Protein AF-A0AA39CXF0-F1 (afdb_monomer_lite)

Secondary structure (DSSP, 8-state):
--------------------------------S-TTS-GGGTTTTSSSHHHHHHHHHHHHHHHHHEEEE-TTEEEEEEETTEEEEEEPSEEEE-PPTTTEEEEEEE-S--EEEEEEEEEE-TTS-EEEEEEEEEEEES-HHHHHHTBS-HHHHHHHHHHHHHHHHHHHS-HHHHHH-HHHHHHHHHHHHHHHHHHTT--EEEEEEEEEEEE--TTTHHHHHHHHHHHHHHHHHHHHHHHHHHHHHHHHHHHHHHHHHHHHHHHHHHHHHHHHHHHHHHHHHHHHHH-HHHHHHHHHHHHHHHHHHH------S------------------------------------------------------HHHHHHHHHHHHHHTTEEEE-TTEEEEEEETTEEEEEEEPSEEEE--TTTEEEEEEE-SBEEEE---EEEE-TT--EEEEEEEEEEEES-HHHHHHHHTT-HHHHHHHHHHHHHHHHHHHHHTS-HHHHHHS-HHHHHHHHHHHHHHHHGGGTEEEEEEEEEEEE--TTSSHHHHHHHHHHHHHHHHHHHHHHHHHHHHHHHHHHHHHHHHHHHHHHHHHHHHHHHHHHHHHHHHHHHHHHH-HHHHHHHHHHHHHHHHTTTS-------TT-GGGGGGS---

Organism: NCBI:txid1002370

Radius of gyration: 58.68 Å; chains: 1; bounding box: 156×68×166 Å

Structure (mmCIF, N/CA/C/O backbone):
data_AF-A0AA39CXF0-F1
#
_entry.id   AF-A0AA39CXF0-F1
#
loop_
_atom_site.group_PDB
_atom_site.id
_atom_site.type_symbol
_atom_site.label_atom_id
_atom_site.label_alt_id
_atom_site.label_comp_id
_atom_site.label_asym_id
_atom_site.label_entity_id
_atom_site.label_seq_id
_atom_site.pdbx_PDB_ins_code
_atom_site.Cartn_x
_atom_site.Cartn_y
_atom_site.Cartn_z
_atom_site.occupancy
_atom_site.B_iso_or_equiv
_atom_site.auth_seq_id
_atom_site.auth_comp_id
_atom_site.auth_asym_id
_atom_site.auth_atom_id
_atom_site.pdbx_PDB_model_num
ATOM 1 N N . MET A 1 1 ? 84.995 37.485 5.888 1.00 37.00 1 MET A N 1
ATOM 2 C CA . MET A 1 1 ? 85.934 36.877 4.917 1.00 37.00 1 MET A CA 1
ATOM 3 C C . MET A 1 1 ? 85.070 36.489 3.719 1.00 37.00 1 MET A C 1
ATOM 5 O O . MET A 1 1 ? 84.191 35.671 3.925 1.00 37.00 1 MET A O 1
ATOM 9 N N . ALA A 1 2 ? 85.005 37.203 2.590 1.00 32.88 2 ALA A N 1
ATOM 10 C CA . ALA A 1 2 ? 86.013 37.900 1.769 1.00 32.88 2 ALA A CA 1
ATOM 11 C C . ALA A 1 2 ? 86.769 36.962 0.803 1.00 32.88 2 ALA A C 1
ATOM 13 O O . ALA A 1 2 ? 87.171 35.887 1.230 1.00 32.88 2 ALA A O 1
ATOM 14 N N . TRP A 1 3 ? 87.009 37.456 -0.429 1.00 35.22 3 TRP A N 1
ATOM 15 C CA . TRP A 1 3 ? 87.806 36.874 -1.539 1.00 35.22 3 TRP A CA 1
ATOM 16 C C . TRP A 1 3 ? 87.198 35.689 -2.336 1.00 35.22 3 TRP A C 1
ATOM 18 O O . TRP A 1 3 ? 86.493 34.872 -1.761 1.00 35.22 3 TRP A O 1
ATOM 28 N N . ASN A 1 4 ? 87.460 35.516 -3.650 1.00 38.19 4 ASN A N 1
ATOM 29 C CA . ASN A 1 4 ? 87.831 36.487 -4.713 1.00 38.19 4 ASN A CA 1
ATOM 30 C C . ASN A 1 4 ? 87.610 35.907 -6.144 1.00 38.19 4 ASN A C 1
ATOM 32 O O . ASN A 1 4 ? 87.664 34.698 -6.346 1.00 38.19 4 ASN A O 1
ATOM 36 N N . THR A 1 5 ? 87.439 36.791 -7.133 1.00 40.66 5 THR A N 1
ATOM 37 C CA . THR A 1 5 ? 87.748 36.637 -8.586 1.00 40.66 5 THR A CA 1
ATOM 38 C C . THR A 1 5 ? 89.280 36.698 -8.855 1.00 40.66 5 THR A C 1
ATOM 40 O O . THR A 1 5 ? 90.007 36.802 -7.865 1.00 40.66 5 THR A O 1
ATOM 43 N N . PRO A 1 6 ? 89.850 36.728 -10.098 1.00 48.50 6 PRO A N 1
ATOM 44 C CA . PRO A 1 6 ? 89.342 36.555 -11.485 1.00 48.50 6 PRO A CA 1
ATOM 45 C C . PRO A 1 6 ? 90.024 35.347 -12.212 1.00 48.50 6 PRO A C 1
ATOM 47 O O . PRO A 1 6 ? 90.683 34.551 -11.557 1.00 48.50 6 PRO A O 1
ATOM 50 N N . GLY A 1 7 ? 89.960 35.093 -13.534 1.00 30.33 7 GLY A N 1
ATOM 51 C CA . GLY A 1 7 ? 89.196 35.686 -14.652 1.00 30.33 7 GLY A CA 1
ATOM 52 C C . GLY A 1 7 ? 90.057 36.236 -15.820 1.00 30.33 7 GLY A C 1
ATOM 53 O O . GLY A 1 7 ? 90.485 37.384 -15.764 1.00 30.33 7 GLY A O 1
ATOM 54 N N . GLY A 1 8 ? 90.273 35.458 -16.899 1.00 29.75 8 GLY A N 1
ATOM 55 C CA . GLY A 1 8 ? 91.007 35.861 -18.126 1.00 29.75 8 GLY A CA 1
ATOM 56 C C . GLY A 1 8 ? 91.599 34.666 -18.915 1.00 29.75 8 GLY A C 1
ATOM 57 O O . GLY A 1 8 ? 91.527 33.550 -18.416 1.00 29.75 8 GLY A O 1
ATOM 58 N N . ASN A 1 9 ? 92.212 34.789 -20.109 1.00 31.78 9 ASN A N 1
ATOM 59 C CA . ASN A 1 9 ? 92.301 35.900 -21.083 1.00 31.78 9 ASN A CA 1
ATOM 60 C C . ASN A 1 9 ? 92.957 35.429 -22.426 1.00 31.78 9 ASN A C 1
ATOM 62 O O . ASN A 1 9 ? 93.952 34.722 -22.375 1.00 31.78 9 ASN A O 1
ATOM 66 N N . LYS A 1 10 ? 92.441 35.894 -23.585 1.00 31.53 10 LYS A N 1
ATOM 67 C CA . LYS A 1 10 ? 93.032 36.008 -24.961 1.00 31.53 10 LYS A CA 1
ATOM 68 C C . LYS A 1 10 ? 93.986 34.944 -25.573 1.00 31.53 10 LYS A C 1
ATOM 70 O O . LYS A 1 10 ? 95.091 34.737 -25.095 1.00 31.53 10 LYS A O 1
ATOM 75 N N . GLY A 1 11 ? 93.685 34.614 -26.842 1.00 28.67 11 GLY A N 1
ATOM 76 C CA . GLY A 1 11 ? 94.667 34.383 -27.928 1.00 28.67 11 GLY A CA 1
ATOM 77 C C . GLY A 1 11 ? 95.148 32.934 -28.136 1.00 28.67 11 GLY A C 1
ATOM 78 O O . GLY A 1 11 ? 95.104 32.136 -27.213 1.00 28.67 11 GLY A O 1
ATOM 79 N N . GLY A 1 12 ? 95.607 32.535 -29.331 1.00 29.31 12 GLY A N 1
ATOM 80 C CA . GLY A 1 12 ? 95.588 33.235 -30.627 1.00 29.31 12 GLY A CA 1
ATOM 81 C C . GLY A 1 12 ? 96.577 32.648 -31.653 1.00 29.31 12 GLY A C 1
ATOM 82 O O . GLY A 1 12 ? 97.615 32.142 -31.254 1.00 29.31 12 GLY A O 1
ATOM 83 N N . GLN A 1 13 ? 96.272 32.816 -32.951 1.00 32.94 13 GLN A N 1
ATOM 84 C CA . GLN A 1 13 ? 97.121 32.511 -34.129 1.00 32.94 13 GLN A CA 1
ATOM 85 C C . GLN A 1 13 ? 97.396 31.020 -34.448 1.00 32.94 13 GLN A C 1
ATOM 87 O O . GLN A 1 13 ? 97.378 30.153 -33.581 1.00 32.94 13 GLN A O 1
ATOM 92 N N . GLY A 1 14 ? 97.596 30.741 -35.746 1.00 29.69 14 GLY A N 1
ATOM 93 C CA . GLY A 1 14 ? 98.183 29.494 -36.269 1.00 29.69 14 GLY A CA 1
ATOM 94 C C . GLY A 1 14 ? 99.718 29.598 -36.371 1.00 29.69 14 GLY A C 1
ATOM 95 O O . GLY A 1 14 ? 100.286 30.449 -35.684 1.00 29.69 14 GLY A O 1
ATOM 96 N N . PRO A 1 15 ? 100.404 28.799 -37.218 1.00 45.06 15 PRO A N 1
ATOM 97 C CA . PRO A 1 15 ? 100.040 28.619 -38.630 1.00 45.06 15 PRO A CA 1
ATOM 98 C C . PRO A 1 15 ? 100.073 27.151 -39.118 1.00 45.06 15 PRO A C 1
ATOM 100 O O . PRO A 1 15 ? 100.081 26.209 -38.330 1.00 45.06 15 PRO A O 1
ATOM 103 N N . GLU A 1 16 ? 100.056 26.975 -40.440 1.00 34.62 16 GLU A N 1
ATOM 104 C CA . GLU A 1 16 ? 100.253 25.708 -41.151 1.00 34.62 16 GLU A CA 1
ATOM 105 C C . GLU A 1 16 ? 101.682 25.149 -40.991 1.00 34.62 16 GLU A C 1
ATOM 107 O O . GLU A 1 16 ? 102.641 25.914 -40.944 1.00 34.62 16 GLU A O 1
ATOM 112 N N . ASP A 1 17 ? 101.837 23.822 -41.071 1.00 38.31 17 ASP A N 1
ATOM 113 C CA . ASP A 1 17 ? 102.588 23.221 -42.189 1.00 38.31 17 ASP A CA 1
ATOM 114 C C . ASP A 1 17 ? 102.098 21.777 -42.453 1.00 38.31 17 ASP A C 1
ATOM 116 O O . ASP A 1 17 ? 101.454 21.149 -41.609 1.00 38.31 17 ASP A O 1
ATOM 120 N N . ASN A 1 18 ? 102.348 21.254 -43.653 1.00 35.56 18 ASN A N 1
ATOM 121 C CA . ASN A 1 18 ? 101.703 20.069 -44.214 1.00 35.56 18 ASN A CA 1
ATOM 122 C C . ASN A 1 18 ? 102.724 19.140 -44.894 1.00 35.56 18 ASN A C 1
ATOM 124 O O . ASN A 1 18 ? 103.300 19.504 -45.922 1.00 35.56 18 ASN A O 1
ATOM 128 N N . ARG A 1 19 ? 102.904 17.904 -44.390 1.00 34.91 19 ARG A N 1
ATOM 129 C CA . ARG A 1 19 ? 103.611 16.838 -45.131 1.00 34.91 19 ARG A CA 1
ATOM 130 C C . ARG A 1 19 ? 103.324 15.400 -44.664 1.00 34.91 19 ARG A C 1
ATOM 132 O O . ARG A 1 19 ? 103.620 15.044 -43.530 1.00 34.91 19 ARG A O 1
ATOM 139 N N . ARG A 1 20 ? 102.984 14.568 -45.666 1.00 36.66 20 ARG A N 1
ATOM 140 C CA . ARG A 1 20 ? 103.034 13.082 -45.768 1.00 36.66 20 ARG A CA 1
ATOM 141 C C . ARG A 1 20 ? 101.765 12.287 -45.417 1.00 36.66 20 ARG A C 1
ATOM 143 O O . ARG A 1 20 ? 101.507 11.953 -44.269 1.00 36.66 20 ARG A O 1
ATOM 150 N N . GLY A 1 21 ? 101.068 11.856 -46.474 1.00 32.88 21 GLY A N 1
ATOM 151 C CA . GLY A 1 21 ? 100.386 10.552 -46.520 1.00 32.88 21 GLY A CA 1
ATOM 152 C C . GLY A 1 21 ? 101.356 9.428 -46.963 1.00 32.88 21 GLY A C 1
ATOM 153 O O . GLY A 1 21 ? 102.566 9.634 -46.827 1.00 32.88 21 GLY A O 1
ATOM 154 N N . PRO A 1 22 ? 100.894 8.297 -47.554 1.00 46.12 22 PRO A N 1
ATOM 155 C CA . PRO A 1 22 ? 99.546 8.053 -48.092 1.00 46.12 22 PRO A CA 1
ATOM 156 C C . PRO A 1 22 ? 98.852 6.742 -47.629 1.00 46.12 22 PRO A C 1
ATOM 158 O O . PRO A 1 22 ? 99.477 5.857 -47.065 1.00 46.12 22 PRO A O 1
ATOM 161 N N . PHE A 1 23 ? 97.553 6.635 -47.952 1.00 32.72 23 PHE A N 1
ATOM 162 C CA . PHE A 1 23 ? 96.685 5.436 -47.996 1.00 32.72 23 PHE A CA 1
ATOM 163 C C . PHE A 1 23 ? 96.745 4.381 -46.865 1.00 32.72 23 PHE A C 1
ATOM 165 O O . PHE A 1 23 ? 97.637 3.544 -46.801 1.00 32.72 23 PHE A O 1
ATOM 172 N N . GLY A 1 24 ? 95.652 4.293 -46.092 1.00 32.53 24 GLY A N 1
ATOM 173 C CA . GLY A 1 24 ? 95.382 3.178 -45.175 1.00 32.53 24 GLY A CA 1
ATOM 174 C C . GLY A 1 24 ? 93.978 3.234 -44.562 1.00 32.53 24 GLY A C 1
ATOM 175 O O . GLY A 1 24 ? 93.805 3.711 -43.445 1.00 32.53 24 GLY A O 1
ATOM 176 N N . SER A 1 25 ? 92.948 2.777 -45.282 1.00 38.16 25 SER A N 1
ATOM 177 C CA . SER A 1 25 ? 91.557 2.848 -44.806 1.00 38.16 25 SER A CA 1
ATOM 178 C C . SER A 1 25 ? 91.215 1.771 -43.773 1.00 38.16 25 SER A C 1
ATOM 180 O O . SER A 1 25 ? 91.136 0.592 -44.115 1.00 38.16 25 SER A O 1
ATOM 182 N N . ARG A 1 26 ? 90.859 2.183 -42.547 1.00 33.22 26 ARG A N 1
ATOM 183 C CA . ARG A 1 26 ? 89.923 1.429 -41.690 1.00 33.22 26 ARG A CA 1
ATOM 184 C C . ARG A 1 26 ? 89.275 2.310 -40.616 1.00 33.22 26 ARG A C 1
ATOM 186 O O . ARG A 1 26 ? 89.724 2.373 -39.478 1.00 33.22 26 ARG A O 1
ATOM 193 N N . GLY A 1 27 ? 88.192 2.988 -40.990 1.00 32.75 27 GLY A N 1
ATOM 194 C CA . GLY A 1 27 ? 87.297 3.619 -40.022 1.00 32.75 27 GLY A CA 1
ATOM 195 C C . GLY A 1 27 ? 86.344 2.589 -39.417 1.00 32.75 27 GLY A C 1
ATOM 196 O O . GLY A 1 27 ? 85.620 1.917 -40.151 1.00 32.75 27 GLY A O 1
ATOM 197 N N . GLY A 1 28 ? 86.313 2.494 -38.088 1.00 33.91 28 GLY A N 1
ATOM 198 C CA . GLY A 1 28 ? 85.066 2.164 -37.398 1.00 33.91 28 GLY A CA 1
ATOM 199 C C . GLY A 1 28 ? 84.103 3.364 -37.465 1.00 33.91 28 GLY A C 1
ATOM 200 O O . GLY A 1 28 ? 84.494 4.459 -37.852 1.00 33.91 28 GLY A O 1
ATOM 201 N N . GLY A 1 29 ? 82.837 3.236 -37.094 1.00 33.22 29 GLY A N 1
ATOM 202 C CA . GLY A 1 29 ? 82.195 2.037 -36.575 1.00 33.22 29 GLY A CA 1
ATOM 203 C C . GLY A 1 29 ? 80.934 2.398 -35.801 1.00 33.22 29 GLY A C 1
ATOM 204 O O . GLY A 1 29 ? 81.038 2.781 -34.647 1.00 33.22 29 GLY A O 1
ATOM 205 N N . ASN A 1 30 ? 79.784 2.185 -36.446 1.00 34.47 30 ASN A N 1
ATOM 206 C CA . ASN A 1 30 ? 78.460 1.970 -35.852 1.00 34.47 30 ASN A CA 1
ATOM 207 C C . ASN A 1 30 ? 77.832 3.124 -35.015 1.00 34.47 30 ASN A C 1
ATOM 209 O O . ASN A 1 30 ? 78.447 3.687 -34.124 1.00 34.47 30 ASN A O 1
ATOM 213 N N . GLY A 1 31 ? 76.569 3.523 -35.191 1.00 35.47 31 GLY A N 1
ATOM 214 C CA . GLY A 1 31 ? 75.486 2.957 -36.007 1.00 35.47 31 GLY A CA 1
ATOM 215 C C . GLY A 1 31 ? 74.304 2.539 -35.128 1.00 35.47 31 GLY A C 1
ATOM 216 O O . GLY A 1 31 ? 74.302 1.452 -34.564 1.00 35.47 31 GLY A O 1
ATOM 217 N N . GLY A 1 32 ? 73.300 3.411 -34.989 1.00 36.28 32 GLY A N 1
ATOM 218 C CA . GLY A 1 32 ? 72.180 3.183 -34.061 1.00 36.28 32 GLY A CA 1
ATOM 219 C C . GLY A 1 32 ? 70.935 4.040 -34.308 1.00 36.28 32 GLY A C 1
ATOM 220 O O . GLY A 1 32 ? 70.158 4.266 -33.388 1.00 36.28 32 GLY A O 1
ATOM 221 N N . GLY A 1 33 ? 70.750 4.560 -35.527 1.00 41.34 33 GLY A N 1
ATOM 222 C CA . GLY A 1 33 ? 69.617 5.424 -35.874 1.00 41.34 33 GLY A CA 1
ATOM 223 C C . GLY A 1 33 ? 68.637 4.757 -36.838 1.00 41.34 33 GLY A C 1
ATOM 224 O O . GLY A 1 33 ? 68.939 4.677 -38.022 1.00 41.34 33 GLY A O 1
ATOM 225 N N . TRP A 1 34 ? 67.476 4.322 -36.328 1.00 40.59 34 TRP A N 1
ATOM 226 C CA . TRP A 1 34 ? 66.201 4.112 -37.053 1.00 40.59 34 TRP A CA 1
ATOM 227 C C . TRP A 1 34 ? 66.291 3.530 -38.486 1.00 40.59 34 TRP A C 1
ATOM 229 O O . TRP A 1 34 ? 65.591 3.958 -39.406 1.00 40.59 34 TRP A O 1
ATOM 239 N N . GLY A 1 35 ? 67.144 2.520 -38.677 1.00 37.59 35 GLY A N 1
ATOM 240 C CA . GLY A 1 35 ? 67.377 1.858 -39.963 1.00 37.59 35 GLY A CA 1
ATOM 241 C C . GLY A 1 35 ? 66.264 0.881 -40.347 1.00 37.59 35 GLY A C 1
ATOM 242 O O . GLY A 1 35 ? 66.462 -0.326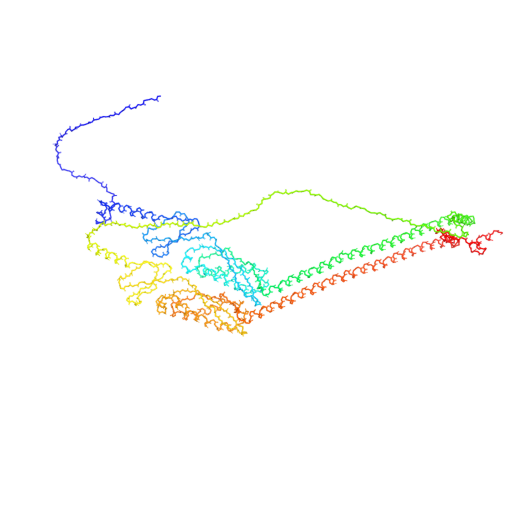 -40.271 1.00 37.59 35 GLY A O 1
ATOM 243 N N . GLY A 1 36 ? 65.100 1.398 -40.748 1.00 43.16 36 GLY A N 1
ATOM 244 C CA . GLY A 1 36 ? 63.960 0.566 -41.168 1.00 43.16 36 GLY A CA 1
ATOM 245 C C . GLY A 1 36 ? 62.816 1.290 -41.886 1.00 43.16 36 GLY A C 1
ATOM 246 O O . GLY A 1 36 ? 61.798 0.669 -42.173 1.00 43.16 36 GLY A O 1
ATOM 247 N N . LEU A 1 37 ? 62.954 2.588 -42.177 1.00 51.09 37 LEU A N 1
ATOM 248 C CA . LEU A 1 37 ? 61.934 3.384 -42.869 1.00 51.09 37 LEU A CA 1
ATOM 249 C C . LEU A 1 37 ? 62.344 3.604 -44.339 1.00 51.09 37 LEU A C 1
ATOM 251 O O . LEU A 1 37 ? 63.505 3.936 -44.590 1.00 51.09 37 LEU A O 1
ATOM 255 N N . PRO A 1 38 ? 61.439 3.416 -45.320 1.00 50.88 38 PRO A N 1
ATOM 256 C CA . PRO A 1 38 ? 61.781 3.522 -46.738 1.00 50.88 38 PRO A CA 1
ATOM 257 C C . PRO A 1 38 ? 62.126 4.963 -47.146 1.00 50.88 38 PRO A C 1
ATOM 259 O O . PRO A 1 38 ? 61.514 5.916 -46.667 1.00 50.88 38 PRO A O 1
ATOM 262 N N . GLY A 1 39 ? 63.069 5.096 -48.088 1.00 53.81 39 GLY A N 1
ATOM 263 C CA . GLY A 1 39 ? 63.680 6.355 -48.550 1.00 53.81 39 GLY A CA 1
ATOM 264 C C . GLY A 1 39 ? 62.792 7.611 -48.561 1.00 53.81 39 GLY A C 1
ATOM 265 O O . GLY A 1 39 ? 63.126 8.551 -47.842 1.00 53.81 39 GLY A O 1
ATOM 266 N N . PRO A 1 40 ? 61.654 7.647 -49.290 1.00 57.34 40 PRO A N 1
ATOM 267 C CA . PRO A 1 40 ? 60.829 8.857 -49.410 1.00 57.34 40 PRO A CA 1
ATOM 268 C C . PRO A 1 40 ? 60.187 9.328 -48.095 1.00 57.34 40 PRO A C 1
ATOM 270 O O . PRO A 1 40 ? 59.653 10.432 -48.043 1.00 57.34 40 PRO A O 1
ATOM 273 N N . LEU A 1 41 ? 60.226 8.522 -47.027 1.00 52.19 41 LEU A N 1
ATOM 274 C CA . LEU A 1 41 ? 59.788 8.947 -45.700 1.00 52.19 41 LEU A CA 1
ATOM 275 C C . LEU A 1 41 ? 60.869 9.745 -44.953 1.00 52.19 41 LEU A C 1
ATOM 277 O O . LEU A 1 41 ? 60.529 10.514 -44.062 1.00 52.19 41 LEU A O 1
ATOM 281 N N . LYS A 1 42 ? 62.156 9.575 -45.286 1.00 53.94 42 LYS A N 1
ATOM 282 C CA . LYS A 1 42 ? 63.272 10.220 -44.576 1.00 53.94 42 LYS A CA 1
ATOM 283 C C . LYS A 1 42 ? 63.381 11.707 -44.923 1.00 53.94 42 LYS A C 1
ATOM 285 O O . LYS A 1 42 ? 63.415 12.543 -44.022 1.00 53.94 42 LYS A O 1
ATOM 290 N N . ASP A 1 43 ? 63.341 12.026 -46.215 1.00 56.22 43 ASP A N 1
ATOM 291 C CA . ASP A 1 43 ? 63.454 13.400 -46.727 1.00 56.22 43 ASP A CA 1
ATOM 292 C C . ASP A 1 43 ? 62.269 14.291 -46.296 1.00 56.22 43 ASP A C 1
ATOM 294 O O . ASP A 1 43 ? 62.364 15.516 -46.301 1.00 56.22 43 ASP A O 1
ATOM 298 N N . LEU A 1 44 ? 61.165 13.682 -45.844 1.00 53.88 44 LEU A N 1
ATOM 299 C CA . LEU A 1 44 ? 59.988 14.366 -45.298 1.00 53.88 44 LEU A CA 1
ATOM 300 C C . LEU A 1 44 ? 60.246 15.042 -43.932 1.00 53.88 44 LEU A C 1
ATOM 302 O O . LEU A 1 44 ? 59.484 15.926 -43.535 1.00 53.88 44 LEU A O 1
ATOM 306 N N . PHE A 1 45 ? 61.298 14.640 -43.204 1.00 51.03 45 PHE A N 1
ATOM 307 C CA . PHE A 1 45 ? 61.611 15.148 -41.858 1.00 51.03 45 PHE A CA 1
ATOM 308 C C . PHE A 1 45 ? 62.845 16.064 -41.786 1.00 51.03 45 PHE A C 1
ATOM 310 O O . PHE A 1 45 ? 63.024 16.742 -40.769 1.00 51.03 45 PHE A O 1
ATOM 317 N N . ASP A 1 46 ? 63.680 16.111 -42.830 1.00 51.19 46 ASP A N 1
ATOM 318 C CA . ASP A 1 46 ? 65.045 16.669 -42.764 1.00 51.19 46 ASP A CA 1
ATOM 319 C C . ASP A 1 46 ? 65.160 18.149 -43.200 1.00 51.19 46 ASP A C 1
ATOM 321 O O . ASP A 1 46 ? 66.216 18.628 -43.609 1.00 51.19 46 ASP A O 1
ATOM 325 N N . GLY A 1 47 ? 64.067 18.918 -43.113 1.00 58.97 47 GLY A N 1
ATOM 326 C CA . GLY A 1 47 ? 64.115 20.361 -43.364 1.00 58.97 47 GLY A CA 1
ATOM 327 C C . GLY A 1 47 ? 62.764 21.081 -43.382 1.00 58.97 47 GLY A C 1
ATOM 328 O O . GLY A 1 47 ? 61.763 20.582 -43.887 1.00 58.97 47 GLY A O 1
ATOM 329 N N . GLY A 1 48 ? 62.747 22.314 -42.868 1.00 65.19 48 GLY A N 1
ATOM 330 C CA . GLY A 1 48 ? 61.615 23.234 -43.010 1.00 65.19 48 GLY A CA 1
ATOM 331 C C . GLY A 1 48 ? 60.386 22.937 -42.137 1.00 65.19 48 GLY A C 1
ATOM 332 O O . GLY A 1 48 ? 60.435 22.210 -41.143 1.00 65.19 48 GLY A O 1
ATOM 333 N N . ILE A 1 49 ? 59.268 23.573 -42.504 1.00 63.16 49 ILE A N 1
ATOM 334 C CA . ILE A 1 49 ? 58.031 23.665 -41.704 1.00 63.16 49 ILE A CA 1
ATOM 335 C C . ILE A 1 49 ? 57.457 22.282 -41.349 1.00 63.16 49 ILE A C 1
ATOM 337 O O . ILE A 1 49 ? 56.910 22.117 -40.257 1.00 63.16 49 ILE A O 1
ATOM 341 N N . LEU A 1 50 ? 57.641 21.273 -42.210 1.00 68.69 50 LEU A N 1
ATOM 342 C CA . LEU A 1 50 ? 57.149 19.911 -41.982 1.00 68.69 50 LEU A CA 1
ATOM 343 C C . LEU A 1 50 ? 57.667 19.301 -40.674 1.00 68.69 50 LEU A C 1
ATOM 345 O O . LEU A 1 50 ? 56.900 18.616 -40.005 1.00 68.69 50 LEU A O 1
ATOM 349 N N . ARG A 1 51 ? 58.903 19.592 -40.240 1.00 76.12 51 ARG A N 1
ATOM 350 C CA . ARG A 1 51 ? 59.421 19.054 -38.969 1.00 76.12 51 ARG A CA 1
ATOM 351 C C . ARG A 1 51 ? 58.668 19.612 -37.756 1.00 76.12 51 ARG A C 1
ATOM 353 O O . ARG A 1 51 ? 58.415 18.881 -36.802 1.00 76.12 51 ARG A O 1
ATOM 360 N N . TRP A 1 52 ? 58.274 20.886 -37.801 1.00 77.75 52 TRP A N 1
ATOM 361 C CA . TRP A 1 52 ? 57.458 21.512 -36.755 1.00 77.75 52 TRP A CA 1
ATOM 362 C C . TRP A 1 52 ? 55.993 21.074 -36.825 1.00 77.75 52 TRP A C 1
ATOM 364 O O . TRP A 1 52 ? 55.394 20.840 -35.781 1.00 77.75 52 TRP A O 1
ATOM 374 N N . VAL A 1 53 ? 55.437 20.878 -38.025 1.00 80.75 53 VAL A N 1
ATOM 375 C CA . VAL A 1 53 ? 54.092 20.302 -38.210 1.00 80.75 53 VAL A CA 1
ATOM 376 C C . VAL A 1 53 ? 54.038 18.859 -37.704 1.00 80.75 53 VAL A C 1
ATOM 378 O O . VAL A 1 53 ? 53.099 18.503 -37.001 1.00 80.75 53 VAL A O 1
ATOM 381 N N . ALA A 1 54 ? 55.057 18.042 -37.979 1.00 79.06 54 ALA A N 1
ATOM 382 C CA . ALA A 1 54 ? 55.157 16.677 -37.475 1.00 79.06 54 ALA A CA 1
ATOM 383 C C . ALA A 1 54 ? 55.336 16.636 -35.949 1.00 79.06 54 ALA A C 1
ATOM 385 O O . ALA A 1 54 ? 54.644 15.875 -35.277 1.00 79.06 54 ALA A O 1
ATOM 386 N N . ALA A 1 55 ? 56.199 17.488 -35.383 1.00 81.44 55 ALA A N 1
ATOM 387 C CA . ALA A 1 55 ? 56.337 17.620 -33.933 1.00 81.44 55 ALA A CA 1
ATOM 388 C C . ALA A 1 55 ? 55.016 18.055 -33.272 1.00 81.44 55 ALA A C 1
ATOM 390 O O . ALA A 1 55 ? 54.597 17.444 -32.291 1.00 81.44 55 ALA A O 1
ATOM 391 N N . ALA A 1 56 ? 54.318 19.045 -33.839 1.00 81.50 56 ALA A N 1
ATOM 392 C CA . ALA A 1 56 ? 53.006 19.479 -33.366 1.00 81.50 56 ALA A CA 1
ATOM 393 C C . ALA A 1 56 ? 51.944 18.376 -33.503 1.00 81.50 56 ALA A C 1
ATOM 395 O O . ALA A 1 56 ? 51.151 18.190 -32.586 1.00 81.50 56 ALA A O 1
ATOM 396 N N . ALA A 1 57 ? 51.952 17.600 -34.591 1.00 80.44 57 ALA A N 1
ATOM 397 C CA . ALA A 1 57 ? 51.051 16.466 -34.785 1.00 80.44 57 ALA A CA 1
ATOM 398 C C . ALA A 1 57 ? 51.309 15.339 -33.771 1.00 80.44 57 ALA A C 1
ATOM 400 O O . ALA A 1 57 ? 50.355 14.796 -33.223 1.00 80.44 57 ALA A O 1
ATOM 401 N N . VAL A 1 58 ? 52.572 15.025 -33.459 1.00 80.88 58 VAL A N 1
ATOM 402 C CA . VAL A 1 58 ? 52.939 14.061 -32.404 1.00 80.88 58 VAL A CA 1
ATOM 403 C C . VAL A 1 58 ? 52.522 14.567 -31.020 1.00 80.88 58 VAL A C 1
ATOM 405 O O . VAL A 1 58 ? 51.984 13.798 -30.227 1.00 80.88 58 VAL A O 1
ATOM 408 N N . LEU A 1 59 ? 52.700 15.860 -30.734 1.00 80.50 59 LEU A N 1
ATOM 409 C CA . LEU A 1 59 ? 52.292 16.472 -29.464 1.00 80.50 59 LEU A CA 1
ATOM 410 C C . LEU A 1 59 ? 50.756 16.491 -29.323 1.00 80.50 59 LEU A C 1
ATOM 412 O O . LEU A 1 59 ? 50.233 16.130 -28.273 1.00 80.50 59 LEU A O 1
ATOM 416 N N . LEU A 1 60 ? 50.026 16.802 -30.400 1.00 79.75 60 LEU A N 1
ATOM 417 C CA . LEU A 1 60 ? 48.562 16.728 -30.473 1.00 79.75 60 LEU A CA 1
ATOM 418 C C . LEU A 1 60 ? 48.075 15.278 -30.316 1.00 79.75 60 LEU A C 1
ATOM 420 O O . LEU A 1 60 ? 47.155 15.027 -29.541 1.00 79.75 60 LEU A O 1
ATOM 424 N N . VAL A 1 61 ? 48.731 14.306 -30.960 1.00 78.81 61 VAL A N 1
ATOM 425 C CA . VAL A 1 61 ? 48.476 12.868 -30.767 1.00 78.81 61 VAL A CA 1
ATOM 426 C C . VAL A 1 61 ? 48.638 12.481 -29.297 1.00 78.81 61 VAL A C 1
ATOM 428 O O . VAL A 1 61 ? 47.692 11.940 -28.725 1.00 78.81 61 VAL A O 1
ATOM 431 N N . LEU A 1 62 ? 49.767 12.812 -28.662 1.00 78.81 62 LEU A N 1
ATOM 432 C CA . LEU A 1 62 ? 50.029 12.515 -27.249 1.00 78.81 62 LEU A CA 1
ATOM 433 C C . LEU A 1 62 ? 48.997 13.174 -26.323 1.00 78.81 62 LEU A C 1
ATOM 435 O O . LEU A 1 62 ? 48.408 12.495 -25.485 1.00 78.81 62 LEU A O 1
ATOM 439 N N . PHE A 1 63 ? 48.710 14.463 -26.519 1.00 78.25 63 PHE A N 1
ATOM 440 C CA . PHE A 1 63 ? 47.716 15.197 -25.734 1.00 78.25 63 PHE A CA 1
ATOM 441 C C . PHE A 1 63 ? 46.303 14.614 -25.910 1.00 78.25 63 PHE A C 1
ATOM 443 O O . PHE A 1 63 ? 45.596 14.393 -24.933 1.00 78.25 63 PHE A O 1
ATOM 450 N N . SER A 1 64 ? 45.918 14.256 -27.140 1.00 76.25 64 SER A N 1
ATOM 451 C CA . SER A 1 64 ? 44.634 13.602 -27.442 1.00 76.25 64 SER A CA 1
ATOM 452 C C . SER A 1 64 ? 44.541 12.145 -26.966 1.00 76.25 64 SER A C 1
ATOM 454 O O . SER A 1 64 ? 43.458 11.557 -27.022 1.00 76.25 64 SER A O 1
ATOM 456 N N . SER A 1 65 ? 45.651 11.548 -26.521 1.00 79.00 65 SER A N 1
ATOM 457 C CA . SER A 1 65 ? 45.694 10.178 -25.997 1.00 79.00 65 SER A CA 1
ATOM 458 C C . SER A 1 65 ? 45.449 10.114 -24.484 1.00 79.00 65 SER A C 1
ATOM 460 O O . SER A 1 65 ? 45.108 9.054 -23.960 1.00 79.00 65 SER A O 1
ATOM 462 N N . PHE A 1 66 ? 45.575 11.236 -23.768 1.00 82.56 66 PHE A N 1
ATOM 463 C CA . PHE A 1 66 ? 45.336 11.307 -22.327 1.00 82.56 66 PHE A CA 1
ATOM 464 C C . PHE A 1 66 ? 43.896 11.740 -22.023 1.00 82.56 66 PHE A C 1
ATOM 466 O O . PHE A 1 66 ? 43.416 12.745 -22.545 1.00 82.56 66 PHE A O 1
ATOM 473 N N . GLN A 1 67 ? 43.192 10.995 -21.169 1.00 82.06 67 GLN A N 1
ATOM 474 C CA . GLN A 1 67 ? 41.790 11.255 -20.841 1.00 82.06 67 GLN A CA 1
ATOM 475 C C . GLN A 1 67 ? 41.538 11.132 -19.335 1.00 82.06 67 GLN A C 1
ATOM 477 O O . GLN A 1 67 ? 41.571 10.039 -18.775 1.00 82.06 67 GLN A O 1
ATOM 482 N N . LEU A 1 68 ? 41.208 12.250 -18.681 1.00 86.06 68 LEU A N 1
ATOM 483 C CA . LEU A 1 68 ? 40.738 12.243 -17.293 1.00 86.06 68 LEU A CA 1
ATOM 484 C C . LEU A 1 68 ? 39.246 11.873 -17.222 1.00 86.06 68 LEU A C 1
ATOM 486 O O . LEU A 1 68 ? 38.433 12.377 -18.013 1.00 86.06 68 LEU A O 1
ATOM 490 N N . ILE A 1 69 ? 38.886 11.032 -16.251 1.00 87.31 69 ILE A N 1
ATOM 491 C CA . ILE A 1 69 ? 37.518 10.607 -15.923 1.00 87.31 69 ILE A CA 1
ATOM 492 C C . ILE A 1 69 ? 37.285 10.861 -14.427 1.00 87.31 69 ILE A C 1
ATOM 494 O O . ILE A 1 69 ? 38.135 10.515 -13.610 1.00 87.31 69 ILE A O 1
ATOM 498 N N . GLY A 1 70 ? 36.167 11.505 -14.075 1.00 85.75 70 GLY A N 1
ATOM 499 C CA . GLY A 1 70 ? 35.828 11.818 -12.681 1.00 85.75 70 GLY A CA 1
ATOM 500 C C . GLY A 1 70 ? 35.304 10.607 -11.903 1.00 85.75 70 GLY A C 1
ATOM 501 O O . GLY A 1 70 ? 34.890 9.618 -12.497 1.00 85.75 70 GLY A O 1
ATOM 502 N N . GLU A 1 71 ? 35.274 10.701 -10.575 1.00 85.75 71 GLU A N 1
ATOM 503 C CA . GLU A 1 71 ? 34.931 9.598 -9.652 1.00 85.75 71 GLU A CA 1
ATOM 504 C C . GLU A 1 71 ? 33.519 9.024 -9.851 1.00 85.75 71 GLU A C 1
ATOM 506 O O . GLU A 1 71 ? 33.301 7.822 -9.707 1.00 85.75 71 GLU A O 1
ATOM 511 N N . GLN A 1 72 ? 32.566 9.867 -10.251 1.00 86.56 72 GLN A N 1
ATOM 512 C CA . GLN A 1 72 ? 31.196 9.453 -10.567 1.00 86.56 72 GLN A CA 1
ATOM 513 C C . GLN A 1 72 ? 31.011 9.001 -12.028 1.00 86.56 72 GLN A C 1
ATOM 515 O O . GLN A 1 72 ? 29.920 8.572 -12.404 1.00 86.56 72 GLN A O 1
ATOM 520 N N . GLN A 1 73 ? 32.049 9.096 -12.866 1.00 88.50 73 GLN A N 1
ATOM 521 C CA . GLN A 1 73 ? 31.984 8.817 -14.301 1.00 88.50 73 GLN A CA 1
ATOM 522 C C . GLN A 1 73 ? 32.669 7.499 -14.671 1.00 88.50 73 GLN A C 1
ATOM 524 O O . GLN A 1 73 ? 33.705 7.131 -14.123 1.00 88.50 73 GLN A O 1
ATOM 529 N N . ARG A 1 74 ? 32.135 6.825 -15.691 1.00 90.00 74 ARG A N 1
ATOM 530 C CA . ARG A 1 74 ? 32.833 5.766 -16.432 1.00 90.00 74 ARG A CA 1
ATOM 531 C C . ARG A 1 74 ? 32.964 6.177 -17.897 1.00 90.00 74 ARG A C 1
ATOM 533 O O . ARG A 1 74 ? 32.075 6.828 -18.452 1.00 90.00 74 ARG A O 1
ATOM 540 N N . GLY A 1 75 ? 34.095 5.839 -18.513 1.00 87.69 75 GLY A N 1
ATOM 541 C CA . GLY A 1 75 ? 34.375 6.148 -19.918 1.00 87.69 75 GLY A CA 1
ATOM 542 C C . GLY A 1 75 ? 34.229 4.911 -20.794 1.00 87.69 75 GLY A C 1
ATOM 543 O O . GLY A 1 75 ? 34.991 3.966 -20.643 1.00 87.69 75 GLY A O 1
ATOM 544 N N . VAL A 1 76 ? 33.286 4.908 -21.726 1.00 89.56 76 VAL A N 1
ATOM 545 C CA . VAL A 1 76 ? 33.084 3.805 -22.673 1.00 89.56 76 VAL A CA 1
ATOM 546 C C . VAL A 1 76 ? 33.908 4.074 -23.929 1.00 89.56 76 VAL A C 1
ATOM 548 O O . VAL A 1 76 ? 33.685 5.076 -24.611 1.00 89.56 76 VAL A O 1
ATOM 551 N N . VAL A 1 77 ? 34.880 3.205 -24.224 1.00 89.75 77 VAL A N 1
ATOM 552 C CA . VAL A 1 77 ? 35.767 3.333 -25.391 1.00 89.75 77 VAL A CA 1
ATOM 553 C C . VAL A 1 77 ? 35.191 2.574 -26.577 1.00 89.75 77 VAL A C 1
ATOM 555 O O . VAL A 1 77 ? 35.058 1.348 -26.534 1.00 89.75 77 VAL A O 1
ATOM 558 N N . LEU A 1 78 ? 34.950 3.301 -27.665 1.00 88.19 78 LEU A N 1
ATOM 559 C CA . LEU A 1 78 ? 34.737 2.732 -28.991 1.00 88.19 78 LEU A CA 1
ATOM 560 C C . LEU A 1 78 ? 36.038 2.809 -29.797 1.00 88.19 78 LEU A C 1
ATOM 562 O O . LEU A 1 78 ? 36.667 3.868 -29.853 1.00 88.19 78 LEU A O 1
ATOM 566 N N . ARG A 1 79 ? 36.418 1.710 -30.453 1.00 87.56 79 ARG A N 1
ATOM 567 C CA . ARG A 1 79 ? 37.531 1.625 -31.408 1.00 87.56 79 ARG A CA 1
ATOM 568 C C . ARG A 1 79 ? 36.959 1.387 -32.801 1.00 87.56 79 ARG A C 1
ATOM 570 O O . ARG A 1 79 ? 36.317 0.367 -33.023 1.00 87.56 79 ARG A O 1
ATOM 577 N N . PHE A 1 80 ? 37.159 2.330 -33.722 1.00 83.69 80 PHE A N 1
ATOM 578 C CA . PHE A 1 80 ? 36.492 2.333 -35.037 1.00 83.69 80 PHE A CA 1
ATOM 579 C C . PHE A 1 80 ? 34.984 2.004 -34.951 1.00 83.69 80 PHE A C 1
ATOM 581 O O . PHE A 1 80 ? 34.469 1.192 -35.713 1.00 83.69 80 PHE A O 1
ATOM 588 N N . GLY A 1 81 ? 34.283 2.605 -33.984 1.00 79.75 81 GLY A N 1
ATOM 589 C CA . GLY A 1 81 ? 32.846 2.412 -33.758 1.00 79.75 81 GLY A CA 1
ATOM 590 C C . GLY A 1 81 ? 32.457 1.181 -32.929 1.00 79.75 81 GLY A C 1
ATOM 591 O O . GLY A 1 81 ? 31.436 1.246 -32.250 1.00 79.75 81 GLY A O 1
ATOM 592 N N . GLN A 1 82 ? 33.263 0.117 -32.917 1.00 85.81 82 GLN A N 1
ATOM 593 C CA . GLN A 1 82 ? 33.018 -1.096 -32.125 1.00 85.81 82 GLN A CA 1
ATOM 594 C C . GLN A 1 82 ? 33.402 -0.893 -30.648 1.00 85.81 82 GLN A C 1
ATOM 596 O O . GLN A 1 82 ? 34.381 -0.204 -30.349 1.00 85.81 82 GLN A O 1
ATOM 601 N N . PHE A 1 83 ? 32.676 -1.501 -29.709 1.00 86.62 83 PHE A N 1
ATOM 602 C CA . PHE A 1 83 ? 33.034 -1.488 -28.287 1.00 86.62 83 PHE A CA 1
ATOM 603 C C . PHE A 1 83 ? 34.403 -2.143 -28.026 1.00 86.62 83 PHE A C 1
ATOM 605 O O . PHE A 1 83 ? 34.720 -3.197 -28.577 1.00 86.62 83 PHE A O 1
ATOM 612 N N . SER A 1 84 ? 35.224 -1.512 -27.175 1.00 86.75 84 SER A N 1
ATOM 613 C CA . SER A 1 84 ? 36.592 -1.962 -26.876 1.00 86.75 84 SER A CA 1
ATOM 614 C C . SER A 1 84 ? 36.868 -2.197 -25.389 1.00 86.75 84 SER A C 1
ATOM 616 O O . SER A 1 84 ? 37.440 -3.231 -25.052 1.00 86.75 84 SER A O 1
ATOM 618 N N . ARG A 1 85 ? 36.550 -1.236 -24.511 1.00 87.75 85 ARG A N 1
ATOM 619 C CA . ARG A 1 85 ? 36.755 -1.339 -23.052 1.00 87.75 85 ARG A CA 1
ATOM 620 C C . ARG A 1 85 ? 35.977 -0.264 -22.295 1.00 87.75 85 ARG A C 1
ATOM 622 O O . ARG A 1 85 ? 35.646 0.778 -22.860 1.00 87.75 85 ARG A O 1
ATOM 629 N N . ILE A 1 86 ? 35.760 -0.492 -21.002 1.00 89.19 86 ILE A N 1
ATOM 630 C CA . ILE A 1 86 ? 35.324 0.531 -20.044 1.00 89.19 86 ILE A CA 1
ATOM 631 C C . ILE A 1 86 ? 36.564 1.055 -19.308 1.00 89.19 86 ILE A C 1
ATOM 633 O O . ILE A 1 86 ? 37.459 0.289 -18.958 1.00 89.19 86 ILE A O 1
ATOM 637 N N . LEU A 1 87 ? 36.619 2.366 -19.097 1.00 89.19 87 LEU A N 1
ATOM 638 C CA . LEU A 1 87 ? 37.649 3.075 -18.348 1.00 89.19 87 LEU A CA 1
ATOM 639 C C . LEU A 1 87 ? 37.117 3.433 -16.956 1.00 89.19 87 LEU A C 1
ATOM 641 O O . LEU A 1 87 ? 36.030 4.011 -16.829 1.00 89.19 87 LEU A O 1
ATOM 645 N N . THR A 1 88 ? 37.898 3.100 -15.932 1.00 86.75 88 THR A N 1
ATOM 646 C CA . THR A 1 88 ? 37.651 3.445 -14.526 1.00 86.75 88 THR A CA 1
ATOM 647 C C . THR A 1 88 ? 37.915 4.934 -14.261 1.00 86.75 88 THR A C 1
ATOM 649 O O . THR A 1 88 ? 38.569 5.588 -15.078 1.00 86.75 88 THR A O 1
ATOM 652 N N . PRO A 1 89 ? 37.463 5.494 -13.124 1.00 87.75 89 PRO A N 1
ATOM 653 C CA . PRO A 1 89 ? 37.864 6.833 -12.700 1.00 87.75 89 PRO A CA 1
ATOM 654 C C . PRO A 1 89 ? 39.384 7.044 -12.672 1.00 87.75 89 PRO A C 1
ATOM 656 O O . PRO A 1 89 ? 40.153 6.100 -12.485 1.00 87.75 89 PRO A O 1
ATOM 659 N N . GLY A 1 90 ? 39.809 8.298 -12.841 1.00 86.81 90 GLY A N 1
ATOM 660 C CA . GLY A 1 90 ? 41.215 8.705 -12.839 1.00 86.81 90 GLY A CA 1
ATOM 661 C C . GLY A 1 90 ? 41.819 8.941 -14.236 1.00 86.81 90 GLY A C 1
ATOM 662 O O . GLY A 1 90 ? 41.092 9.136 -15.221 1.00 86.81 90 GLY A O 1
ATOM 663 N N . PRO A 1 91 ? 43.162 8.995 -14.334 1.00 86.94 91 PRO A N 1
ATOM 664 C CA . PRO A 1 91 ? 43.877 9.231 -15.585 1.00 86.94 91 PRO A CA 1
ATOM 665 C C . PRO A 1 91 ? 43.927 7.962 -16.445 1.00 86.94 91 PRO A C 1
ATOM 667 O O . PRO A 1 91 ? 44.494 6.949 -16.045 1.00 86.94 91 PRO A O 1
ATOM 670 N N . ASN A 1 92 ? 43.362 8.023 -17.650 1.00 86.25 92 ASN A N 1
ATOM 671 C CA . ASN A 1 92 ? 43.282 6.889 -18.567 1.00 86.25 92 ASN A CA 1
ATOM 672 C C . ASN A 1 92 ? 43.950 7.194 -19.913 1.00 86.25 92 ASN A C 1
ATOM 674 O O . ASN A 1 92 ? 43.941 8.333 -20.385 1.00 86.25 92 ASN A O 1
ATOM 678 N N . PHE A 1 93 ? 44.475 6.151 -20.562 1.00 84.88 93 PHE A N 1
ATOM 679 C CA . PHE A 1 93 ? 45.048 6.237 -21.905 1.00 84.88 93 PHE A CA 1
ATOM 680 C C . PHE A 1 93 ? 44.079 5.689 -22.963 1.00 84.88 93 PHE A C 1
ATOM 682 O O . PHE A 1 93 ? 43.547 4.575 -22.852 1.00 84.88 93 PHE A O 1
ATOM 689 N N . LYS A 1 94 ? 43.877 6.469 -24.023 1.00 84.88 94 LYS A N 1
ATOM 690 C CA . LYS A 1 94 ? 43.148 6.086 -25.234 1.00 84.88 94 LYS A CA 1
ATOM 691 C C . LYS A 1 94 ? 44.032 6.284 -26.458 1.00 84.88 94 LYS A C 1
ATOM 693 O O . LYS A 1 94 ? 44.931 7.116 -26.440 1.00 84.88 94 LYS A O 1
ATOM 698 N N . LEU A 1 95 ? 43.765 5.559 -27.537 1.00 83.12 95 LEU A N 1
ATOM 699 C CA . LEU A 1 95 ? 44.413 5.852 -28.814 1.00 83.12 95 LEU A CA 1
ATOM 700 C C . LEU A 1 95 ? 43.969 7.240 -29.333 1.00 83.12 95 LEU A C 1
ATOM 702 O O . LEU A 1 95 ? 42.866 7.710 -29.011 1.00 83.12 95 LEU A O 1
ATOM 706 N N . PRO A 1 96 ? 44.816 7.927 -30.120 1.00 78.69 96 PRO A N 1
ATOM 707 C CA . PRO A 1 96 ? 44.471 9.220 -30.695 1.00 78.69 96 PRO A CA 1
ATOM 708 C C . PRO A 1 96 ? 43.266 9.109 -31.635 1.00 78.69 96 PRO A C 1
ATOM 710 O O . PRO A 1 96 ? 42.962 8.052 -32.198 1.00 78.69 96 PRO A O 1
ATOM 713 N N . TRP A 1 97 ? 42.582 10.233 -31.835 1.00 69.38 97 TRP A N 1
ATOM 714 C CA . TRP A 1 97 ? 41.569 10.346 -32.883 1.00 69.38 97 TRP A CA 1
ATOM 715 C C . TRP A 1 97 ? 42.244 10.168 -34.262 1.00 69.38 97 TRP A C 1
ATOM 717 O O . TRP A 1 97 ? 43.330 10.719 -34.453 1.00 69.38 97 TRP A O 1
ATOM 727 N N . PRO A 1 98 ? 41.666 9.411 -35.219 1.00 71.25 98 PRO A N 1
ATOM 728 C CA . PRO A 1 98 ? 40.294 8.889 -35.261 1.00 71.25 98 PRO A CA 1
ATOM 729 C C . PRO A 1 98 ? 40.116 7.437 -34.765 1.00 71.25 98 PRO A C 1
ATOM 731 O O . PRO A 1 98 ? 39.067 6.846 -35.009 1.00 71.25 98 PRO A O 1
ATOM 734 N N . ILE A 1 99 ? 41.113 6.829 -34.110 1.00 81.62 99 ILE A N 1
ATOM 735 C CA . ILE A 1 99 ? 41.111 5.383 -33.811 1.00 81.62 99 ILE A CA 1
ATOM 736 C C . ILE A 1 99 ? 40.201 5.038 -32.623 1.00 81.62 99 ILE A C 1
ATOM 738 O O . ILE A 1 99 ? 39.410 4.097 -32.717 1.00 81.62 99 ILE A O 1
ATOM 742 N N . GLU A 1 100 ? 40.296 5.788 -31.517 1.00 85.31 100 GLU A N 1
ATOM 743 C CA . GLU A 1 100 ? 39.456 5.595 -30.324 1.00 85.31 100 GLU A CA 1
ATOM 744 C C . GLU A 1 100 ? 38.727 6.877 -29.888 1.00 85.31 100 GLU A C 1
ATOM 746 O O . GLU A 1 100 ? 39.324 7.946 -29.708 1.00 85.31 100 GLU A O 1
ATOM 751 N N . SER A 1 101 ? 37.422 6.735 -29.649 1.00 85.62 101 SER A N 1
ATOM 752 C CA . SER A 1 101 ? 36.527 7.759 -29.097 1.00 85.62 101 SER A CA 1
ATOM 753 C C . SER A 1 101 ? 35.958 7.302 -27.753 1.00 85.62 101 SER A C 1
ATOM 755 O O . SER A 1 101 ? 35.648 6.123 -27.591 1.00 85.62 101 SER A O 1
ATOM 757 N N . VAL A 1 102 ? 35.793 8.229 -26.805 1.00 86.44 102 VAL A N 1
ATOM 758 C CA . VAL A 1 102 ? 35.321 7.925 -25.444 1.00 86.44 102 VAL A CA 1
ATOM 759 C C . VAL A 1 102 ? 34.045 8.694 -25.137 1.00 86.44 102 VAL A C 1
ATOM 761 O O . VAL A 1 102 ? 34.055 9.924 -25.123 1.00 86.44 102 VAL A O 1
ATOM 764 N N . THR A 1 103 ? 32.975 7.965 -24.830 1.00 87.94 103 THR A N 1
ATOM 765 C CA . THR A 1 103 ? 31.728 8.525 -24.293 1.00 87.94 103 THR A CA 1
ATOM 766 C C . THR A 1 103 ? 31.769 8.453 -22.770 1.00 87.94 103 THR A C 1
ATOM 768 O O . THR A 1 103 ? 32.119 7.416 -22.209 1.00 87.94 103 THR A O 1
ATOM 771 N N . LYS A 1 104 ? 31.427 9.544 -22.081 1.00 88.75 104 LYS A N 1
ATOM 772 C CA . LYS A 1 104 ? 31.366 9.596 -20.613 1.00 88.75 104 LYS A CA 1
ATOM 773 C C . LYS A 1 104 ? 29.928 9.425 -20.132 1.00 88.75 104 LYS A C 1
ATOM 775 O O . LYS A 1 104 ? 29.034 10.069 -20.671 1.00 88.75 104 LYS A O 1
ATOM 780 N N . VAL A 1 105 ? 29.729 8.607 -19.101 1.00 88.19 105 VAL A N 1
ATOM 781 C CA . VAL A 1 105 ? 28.429 8.383 -18.449 1.00 88.19 105 VAL A CA 1
ATOM 782 C C . VAL A 1 105 ? 28.604 8.505 -16.935 1.00 88.19 105 VAL A C 1
ATOM 784 O O . VAL A 1 105 ? 29.570 7.968 -16.392 1.00 88.19 105 VAL A O 1
ATOM 787 N N . ASN A 1 106 ? 27.690 9.202 -16.253 1.00 87.44 106 ASN A N 1
ATOM 788 C CA . ASN A 1 106 ? 27.641 9.240 -14.789 1.00 87.44 106 ASN A CA 1
ATOM 789 C C . ASN A 1 106 ? 27.091 7.895 -14.281 1.00 87.44 106 ASN A C 1
ATOM 791 O O . ASN A 1 106 ? 25.899 7.636 -14.411 1.00 87.44 106 ASN A O 1
ATOM 795 N N . ALA A 1 107 ? 27.953 7.032 -13.747 1.00 80.31 107 ALA A N 1
ATOM 796 C CA . ALA A 1 107 ? 27.589 5.689 -13.287 1.00 80.31 107 ALA A CA 1
ATOM 797 C C . ALA A 1 107 ? 27.186 5.669 -11.802 1.00 80.31 107 ALA A C 1
ATOM 799 O O . ALA A 1 107 ? 26.220 5.022 -11.409 1.00 80.31 107 ALA A O 1
ATOM 800 N N . THR A 1 108 ? 27.927 6.412 -10.976 1.00 80.75 108 THR A N 1
ATOM 801 C CA . THR A 1 108 ? 27.826 6.377 -9.504 1.00 80.75 108 THR A CA 1
ATOM 802 C C . THR A 1 108 ? 26.767 7.345 -8.947 1.00 80.75 108 THR A C 1
ATOM 804 O O . THR A 1 108 ? 26.574 7.434 -7.739 1.00 80.75 108 THR A O 1
ATOM 807 N N . GLU A 1 109 ? 26.092 8.096 -9.818 1.00 88.50 109 GLU A N 1
ATOM 808 C CA . GLU A 1 109 ? 25.023 9.036 -9.474 1.00 88.50 109 GLU A CA 1
ATOM 809 C C . GLU A 1 109 ? 23.702 8.272 -9.277 1.00 88.50 109 GLU A C 1
ATOM 811 O O . GLU A 1 109 ? 23.172 7.703 -10.232 1.00 88.50 109 GLU A O 1
ATOM 816 N N . ILE A 1 110 ? 23.164 8.257 -8.050 1.00 91.44 110 ILE A N 1
ATOM 817 C CA . ILE A 1 110 ? 21.804 7.757 -7.802 1.00 91.44 110 ILE A CA 1
ATOM 818 C C . ILE A 1 110 ? 20.824 8.825 -8.277 1.00 91.44 110 ILE A C 1
ATOM 820 O O . ILE A 1 110 ? 20.810 9.945 -7.767 1.00 91.44 110 ILE A O 1
ATOM 824 N N . LYS A 1 111 ? 19.993 8.458 -9.246 1.00 91.38 111 LYS A N 1
ATOM 825 C CA . LYS A 1 111 ? 18.910 9.284 -9.771 1.00 91.38 111 LYS A CA 1
ATOM 826 C C . LYS A 1 111 ? 17.589 8.802 -9.210 1.00 91.38 111 LYS A C 1
ATOM 828 O O . LYS A 1 111 ? 17.432 7.636 -8.852 1.00 91.38 111 LYS A O 1
ATOM 833 N N . THR A 1 112 ? 16.623 9.707 -9.154 1.00 93.19 112 THR A N 1
ATOM 834 C CA . THR A 1 112 ? 15.264 9.376 -8.751 1.00 93.19 112 THR A CA 1
ATOM 835 C C . THR A 1 112 ? 14.258 10.011 -9.692 1.00 93.19 112 THR A C 1
ATOM 837 O O . THR A 1 112 ? 14.492 11.103 -10.209 1.00 93.19 112 THR A O 1
ATOM 840 N N . PHE A 1 113 ? 13.146 9.318 -9.917 1.00 92.88 113 PHE A N 1
ATOM 841 C CA . PHE A 1 113 ? 11.950 9.901 -10.509 1.00 92.88 113 PHE A CA 1
ATOM 842 C C . PHE A 1 113 ? 10.731 9.527 -9.665 1.00 92.88 113 PHE A C 1
ATOM 844 O O . PHE A 1 113 ? 10.722 8.511 -8.963 1.00 92.88 113 PHE A O 1
ATOM 851 N N . SER A 1 114 ? 9.705 10.369 -9.722 1.00 90.62 114 SER A N 1
ATOM 852 C CA . SER A 1 114 ? 8.430 10.170 -9.037 1.00 90.62 114 SER A CA 1
ATOM 853 C C . SER A 1 114 ? 7.289 10.418 -10.007 1.00 90.62 114 SER A C 1
ATOM 855 O O . SER A 1 114 ? 7.258 11.470 -10.647 1.00 90.62 114 SER A O 1
ATOM 857 N N . ILE A 1 115 ? 6.343 9.487 -10.086 1.00 90.19 115 ILE A N 1
ATOM 858 C CA . ILE A 1 115 ? 5.149 9.622 -10.922 1.00 90.19 115 ILE A CA 1
ATOM 859 C C . ILE A 1 115 ? 3.925 9.086 -10.178 1.00 90.19 115 ILE A C 1
ATOM 861 O O . ILE A 1 115 ? 4.003 8.089 -9.460 1.00 90.19 115 ILE A O 1
ATOM 865 N N . GLN A 1 116 ? 2.798 9.774 -10.337 1.00 88.56 116 GLN A N 1
ATOM 866 C CA . GLN A 1 116 ? 1.497 9.330 -9.852 1.00 88.56 116 GLN A CA 1
ATOM 867 C C . GLN A 1 116 ? 0.750 8.660 -11.005 1.00 88.56 116 GLN A C 1
ATOM 869 O O . GLN A 1 116 ? 0.629 9.243 -12.082 1.00 88.56 116 GLN A O 1
ATOM 874 N N . VAL A 1 117 ? 0.246 7.449 -10.779 1.00 83.50 117 VAL A N 1
ATOM 875 C CA . VAL A 1 117 ? -0.524 6.682 -11.765 1.00 83.50 117 VAL A CA 1
ATOM 876 C C . VAL A 1 117 ? -1.874 6.246 -11.185 1.00 83.50 117 VAL A C 1
ATOM 878 O O . VAL A 1 117 ? -1.906 5.746 -10.059 1.00 83.50 117 VAL A O 1
ATOM 881 N N . PRO A 1 118 ? -2.994 6.393 -11.917 1.00 87.62 118 PRO A N 1
ATOM 882 C CA . PRO A 1 118 ? -4.243 5.734 -11.559 1.00 87.62 118 PRO A CA 1
ATOM 883 C C . PRO A 1 118 ? -4.107 4.238 -11.853 1.00 87.62 118 PRO A C 1
ATOM 885 O O . PRO A 1 118 ? -3.666 3.850 -12.939 1.00 87.62 118 PRO A O 1
ATOM 888 N N . VAL A 1 119 ? -4.446 3.389 -10.886 1.00 89.50 119 VAL A N 1
ATOM 889 C CA . VAL A 1 119 ? -4.354 1.929 -11.001 1.00 89.50 119 VAL A CA 1
ATOM 890 C C . VAL A 1 119 ? -5.659 1.286 -10.544 1.00 89.50 119 VAL A C 1
ATOM 892 O O . VAL A 1 119 ? -6.276 1.727 -9.575 1.00 89.50 119 VAL A O 1
ATOM 895 N N . LEU A 1 120 ? -6.060 0.232 -11.250 1.00 90.56 120 LEU A N 1
ATOM 896 C CA . LEU A 1 120 ? -7.186 -0.625 -10.906 1.00 90.56 120 LEU A CA 1
ATOM 897 C C . LEU A 1 120 ? -6.676 -1.838 -10.114 1.00 90.56 120 LEU A C 1
ATOM 899 O O . LEU A 1 120 ? -5.753 -2.520 -10.560 1.00 90.56 120 LEU A O 1
ATOM 903 N N . THR A 1 121 ? -7.252 -2.085 -8.941 1.00 91.75 121 THR A N 1
ATOM 904 C CA . THR A 1 121 ? -6.898 -3.201 -8.049 1.00 91.75 121 THR A CA 1
ATOM 905 C C . THR A 1 121 ? -7.677 -4.476 -8.386 1.00 91.75 121 THR A C 1
ATOM 907 O O . THR A 1 121 ? -8.633 -4.457 -9.168 1.00 91.75 121 THR A O 1
ATOM 910 N N . ARG A 1 122 ? -7.301 -5.603 -7.769 1.00 91.38 122 ARG A N 1
ATOM 911 C CA . ARG A 1 122 ? -7.946 -6.915 -7.959 1.00 91.38 122 ARG A CA 1
ATOM 912 C C . ARG A 1 122 ? -9.451 -6.912 -7.672 1.00 91.38 122 ARG A C 1
ATOM 914 O O . ARG A 1 122 ? -10.210 -7.608 -8.345 1.00 91.38 122 ARG A O 1
ATOM 921 N N . ASP A 1 123 ? -9.891 -6.126 -6.698 1.00 90.75 123 ASP A N 1
ATOM 922 C CA . ASP A 1 123 ? -11.289 -5.912 -6.304 1.00 90.75 123 ASP A CA 1
ATOM 923 C C . ASP A 1 123 ? -12.014 -4.847 -7.164 1.00 90.75 123 ASP A C 1
ATOM 925 O O . ASP A 1 123 ? -13.028 -4.278 -6.748 1.00 90.75 123 ASP A O 1
ATOM 929 N N . GLU A 1 124 ? -11.498 -4.597 -8.376 1.00 88.31 124 GLU A N 1
ATOM 930 C CA . GLU A 1 124 ? -11.977 -3.650 -9.397 1.00 88.31 124 GLU A CA 1
ATOM 931 C C . GLU A 1 124 ? -12.134 -2.206 -8.878 1.00 88.31 124 GLU A C 1
ATOM 933 O O . GLU A 1 124 ? -13.006 -1.462 -9.328 1.00 88.31 124 GLU A O 1
ATOM 938 N N . ASN A 1 125 ? -11.314 -1.810 -7.899 1.00 90.06 125 ASN A N 1
ATOM 939 C CA . ASN A 1 125 ? -11.355 -0.487 -7.280 1.00 90.06 125 ASN A CA 1
ATOM 940 C C . ASN A 1 125 ? -10.227 0.411 -7.813 1.00 90.06 125 ASN A C 1
ATOM 942 O O . ASN A 1 125 ? -9.102 -0.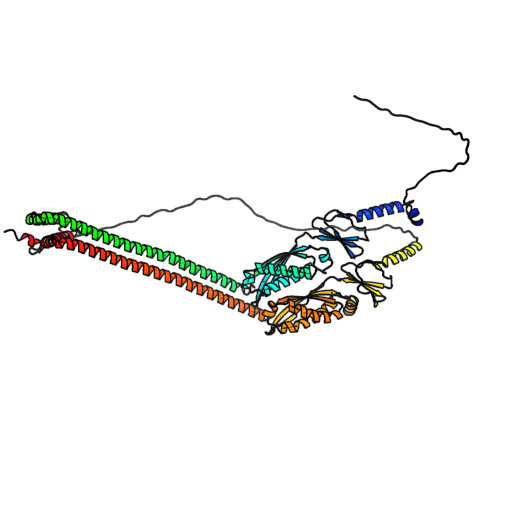037 -8.026 1.00 90.06 125 ASN A O 1
ATOM 946 N N . ILE A 1 126 ? -10.519 1.695 -8.025 1.00 89.94 126 ILE A N 1
ATOM 947 C CA . ILE A 1 126 ? -9.543 2.659 -8.556 1.00 89.94 126 ILE A CA 1
ATOM 948 C C . ILE A 1 126 ? -8.788 3.319 -7.400 1.00 89.94 126 ILE A C 1
ATOM 950 O O . ILE A 1 126 ? -9.390 3.757 -6.417 1.00 89.94 126 ILE A O 1
ATOM 954 N N . VAL A 1 127 ? -7.467 3.426 -7.535 1.00 91.00 127 VAL A N 1
ATOM 955 C CA . VAL A 1 127 ? -6.593 4.101 -6.572 1.00 91.00 127 VAL A CA 1
ATOM 956 C C . VAL A 1 127 ? -5.445 4.821 -7.283 1.00 91.00 127 VAL A C 1
ATOM 958 O O . VAL A 1 127 ? -4.818 4.290 -8.196 1.00 91.00 127 VAL A O 1
ATOM 961 N N . ASN A 1 128 ? -5.160 6.054 -6.868 1.00 90.31 128 ASN A N 1
ATOM 962 C CA . ASN A 1 128 ? -4.015 6.821 -7.350 1.00 90.31 128 ASN A CA 1
ATOM 963 C C . ASN A 1 128 ? -2.772 6.417 -6.558 1.00 90.31 128 ASN A C 1
ATOM 965 O O . ASN A 1 128 ? -2.715 6.665 -5.356 1.00 90.31 128 ASN A O 1
ATOM 969 N N . VAL A 1 129 ? -1.782 5.812 -7.213 1.00 90.56 129 VAL A N 1
ATOM 970 C CA . VAL A 1 129 ? -0.541 5.345 -6.581 1.00 90.56 129 VAL A CA 1
ATOM 971 C C . VAL A 1 129 ? 0.617 6.242 -6.999 1.00 90.56 129 VAL A C 1
ATOM 973 O O . VAL A 1 129 ? 0.963 6.309 -8.178 1.00 90.56 129 VAL A O 1
ATOM 976 N N . SER A 1 130 ? 1.243 6.906 -6.028 1.00 91.06 130 SER A N 1
ATOM 977 C CA . SER A 1 130 ? 2.506 7.617 -6.240 1.00 91.06 130 SER A CA 1
ATOM 978 C C . SER A 1 130 ? 3.685 6.675 -6.015 1.00 91.06 130 SER A C 1
ATOM 980 O O . SER A 1 130 ? 3.902 6.198 -4.900 1.00 91.06 130 SER A O 1
ATOM 982 N N . LEU A 1 131 ? 4.457 6.409 -7.069 1.00 91.50 131 LEU A N 1
ATOM 983 C CA . LEU A 1 131 ? 5.672 5.595 -7.012 1.00 91.50 131 LEU A CA 1
ATOM 984 C C . LEU A 1 131 ? 6.915 6.488 -7.104 1.00 91.50 131 LEU A C 1
ATOM 986 O O . LEU A 1 131 ? 6.946 7.450 -7.874 1.00 91.50 131 LEU A O 1
ATOM 990 N N . ASN A 1 132 ? 7.947 6.159 -6.330 1.00 94.12 132 ASN A N 1
ATOM 991 C CA . ASN A 1 132 ? 9.271 6.764 -6.420 1.00 94.12 132 ASN A CA 1
ATOM 992 C C . ASN A 1 132 ? 10.323 5.662 -6.575 1.00 94.12 132 ASN A C 1
ATOM 994 O O . ASN A 1 132 ? 10.441 4.783 -5.720 1.00 94.12 132 ASN A O 1
ATOM 998 N N . VAL A 1 133 ? 11.081 5.717 -7.670 1.00 95.38 133 VAL A N 1
ATOM 999 C CA . VAL A 1 133 ? 12.164 4.770 -7.962 1.00 95.38 133 VAL A CA 1
ATOM 1000 C C . VAL A 1 133 ? 13.496 5.484 -7.799 1.00 95.38 133 VAL A C 1
ATOM 1002 O O . VAL A 1 133 ? 13.661 6.621 -8.250 1.00 95.38 133 VAL A O 1
ATOM 1005 N N . GLN A 1 134 ? 14.455 4.807 -7.181 1.00 95.06 134 GLN A N 1
ATOM 1006 C CA . GLN A 1 134 ? 15.846 5.231 -7.074 1.00 95.06 134 GLN A CA 1
ATOM 1007 C C . GLN A 1 134 ? 16.705 4.252 -7.871 1.00 95.06 134 GLN A C 1
ATOM 1009 O O . GLN A 1 134 ? 16.612 3.041 -7.674 1.00 95.06 134 GLN A O 1
ATOM 1014 N N . TYR A 1 135 ? 17.516 4.753 -8.798 1.00 94.81 135 TYR A N 1
ATOM 1015 C CA . TYR A 1 135 ? 18.249 3.932 -9.762 1.00 94.81 135 TYR A CA 1
ATOM 1016 C C . TYR A 1 135 ? 19.638 4.503 -10.052 1.00 94.81 135 TYR A C 1
ATOM 1018 O O . TYR A 1 135 ? 19.888 5.696 -9.880 1.00 94.81 135 TYR A O 1
ATOM 1026 N N . ARG A 1 136 ? 20.548 3.646 -10.517 1.00 93.69 136 ARG A N 1
ATOM 1027 C CA . ARG A 1 136 ? 21.890 4.030 -10.979 1.00 93.69 136 ARG A CA 1
ATOM 1028 C C . ARG A 1 136 ? 22.292 3.241 -12.224 1.00 93.69 136 ARG A C 1
ATOM 1030 O O . ARG A 1 136 ? 21.706 2.199 -12.518 1.00 93.69 136 ARG A O 1
ATOM 1037 N N . ILE A 1 137 ? 23.299 3.732 -12.942 1.00 93.44 137 ILE A N 1
ATOM 1038 C CA . ILE A 1 137 ? 23.826 3.090 -14.153 1.00 93.44 137 ILE A CA 1
ATOM 1039 C C . ILE A 1 137 ? 24.999 2.193 -13.748 1.00 93.44 137 ILE A C 1
ATOM 1041 O O . ILE A 1 137 ? 26.120 2.672 -13.569 1.00 93.44 137 ILE A O 1
ATOM 1045 N N . ASP A 1 138 ? 24.742 0.896 -13.581 1.00 89.69 138 ASP A N 1
ATOM 1046 C CA . ASP A 1 138 ? 25.774 -0.057 -13.166 1.00 89.69 138 ASP A CA 1
ATOM 1047 C C . ASP A 1 138 ? 26.608 -0.562 -14.351 1.00 89.69 138 ASP A C 1
ATOM 1049 O O . ASP A 1 138 ? 27.836 -0.609 -14.253 1.00 89.69 138 ASP A O 1
ATOM 1053 N N . ASP A 1 139 ? 25.979 -0.827 -15.502 1.00 91.50 139 ASP A N 1
ATOM 1054 C CA . ASP A 1 139 ? 26.681 -1.136 -16.752 1.00 91.50 139 ASP A CA 1
ATOM 1055 C C . ASP A 1 139 ? 26.524 -0.003 -17.792 1.00 91.50 139 ASP A C 1
ATOM 1057 O O . ASP A 1 139 ? 25.492 0.098 -18.468 1.00 91.50 139 ASP A O 1
ATOM 1061 N N . PRO A 1 140 ? 27.559 0.839 -17.992 1.00 89.38 140 PRO A N 1
ATOM 1062 C CA . PRO A 1 140 ? 27.524 1.916 -18.974 1.00 89.38 140 PRO A CA 1
ATOM 1063 C C . PRO A 1 140 ? 27.623 1.423 -20.431 1.00 89.38 140 PRO A C 1
ATOM 1065 O O . PRO A 1 140 ? 27.359 2.209 -21.339 1.00 89.38 140 PRO A O 1
ATOM 1068 N N . GLN A 1 141 ? 28.005 0.164 -20.689 1.00 90.12 141 GLN A N 1
ATOM 1069 C CA . GLN A 1 141 ? 27.960 -0.423 -22.032 1.00 90.12 141 GLN A CA 1
ATOM 1070 C C . GLN A 1 141 ? 26.507 -0.719 -22.420 1.00 90.12 141 GLN A C 1
ATOM 1072 O O . GLN A 1 141 ? 26.049 -0.267 -23.470 1.00 90.12 141 GLN A O 1
ATOM 1077 N N . GLN A 1 142 ? 25.770 -1.429 -21.562 1.00 90.12 142 GLN A N 1
ATOM 1078 C CA . GLN A 1 142 ? 24.348 -1.718 -21.773 1.00 90.12 142 GLN A CA 1
ATOM 1079 C C . GLN A 1 142 ? 23.494 -0.440 -21.807 1.00 90.12 142 GLN A C 1
ATOM 1081 O O . GLN A 1 142 ? 22.684 -0.282 -22.717 1.00 90.12 142 GLN A O 1
ATOM 1086 N N . TYR A 1 143 ? 23.753 0.530 -20.926 1.00 90.38 143 TYR A N 1
ATOM 1087 C CA . TYR A 1 143 ? 23.034 1.812 -20.927 1.00 90.38 143 TYR A CA 1
ATOM 1088 C C . TYR A 1 143 ? 23.168 2.618 -22.232 1.00 90.38 143 TYR A C 1
ATOM 1090 O O . TYR A 1 143 ? 22.247 3.341 -22.607 1.00 90.38 143 TYR A O 1
ATOM 1098 N N . LEU A 1 144 ? 24.288 2.492 -22.956 1.00 87.56 144 LEU A N 1
ATOM 1099 C CA . LEU A 1 144 ? 24.470 3.153 -24.256 1.00 87.56 144 LEU A CA 1
ATOM 1100 C C . LEU A 1 144 ? 23.998 2.299 -25.445 1.00 87.56 144 LEU A C 1
ATOM 1102 O O . LEU A 1 144 ? 23.458 2.848 -26.408 1.00 87.56 144 LEU A O 1
ATOM 1106 N N . PHE A 1 145 ? 24.217 0.978 -25.402 1.00 89.12 145 PHE A N 1
ATOM 1107 C CA . PHE A 1 145 ? 24.111 0.087 -26.570 1.00 89.12 145 PHE A CA 1
ATOM 1108 C C . PHE A 1 145 ? 23.039 -1.012 -26.466 1.00 89.12 145 PHE A C 1
ATOM 1110 O O . PHE A 1 145 ? 22.888 -1.793 -27.402 1.00 89.12 145 PHE A O 1
ATOM 1117 N N . GLY A 1 146 ? 22.296 -1.093 -25.361 1.00 88.50 146 GLY A N 1
ATOM 1118 C CA . GLY A 1 146 ? 21.167 -2.012 -25.190 1.00 88.50 146 GLY A CA 1
ATOM 1119 C C . GLY A 1 146 ? 19.862 -1.424 -25.723 1.00 88.50 146 GLY A C 1
ATOM 1120 O O . GLY A 1 146 ? 19.295 -1.938 -26.684 1.00 88.50 146 GLY A O 1
ATOM 1121 N N . THR A 1 147 ? 19.414 -0.315 -25.134 1.00 90.19 147 THR A N 1
ATOM 1122 C CA . THR A 1 147 ? 18.152 0.385 -25.451 1.00 90.19 147 THR A CA 1
ATOM 1123 C C . THR A 1 147 ? 18.386 1.741 -26.114 1.00 90.19 147 THR A C 1
ATOM 1125 O O . THR A 1 147 ? 19.413 2.376 -25.875 1.00 90.19 147 THR A O 1
ATOM 1128 N N . VAL A 1 148 ? 17.421 2.224 -26.905 1.00 88.75 148 VAL A N 1
ATOM 1129 C CA . VAL A 1 148 ? 17.481 3.574 -27.497 1.00 88.75 148 VAL A CA 1
ATOM 1130 C C . VAL A 1 148 ? 17.399 4.667 -26.431 1.00 88.75 148 VAL A C 1
ATOM 1132 O O . VAL A 1 148 ? 18.267 5.544 -26.411 1.00 88.75 148 VAL A O 1
ATOM 1135 N N . ASP A 1 149 ? 16.423 4.559 -25.526 1.00 89.88 149 ASP A N 1
ATOM 1136 C CA . ASP A 1 149 ? 16.295 5.369 -24.311 1.00 89.88 149 ASP A CA 1
ATOM 1137 C C . ASP A 1 149 ? 16.057 4.446 -23.103 1.00 89.88 149 ASP A C 1
ATOM 1139 O O . ASP A 1 149 ? 15.001 3.826 -22.962 1.00 89.88 149 ASP A O 1
ATOM 1143 N N . ALA A 1 150 ? 17.066 4.329 -22.237 1.00 90.88 150 ALA A N 1
ATOM 1144 C CA . ALA A 1 150 ? 16.999 3.498 -21.037 1.00 90.88 150 ALA A CA 1
ATOM 1145 C C . ALA A 1 150 ? 16.082 4.085 -19.947 1.00 90.88 150 ALA A C 1
ATOM 1147 O O . ALA A 1 150 ? 15.553 3.329 -19.133 1.00 90.88 150 ALA A O 1
ATOM 1148 N N . ASN A 1 151 ? 15.873 5.406 -19.931 1.00 91.25 151 ASN A N 1
ATOM 1149 C CA . ASN A 1 151 ? 15.027 6.078 -18.943 1.00 91.25 151 ASN A CA 1
ATOM 1150 C C . ASN A 1 151 ? 13.551 5.905 -19.311 1.00 91.25 151 ASN A C 1
ATOM 1152 O O . ASN A 1 151 ? 12.753 5.547 -18.451 1.00 91.25 151 ASN A O 1
ATOM 1156 N N . GLN A 1 152 ? 13.201 6.024 -20.598 1.00 90.88 152 GLN A N 1
ATOM 1157 C CA . GLN A 1 152 ? 11.853 5.689 -21.068 1.00 90.88 152 GLN A CA 1
ATOM 1158 C C . GLN A 1 152 ? 11.523 4.211 -20.787 1.00 90.88 152 GLN A C 1
ATOM 1160 O O . GLN A 1 152 ? 10.442 3.908 -20.285 1.00 90.88 152 GLN A O 1
ATOM 1165 N N . VAL A 1 153 ? 12.458 3.283 -21.045 1.00 91.44 153 VAL A N 1
ATOM 1166 C CA . VAL A 1 153 ? 12.271 1.859 -20.702 1.00 91.44 153 VAL A CA 1
ATOM 1167 C C . VAL A 1 153 ? 12.094 1.666 -19.193 1.00 91.44 153 VAL A C 1
ATOM 1169 O O . VAL A 1 153 ? 11.219 0.897 -18.795 1.00 91.44 153 VAL A O 1
ATOM 1172 N N . LEU A 1 154 ? 12.866 2.365 -18.354 1.00 92.88 154 LEU A N 1
ATOM 1173 C CA . LEU A 1 154 ? 12.715 2.340 -16.897 1.00 92.88 154 LEU A CA 1
ATOM 1174 C C . LEU A 1 154 ? 11.336 2.839 -16.453 1.00 92.88 154 LEU A C 1
ATOM 1176 O O . LEU A 1 154 ? 10.673 2.149 -15.685 1.00 92.88 154 LEU A O 1
ATOM 1180 N N . GLU A 1 155 ? 10.890 3.998 -16.936 1.00 91.81 155 GLU A N 1
ATOM 1181 C CA . GLU A 1 155 ? 9.600 4.588 -16.567 1.00 91.81 155 GLU A CA 1
ATOM 1182 C C . GLU A 1 155 ? 8.426 3.688 -16.967 1.00 91.81 155 GLU A C 1
ATOM 1184 O O . GLU A 1 155 ? 7.549 3.430 -16.141 1.00 91.81 155 GLU A O 1
ATOM 1189 N N . GLN A 1 156 ? 8.424 3.157 -18.196 1.00 90.94 156 GLN A N 1
ATOM 1190 C CA . GLN A 1 156 ? 7.371 2.247 -18.662 1.00 90.94 156 GLN A CA 1
ATOM 1191 C C . GLN A 1 156 ? 7.404 0.907 -17.912 1.00 90.94 156 GLN A C 1
ATOM 1193 O O . GLN A 1 156 ? 6.360 0.414 -17.483 1.00 90.94 156 GLN A O 1
ATOM 1198 N N . SER A 1 157 ? 8.593 0.343 -17.669 1.00 91.69 157 SER A N 1
ATOM 1199 C CA . SER A 1 157 ? 8.740 -0.908 -16.910 1.00 91.69 157 SER A CA 1
ATOM 1200 C C . SER A 1 157 ? 8.327 -0.742 -15.447 1.00 91.69 157 SER A C 1
ATOM 1202 O O . SER A 1 157 ? 7.690 -1.634 -14.898 1.00 91.69 157 SER A O 1
ATOM 1204 N N . ALA A 1 158 ? 8.644 0.392 -14.814 1.00 93.00 158 ALA A N 1
ATOM 1205 C CA . ALA A 1 158 ? 8.289 0.673 -13.423 1.00 93.00 158 ALA A CA 1
ATOM 1206 C C . ALA A 1 158 ? 6.784 0.890 -13.256 1.00 93.00 158 ALA A C 1
ATOM 1208 O O . ALA A 1 158 ? 6.178 0.312 -12.355 1.00 93.00 158 ALA A O 1
ATOM 1209 N N . GLN A 1 159 ? 6.165 1.662 -14.156 1.00 91.31 159 GLN A N 1
ATOM 1210 C CA . GLN A 1 159 ? 4.710 1.801 -14.196 1.00 91.31 159 GLN A CA 1
ATOM 1211 C C . GLN A 1 159 ? 4.039 0.443 -14.419 1.00 91.31 159 GLN A C 1
ATOM 1213 O O . GLN A 1 159 ? 3.107 0.105 -13.696 1.00 91.31 159 GLN A O 1
ATOM 1218 N N . SER A 1 160 ? 4.531 -0.363 -15.366 1.00 90.44 160 SER A N 1
ATOM 1219 C CA . SER A 1 160 ? 3.981 -1.692 -15.649 1.00 90.44 160 SER A CA 1
ATOM 1220 C C . SER A 1 160 ? 4.136 -2.657 -14.473 1.00 90.44 160 SER A C 1
ATOM 1222 O O . SER A 1 160 ? 3.162 -3.309 -14.119 1.00 90.44 160 SER A O 1
ATOM 1224 N N . ALA A 1 161 ? 5.300 -2.700 -13.814 1.00 91.44 161 ALA A N 1
ATOM 1225 C CA . ALA A 1 161 ? 5.545 -3.553 -12.650 1.00 91.44 161 ALA A CA 1
ATOM 1226 C C . ALA A 1 161 ? 4.665 -3.159 -11.453 1.00 91.44 161 ALA A C 1
ATOM 1228 O O . ALA A 1 161 ? 3.988 -4.011 -10.885 1.00 91.44 161 ALA A O 1
ATOM 1229 N N . VAL A 1 162 ? 4.593 -1.864 -11.117 1.00 91.62 162 VAL A N 1
ATOM 1230 C CA . VAL A 1 162 ? 3.711 -1.376 -10.043 1.00 91.62 162 VAL A CA 1
ATOM 1231 C C . VAL A 1 162 ? 2.241 -1.652 -10.370 1.00 91.62 162 VAL A C 1
ATOM 1233 O O . VAL A 1 162 ? 1.498 -2.066 -9.487 1.00 91.62 162 VAL A O 1
ATOM 1236 N N . ARG A 1 163 ? 1.812 -1.500 -11.630 1.00 89.38 163 ARG A N 1
ATOM 1237 C CA . ARG A 1 163 ? 0.444 -1.841 -12.063 1.00 89.38 163 ARG A CA 1
ATOM 1238 C C . ARG A 1 163 ? 0.172 -3.351 -12.093 1.00 89.38 163 ARG A C 1
ATOM 1240 O O . ARG A 1 163 ? -0.971 -3.736 -11.877 1.00 89.38 163 ARG A O 1
ATOM 1247 N N . GLU A 1 164 ? 1.172 -4.199 -12.348 1.00 88.44 164 GLU A N 1
ATOM 1248 C CA . GLU A 1 164 ? 1.048 -5.666 -12.268 1.00 88.44 164 GLU A CA 1
ATOM 1249 C C . GLU A 1 164 ? 0.822 -6.095 -10.806 1.00 88.44 164 GLU A C 1
ATOM 1251 O O . GLU A 1 164 ? -0.156 -6.778 -10.512 1.00 88.44 164 GLU A O 1
ATOM 1256 N N . GLU A 1 165 ? 1.645 -5.610 -9.868 1.00 90.31 165 GLU A N 1
ATOM 1257 C CA . GLU A 1 165 ? 1.547 -5.986 -8.448 1.00 90.31 165 GLU A CA 1
ATOM 1258 C C . GLU A 1 165 ? 0.355 -5.344 -7.719 1.00 90.31 165 GLU A C 1
ATOM 1260 O O . GLU A 1 165 ? -0.335 -6.014 -6.950 1.00 90.31 165 GLU A O 1
ATOM 1265 N N . VAL A 1 166 ? 0.036 -4.075 -7.997 1.00 90.62 166 VAL A N 1
ATOM 1266 C CA . VAL A 1 166 ? -1.183 -3.428 -7.473 1.00 90.62 166 VAL A CA 1
ATOM 1267 C C . VAL A 1 166 ? -2.446 -4.051 -8.083 1.00 90.62 166 VAL A C 1
ATOM 1269 O O . VAL A 1 166 ? -3.452 -4.169 -7.390 1.00 90.62 166 VAL A O 1
ATOM 1272 N N . GLY A 1 167 ? -2.393 -4.523 -9.335 1.00 89.50 167 GLY A N 1
ATOM 1273 C CA . GLY A 1 167 ? -3.482 -5.271 -9.972 1.00 89.50 167 GLY A CA 1
ATOM 1274 C C . GLY A 1 167 ? -3.680 -6.687 -9.411 1.00 89.50 167 GLY A C 1
ATOM 1275 O O . GLY A 1 167 ? -4.798 -7.198 -9.413 1.00 89.50 167 GLY A O 1
ATOM 1276 N N . ARG A 1 168 ? -2.627 -7.322 -8.876 1.00 90.00 168 ARG A N 1
ATOM 1277 C CA . ARG A 1 168 ? -2.719 -8.593 -8.129 1.00 90.00 168 ARG A CA 1
ATOM 1278 C C . ARG A 1 168 ? -3.281 -8.433 -6.710 1.00 90.00 168 ARG A C 1
ATOM 1280 O O . ARG A 1 168 ? -3.772 -9.417 -6.150 1.00 90.00 168 ARG A O 1
ATOM 1287 N N . ALA A 1 169 ? -3.209 -7.233 -6.136 1.00 91.81 169 ALA A N 1
ATOM 1288 C CA . ALA A 1 169 ? -3.594 -6.933 -4.759 1.00 91.81 169 ALA A CA 1
ATOM 1289 C C . ALA A 1 169 ? -5.001 -6.318 -4.643 1.00 91.81 169 ALA A C 1
ATOM 1291 O O . ALA A 1 169 ? -5.460 -5.602 -5.530 1.00 91.81 169 ALA A O 1
ATOM 1292 N N . ASP A 1 170 ? -5.673 -6.557 -3.515 1.00 92.81 170 ASP A N 1
ATOM 1293 C CA . ASP A 1 170 ? -6.928 -5.878 -3.171 1.00 92.81 170 ASP A CA 1
ATOM 1294 C C . ASP A 1 170 ? -6.653 -4.484 -2.581 1.00 92.81 170 ASP A C 1
ATOM 1296 O O . ASP A 1 170 ? -5.630 -4.267 -1.920 1.00 92.81 170 ASP A O 1
ATOM 1300 N N . LEU A 1 171 ? -7.587 -3.541 -2.731 1.00 90.31 171 LEU A N 1
ATOM 1301 C CA . LEU A 1 171 ? -7.427 -2.147 -2.301 1.00 90.31 171 LEU A CA 1
ATOM 1302 C C . LEU A 1 171 ? -6.976 -2.002 -0.838 1.00 90.31 171 LEU A C 1
ATOM 1304 O O . LEU A 1 171 ? -6.117 -1.177 -0.528 1.00 90.31 171 LEU A O 1
ATOM 1308 N N . ASN A 1 172 ? -7.512 -2.819 0.073 1.00 88.81 172 ASN A N 1
ATOM 1309 C CA . ASN A 1 172 ? -7.127 -2.779 1.488 1.00 88.81 172 ASN A CA 1
ATOM 1310 C C . ASN A 1 172 ? -5.643 -3.139 1.711 1.00 88.81 172 ASN A C 1
ATOM 1312 O O . ASN A 1 172 ? -5.031 -2.605 2.637 1.00 88.81 172 ASN A O 1
ATOM 1316 N N . ALA A 1 173 ? -5.052 -3.998 0.873 1.00 89.12 173 ALA A N 1
ATOM 1317 C CA . ALA A 1 173 ? -3.625 -4.316 0.920 1.00 89.12 173 ALA A CA 1
ATOM 1318 C C . ALA A 1 173 ? -2.776 -3.191 0.307 1.00 89.12 173 ALA A C 1
ATOM 1320 O O . ALA A 1 173 ? -1.744 -2.838 0.868 1.00 89.12 173 ALA A O 1
ATOM 1321 N N . VAL A 1 174 ? -3.241 -2.572 -0.782 1.00 89.81 174 VAL A N 1
ATOM 1322 C CA . VAL A 1 174 ? -2.560 -1.439 -1.437 1.00 89.81 174 VAL A CA 1
ATOM 1323 C C . VAL A 1 174 ? -2.499 -0.207 -0.523 1.00 89.81 174 VAL A C 1
ATOM 1325 O O . VAL A 1 174 ? -1.472 0.468 -0.468 1.00 89.81 174 VAL A O 1
ATOM 1328 N N . LEU A 1 175 ? -3.566 0.061 0.239 1.00 87.38 175 LEU A N 1
ATOM 1329 C CA . LEU A 1 175 ? -3.622 1.169 1.200 1.00 87.38 175 LEU A CA 1
ATOM 1330 C C . LEU A 1 175 ? -2.783 0.909 2.466 1.00 87.38 175 LEU A C 1
ATOM 1332 O O . LEU A 1 175 ? -2.049 1.794 2.900 1.00 87.38 175 LEU A O 1
ATOM 1336 N N . ASN A 1 176 ? -2.881 -0.286 3.065 1.00 87.06 176 ASN A N 1
ATOM 1337 C CA . ASN A 1 176 ? -2.341 -0.543 4.412 1.00 87.06 176 ASN A CA 1
ATOM 1338 C C . ASN A 1 176 ? -1.044 -1.372 4.441 1.00 87.06 176 ASN A C 1
ATOM 1340 O O . ASN A 1 176 ? -0.268 -1.258 5.385 1.00 87.06 176 ASN A O 1
ATOM 1344 N N . ASN A 1 177 ? -0.791 -2.208 3.430 1.00 87.38 177 ASN A N 1
ATOM 1345 C CA . ASN A 1 177 ? 0.315 -3.174 3.390 1.00 87.38 177 ASN A CA 1
ATOM 1346 C C . ASN A 1 177 ? 1.191 -2.989 2.134 1.00 87.38 177 ASN A C 1
ATOM 1348 O O . ASN A 1 177 ? 1.526 -3.934 1.422 1.00 87.38 177 ASN A O 1
ATOM 1352 N N . ARG A 1 178 ? 1.571 -1.735 1.861 1.00 84.88 178 ARG A N 1
ATOM 1353 C CA . ARG A 1 178 ? 2.371 -1.328 0.689 1.00 84.88 178 ARG A CA 1
ATOM 1354 C C . ARG A 1 178 ? 3.815 -1.862 0.657 1.00 84.88 178 ARG A C 1
ATOM 1356 O O . ARG A 1 178 ? 4.439 -1.832 -0.397 1.00 84.88 178 ARG A O 1
ATOM 1363 N N . GLY A 1 179 ? 4.344 -2.367 1.776 1.00 89.00 179 GLY A N 1
ATOM 1364 C CA . GLY A 1 179 ? 5.731 -2.845 1.894 1.00 89.00 179 GLY A CA 1
ATOM 1365 C C . GLY A 1 179 ? 6.060 -4.044 0.988 1.00 89.00 179 GLY A C 1
ATOM 1366 O O . GLY A 1 179 ? 6.903 -3.904 0.105 1.00 89.00 179 GLY A O 1
ATOM 1367 N N . PRO A 1 180 ? 5.387 -5.202 1.145 1.00 91.06 180 PRO A N 1
ATOM 1368 C CA . PRO A 1 180 ? 5.601 -6.368 0.284 1.00 91.06 180 PRO A CA 1
ATOM 1369 C C . PRO A 1 180 ? 5.359 -6.086 -1.206 1.00 91.06 180 PRO A C 1
ATOM 1371 O O . PRO A 1 180 ? 6.100 -6.585 -2.048 1.00 91.06 180 PRO A O 1
ATOM 1374 N N . LEU A 1 181 ? 4.369 -5.244 -1.527 1.00 91.19 181 LEU A N 1
ATOM 1375 C CA . LEU A 1 181 ? 4.057 -4.845 -2.905 1.00 91.19 181 LEU A CA 1
ATOM 1376 C C . LEU A 1 181 ? 5.195 -4.036 -3.546 1.00 91.19 181 LEU A C 1
ATOM 1378 O O . LEU A 1 181 ? 5.496 -4.229 -4.720 1.00 91.19 181 LEU A O 1
ATOM 1382 N N . ALA A 1 182 ? 5.854 -3.161 -2.778 1.00 91.62 182 ALA A N 1
ATOM 1383 C CA . ALA A 1 182 ? 7.012 -2.409 -3.253 1.00 91.62 182 ALA A CA 1
ATOM 1384 C C . ALA A 1 182 ? 8.206 -3.331 -3.559 1.00 91.62 182 ALA A C 1
ATOM 1386 O O . ALA A 1 182 ? 8.815 -3.198 -4.616 1.00 91.62 182 ALA A O 1
ATOM 1387 N N . VAL A 1 183 ? 8.487 -4.309 -2.686 1.00 93.75 183 VAL A N 1
ATOM 1388 C CA . VAL A 1 183 ? 9.578 -5.286 -2.876 1.00 93.75 183 VAL A CA 1
ATOM 1389 C C . VAL A 1 183 ? 9.326 -6.183 -4.094 1.00 93.75 183 VAL A C 1
ATOM 1391 O O . VAL A 1 183 ? 10.220 -6.353 -4.920 1.00 93.75 183 VAL A O 1
ATOM 1394 N N . ALA A 1 184 ? 8.104 -6.702 -4.257 1.00 92.56 184 ALA A N 1
ATOM 1395 C CA . ALA A 1 184 ? 7.733 -7.500 -5.428 1.00 92.56 184 ALA A CA 1
ATOM 1396 C C . ALA A 1 184 ? 7.844 -6.689 -6.734 1.00 92.56 184 ALA A C 1
ATOM 1398 O O . ALA A 1 184 ? 8.401 -7.167 -7.724 1.00 92.56 184 ALA A O 1
ATOM 1399 N N . ALA A 1 185 ? 7.384 -5.432 -6.727 1.00 92.81 185 ALA A N 1
ATOM 1400 C CA . ALA A 1 185 ? 7.515 -4.537 -7.873 1.00 92.81 185 ALA A CA 1
ATOM 1401 C C . ALA A 1 185 ? 8.982 -4.174 -8.174 1.00 92.81 185 ALA A C 1
ATOM 1403 O O . ALA A 1 185 ? 9.328 -4.002 -9.342 1.00 92.81 185 ALA A O 1
ATOM 1404 N N . GLU A 1 186 ? 9.855 -4.092 -7.163 1.00 94.56 186 GLU A N 1
ATOM 1405 C CA . GLU A 1 186 ? 11.296 -3.866 -7.332 1.00 94.56 186 GLU A CA 1
ATOM 1406 C C . GLU A 1 186 ? 11.994 -5.055 -8.004 1.00 94.56 186 GLU A C 1
ATOM 1408 O O . GLU A 1 186 ? 12.686 -4.874 -9.007 1.00 94.56 186 GLU A O 1
ATOM 1413 N N . GLU A 1 187 ? 11.767 -6.277 -7.511 1.00 94.56 187 GLU A N 1
ATOM 1414 C CA . GLU A 1 187 ? 12.318 -7.506 -8.098 1.00 94.56 187 GLU A CA 1
ATOM 1415 C C . GLU A 1 187 ? 11.820 -7.705 -9.541 1.00 94.56 187 GLU A C 1
ATOM 1417 O O . GLU A 1 187 ? 12.602 -7.994 -10.458 1.00 94.56 187 GLU A O 1
ATOM 1422 N N . ARG A 1 188 ? 10.523 -7.460 -9.775 1.00 91.75 188 ARG A N 1
ATOM 1423 C CA . ARG A 1 188 ? 9.909 -7.490 -11.108 1.00 91.75 188 ARG A CA 1
ATOM 1424 C C . ARG A 1 188 ? 10.526 -6.441 -12.034 1.00 91.75 188 ARG A C 1
ATOM 1426 O O . ARG A 1 188 ? 10.873 -6.770 -13.169 1.00 91.75 188 ARG A O 1
ATOM 1433 N N . LEU A 1 189 ? 10.722 -5.210 -11.558 1.00 94.19 189 LEU A N 1
ATOM 1434 C CA . LEU A 1 189 ? 11.353 -4.133 -12.320 1.00 94.19 189 LEU A CA 1
ATOM 1435 C C . LEU A 1 189 ? 12.814 -4.453 -12.659 1.00 94.19 189 LEU A C 1
ATOM 1437 O O . LEU A 1 189 ? 13.203 -4.329 -13.819 1.00 94.19 189 LEU A O 1
ATOM 1441 N N . GLN A 1 190 ? 13.615 -4.920 -11.698 1.00 94.88 190 GLN A N 1
ATOM 1442 C CA . GLN A 1 190 ? 15.009 -5.289 -11.954 1.00 94.88 190 GLN A CA 1
ATOM 1443 C C . GLN A 1 190 ? 15.112 -6.451 -12.953 1.00 94.88 190 GLN A C 1
ATOM 1445 O O . GLN A 1 190 ? 15.984 -6.439 -13.827 1.00 94.88 190 GLN A O 1
ATOM 1450 N N . THR A 1 191 ? 14.189 -7.415 -12.891 1.00 93.19 191 THR A N 1
ATOM 1451 C CA . THR A 1 191 ? 14.084 -8.505 -13.874 1.00 93.19 191 THR A CA 1
ATOM 1452 C C . THR A 1 191 ? 13.816 -7.965 -15.284 1.00 93.19 191 THR A C 1
ATOM 1454 O O . THR A 1 191 ? 14.516 -8.340 -16.226 1.00 93.19 191 THR A O 1
ATOM 1457 N N . LEU A 1 192 ? 12.863 -7.036 -15.436 1.00 90.31 192 LEU A N 1
ATOM 1458 C CA . LEU A 1 192 ? 12.541 -6.395 -16.719 1.00 90.31 192 LEU A CA 1
ATOM 1459 C C . LEU A 1 192 ? 13.721 -5.571 -17.267 1.00 90.31 192 LEU A C 1
ATOM 1461 O O . LEU A 1 192 ? 14.114 -5.750 -18.417 1.00 90.31 192 LEU A O 1
ATOM 1465 N N . LEU A 1 193 ? 14.351 -4.730 -16.441 1.00 92.44 193 LEU A N 1
ATOM 1466 C CA . LEU A 1 193 ? 15.529 -3.933 -16.823 1.00 92.44 193 LEU A CA 1
ATOM 1467 C C . LEU A 1 193 ? 16.696 -4.807 -17.304 1.00 92.44 193 LEU A C 1
ATOM 1469 O O . LEU A 1 193 ? 17.369 -4.465 -18.280 1.00 92.44 193 LEU A O 1
ATOM 1473 N N . THR A 1 194 ? 16.899 -5.955 -16.652 1.00 92.38 194 THR A N 1
ATOM 1474 C CA . THR A 1 194 ? 17.921 -6.942 -17.023 1.00 92.38 194 THR A CA 1
ATOM 1475 C C . THR A 1 194 ? 17.577 -7.622 -18.353 1.00 92.38 194 THR A C 1
ATOM 1477 O O . THR A 1 194 ? 18.436 -7.721 -19.230 1.00 92.38 194 THR A O 1
ATOM 1480 N N . ALA A 1 195 ? 16.317 -8.026 -18.557 1.00 89.19 195 ALA A N 1
ATOM 1481 C CA . ALA A 1 195 ? 15.849 -8.605 -19.821 1.00 89.19 195 ALA A CA 1
ATOM 1482 C C . ALA A 1 195 ? 15.984 -7.621 -21.001 1.00 89.19 195 ALA A C 1
ATOM 1484 O O . ALA A 1 195 ? 16.425 -8.003 -22.087 1.00 89.19 195 ALA A O 1
ATOM 1485 N N . PHE A 1 196 ? 15.678 -6.341 -20.769 1.00 89.06 196 PHE A N 1
ATOM 1486 C CA . PHE A 1 196 ? 15.796 -5.264 -21.755 1.00 89.06 196 PHE A CA 1
ATOM 1487 C C . PHE A 1 196 ? 17.211 -4.673 -21.857 1.00 89.06 196 PHE A C 1
ATOM 1489 O O . PHE A 1 196 ? 17.421 -3.758 -22.644 1.00 89.06 196 PHE A O 1
ATOM 1496 N N . LYS A 1 197 ? 18.198 -5.191 -21.111 1.00 90.06 197 LYS A N 1
ATOM 1497 C CA . LYS A 1 197 ? 19.612 -4.767 -21.156 1.00 90.06 197 LYS A CA 1
ATOM 1498 C C . LYS A 1 197 ? 19.804 -3.250 -21.035 1.00 90.06 197 LYS A C 1
ATOM 1500 O O . LYS A 1 197 ? 20.600 -2.660 -21.763 1.00 90.06 197 LYS A O 1
ATOM 1505 N N . THR A 1 198 ? 19.082 -2.602 -20.122 1.00 90.44 198 THR A N 1
ATOM 1506 C CA . THR A 1 198 ? 19.196 -1.146 -19.897 1.00 90.44 198 THR A CA 1
ATOM 1507 C C . THR A 1 198 ? 20.491 -0.740 -19.189 1.00 90.44 198 THR A C 1
ATOM 1509 O O . THR A 1 198 ? 20.806 0.444 -19.129 1.00 90.44 198 THR A O 1
ATOM 1512 N N . GLY A 1 199 ? 21.226 -1.690 -18.594 1.00 90.62 199 GLY A N 1
ATOM 1513 C CA . GLY A 1 199 ? 22.392 -1.406 -17.745 1.00 90.62 199 GLY A CA 1
ATOM 1514 C C . GLY A 1 199 ? 22.053 -0.683 -16.434 1.00 90.62 199 GLY A C 1
ATOM 1515 O O . GLY A 1 199 ? 22.956 -0.201 -15.746 1.00 90.62 199 GLY A O 1
ATOM 1516 N N . LEU A 1 200 ? 20.761 -0.586 -16.103 1.00 93.31 200 LEU A N 1
ATOM 1517 C CA . LEU A 1 200 ? 20.249 0.080 -14.913 1.00 93.31 200 LEU A CA 1
ATOM 1518 C C . LEU A 1 200 ? 20.043 -0.909 -13.767 1.00 93.31 200 LEU A C 1
ATOM 1520 O O . LEU A 1 200 ? 19.497 -1.999 -13.953 1.00 93.31 200 LEU A O 1
ATOM 1524 N N . THR A 1 201 ? 20.414 -0.463 -12.570 1.00 93.94 201 THR A N 1
ATOM 1525 C CA . THR A 1 201 ? 20.164 -1.182 -11.322 1.00 93.94 201 THR A CA 1
ATOM 1526 C C . THR A 1 201 ? 19.313 -0.312 -10.409 1.00 93.94 201 THR A C 1
ATOM 1528 O O . THR A 1 201 ? 19.697 0.815 -10.068 1.00 93.94 201 THR A O 1
ATOM 1531 N N . VAL A 1 202 ? 18.151 -0.831 -10.016 1.00 94.75 202 VAL A N 1
ATOM 1532 C CA . VAL A 1 202 ? 17.296 -0.227 -8.992 1.00 94.75 202 VAL A CA 1
ATOM 1533 C C . VAL A 1 202 ? 18.016 -0.331 -7.646 1.00 94.75 202 VAL A C 1
ATOM 1535 O O . VAL A 1 202 ? 18.637 -1.339 -7.324 1.00 94.75 202 VAL A O 1
ATOM 1538 N N . THR A 1 203 ? 18.019 0.768 -6.898 1.00 92.50 203 THR A N 1
ATOM 1539 C CA . THR A 1 203 ? 18.575 0.869 -5.536 1.00 92.50 203 THR A CA 1
ATOM 1540 C C . THR A 1 203 ? 17.461 0.883 -4.481 1.00 92.50 203 THR A C 1
ATOM 1542 O O . THR A 1 203 ? 17.723 0.630 -3.309 1.00 92.50 203 THR A O 1
ATOM 1545 N N . GLY A 1 204 ? 16.231 1.182 -4.905 1.00 91.81 204 GLY A N 1
ATOM 1546 C CA . GLY A 1 204 ? 15.005 0.992 -4.141 1.00 91.81 204 GLY A CA 1
ATOM 1547 C C . GLY A 1 204 ? 13.783 1.459 -4.937 1.00 91.81 204 GLY A C 1
ATOM 1548 O O . GLY A 1 204 ? 13.839 2.499 -5.603 1.00 91.81 204 GLY A O 1
ATOM 1549 N N . LEU A 1 205 ? 12.674 0.728 -4.860 1.00 93.75 205 LEU A N 1
ATOM 1550 C CA . LEU A 1 205 ? 11.350 1.180 -5.288 1.00 93.75 205 LEU A CA 1
ATOM 1551 C C . LEU A 1 205 ? 10.497 1.433 -4.046 1.00 93.75 205 LEU A C 1
ATOM 1553 O O . LEU A 1 205 ? 10.320 0.566 -3.197 1.00 93.75 205 LEU A O 1
ATOM 1557 N N . THR A 1 206 ? 9.930 2.633 -3.943 1.00 90.62 206 THR A N 1
ATOM 1558 C CA . THR A 1 206 ? 9.027 2.994 -2.848 1.00 90.62 206 THR A CA 1
ATOM 1559 C C . THR A 1 206 ? 7.649 3.343 -3.387 1.00 90.62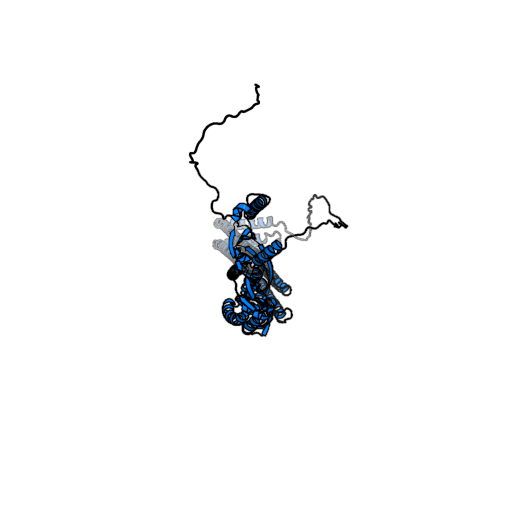 206 THR A C 1
ATOM 1561 O O . THR A 1 206 ? 7.483 4.233 -4.225 1.00 90.62 206 THR A O 1
ATOM 1564 N N . LEU A 1 207 ? 6.640 2.635 -2.885 1.00 88.19 207 LEU A N 1
ATOM 1565 C CA . LEU A 1 207 ? 5.249 3.045 -3.007 1.00 88.19 207 LEU A CA 1
ATOM 1566 C C . LEU A 1 207 ? 4.990 4.074 -1.903 1.00 88.19 207 LEU A C 1
ATOM 1568 O O . LEU A 1 207 ? 5.106 3.759 -0.717 1.00 88.19 207 LEU A O 1
ATOM 1572 N N . GLN A 1 208 ? 4.694 5.311 -2.297 1.00 82.75 208 GLN A N 1
ATOM 1573 C CA . GLN A 1 208 ? 4.295 6.375 -1.382 1.00 82.75 208 GLN A CA 1
ATOM 1574 C C . GLN A 1 208 ? 2.806 6.198 -1.045 1.00 82.75 208 GLN A C 1
ATOM 1576 O O . GLN A 1 208 ? 2.341 5.082 -0.795 1.00 82.75 208 GLN A O 1
ATOM 1581 N N . ASP A 1 209 ? 2.032 7.278 -0.984 1.00 77.94 209 ASP A N 1
ATOM 1582 C CA . ASP A 1 209 ? 0.608 7.182 -0.687 1.00 77.94 209 ASP A CA 1
ATOM 1583 C C . ASP A 1 209 ? -0.177 6.666 -1.893 1.00 77.94 209 ASP A C 1
ATOM 1585 O O . ASP A 1 209 ? -0.177 7.267 -2.968 1.00 77.94 209 ASP A O 1
ATOM 1589 N N . ALA A 1 210 ? -0.892 5.567 -1.669 1.00 83.62 210 ALA A N 1
ATOM 1590 C CA . ALA A 1 210 ? -2.030 5.175 -2.475 1.00 83.62 210 ALA A CA 1
ATOM 1591 C C . ALA A 1 210 ? -3.259 5.938 -1.951 1.00 83.62 210 ALA A C 1
ATOM 1593 O O . ALA A 1 210 ? -3.568 5.862 -0.761 1.00 83.62 210 ALA A O 1
ATOM 1594 N N . ARG A 1 211 ? -3.934 6.717 -2.802 1.00 87.62 211 ARG A N 1
ATOM 1595 C CA . ARG A 1 211 ? -5.060 7.582 -2.410 1.00 87.62 211 ARG A CA 1
ATOM 1596 C C . ARG A 1 211 ? -6.311 7.265 -3.236 1.00 87.62 211 ARG A C 1
ATOM 1598 O O . ARG A 1 211 ? -6.207 7.178 -4.462 1.00 87.62 211 ARG A O 1
ATOM 1605 N N . PRO A 1 212 ? -7.490 7.089 -2.610 1.00 90.19 212 PRO A N 1
ATOM 1606 C CA . PRO A 1 212 ? -8.734 6.933 -3.355 1.00 90.19 212 PRO A CA 1
ATOM 1607 C C . PRO A 1 212 ? -9.051 8.214 -4.155 1.00 90.19 212 PRO A C 1
ATOM 1609 O O . PRO A 1 212 ? -8.627 9.299 -3.746 1.00 90.19 212 PRO A O 1
ATOM 1612 N N . PRO A 1 213 ? -9.800 8.118 -5.267 1.00 89.19 213 PRO A N 1
ATOM 1613 C CA . PRO A 1 213 ? -10.355 9.279 -5.962 1.00 89.19 213 PRO A CA 1
ATOM 1614 C C . PRO A 1 213 ? -11.204 10.167 -5.033 1.00 89.19 213 PRO A C 1
ATOM 1616 O O . PRO A 1 213 ? -11.847 9.680 -4.095 1.00 89.19 213 PRO A O 1
ATOM 1619 N N . GLU A 1 214 ? -11.214 11.478 -5.284 1.00 89.44 214 GLU A N 1
ATOM 1620 C CA . GLU A 1 214 ? -11.924 12.464 -4.450 1.00 89.44 214 GLU A CA 1
ATOM 1621 C C . GLU A 1 214 ? -13.451 12.230 -4.456 1.00 89.44 214 GLU A C 1
ATOM 1623 O O . GLU A 1 214 ? -14.136 12.539 -3.484 1.00 89.44 214 GLU A O 1
ATOM 1628 N N . GLU A 1 215 ? -13.974 11.597 -5.508 1.00 90.06 215 GLU A N 1
ATOM 1629 C CA . GLU A 1 215 ? -15.372 11.205 -5.704 1.00 90.06 215 GLU A CA 1
ATOM 1630 C C . GLU A 1 215 ? -15.858 10.160 -4.688 1.00 90.06 215 GLU A C 1
ATOM 1632 O O . GLU A 1 215 ? -17.038 10.135 -4.333 1.00 90.06 215 GLU A O 1
ATOM 1637 N N . VAL A 1 216 ? -14.966 9.281 -4.214 1.00 92.88 216 VAL A N 1
ATOM 1638 C CA . VAL A 1 216 ? -15.301 8.194 -3.271 1.00 92.88 216 VAL A CA 1
ATOM 1639 C C . VAL A 1 216 ? -14.762 8.443 -1.862 1.00 92.88 216 VAL A C 1
ATOM 1641 O O . VAL A 1 216 ? -15.303 7.904 -0.895 1.00 92.88 216 VAL A O 1
ATOM 1644 N N . LYS A 1 217 ? -13.739 9.296 -1.734 1.00 92.50 217 LYS A N 1
ATOM 1645 C CA . LYS A 1 217 ? -13.066 9.698 -0.489 1.00 92.50 217 LYS A CA 1
ATOM 1646 C C . LYS A 1 217 ? -14.007 10.016 0.692 1.00 92.50 217 LYS A C 1
ATOM 1648 O O . LYS A 1 217 ? -13.765 9.437 1.751 1.00 92.50 217 LYS A O 1
ATOM 1653 N N . PRO A 1 218 ? -15.124 10.766 0.551 1.00 95.06 218 PRO A N 1
ATOM 1654 C CA . PRO A 1 218 ? -16.046 11.007 1.668 1.00 95.06 218 PRO A CA 1
ATOM 1655 C C . PRO A 1 218 ? -16.607 9.735 2.325 1.00 95.06 218 PRO A C 1
ATOM 1657 O O . PRO A 1 218 ? -16.916 9.749 3.512 1.00 95.06 218 PRO A O 1
ATOM 1660 N N . ALA A 1 219 ? -16.721 8.621 1.591 1.00 94.31 219 ALA A N 1
ATOM 1661 C CA . ALA A 1 219 ? -17.161 7.343 2.154 1.00 94.31 219 ALA A CA 1
ATOM 1662 C C . ALA A 1 219 ? -16.031 6.585 2.885 1.00 94.31 219 ALA A C 1
ATOM 1664 O O . ALA A 1 219 ? -16.310 5.806 3.793 1.00 94.31 219 ALA A O 1
ATOM 1665 N N . PHE A 1 220 ? -14.761 6.830 2.544 1.00 91.56 220 PHE A N 1
ATOM 1666 C CA . PHE A 1 220 ? -13.611 6.329 3.312 1.00 91.56 220 PHE A CA 1
ATOM 1667 C C . PHE A 1 220 ? -13.442 7.126 4.610 1.00 91.56 220 PHE A C 1
ATOM 1669 O O . PHE A 1 220 ? -13.261 6.537 5.675 1.00 91.56 220 PHE A O 1
ATOM 1676 N N . ASP A 1 221 ? -13.602 8.449 4.543 1.00 92.69 221 ASP A N 1
ATOM 1677 C CA . ASP A 1 221 ? -13.657 9.311 5.727 1.00 92.69 221 ASP A CA 1
ATOM 1678 C C . ASP A 1 221 ? -14.837 8.928 6.642 1.00 92.69 221 ASP A C 1
ATOM 1680 O O . ASP A 1 221 ? -14.708 8.952 7.867 1.00 92.69 221 ASP A O 1
ATOM 1684 N N . GLU A 1 222 ? -15.959 8.469 6.071 1.00 94.94 222 GLU A N 1
ATOM 1685 C CA . GLU A 1 222 ? -17.081 7.918 6.836 1.00 94.94 222 GLU A CA 1
ATOM 1686 C C . GLU A 1 222 ? -16.719 6.621 7.592 1.00 94.94 222 GLU A C 1
ATOM 1688 O O . GLU A 1 222 ? -17.109 6.474 8.753 1.00 94.94 222 GLU A O 1
ATOM 1693 N N . VAL A 1 223 ? -15.944 5.706 6.992 1.00 95.00 223 VAL A N 1
ATOM 1694 C CA . VAL A 1 223 ? -15.437 4.496 7.678 1.00 95.00 223 VAL A CA 1
ATOM 1695 C C . VAL A 1 223 ? -14.487 4.871 8.815 1.00 95.00 223 VAL A C 1
ATOM 1697 O O . VAL A 1 223 ? -14.652 4.377 9.930 1.00 95.00 223 VAL A O 1
ATOM 1700 N N . ASN A 1 224 ? -13.553 5.795 8.578 1.00 93.62 224 ASN A N 1
ATOM 1701 C CA . ASN A 1 224 ? -12.636 6.292 9.610 1.00 93.62 224 ASN A CA 1
ATOM 1702 C C . ASN A 1 224 ? -13.409 6.944 10.776 1.00 93.62 224 ASN A C 1
ATOM 1704 O O . ASN A 1 224 ? -13.150 6.660 11.947 1.00 93.62 224 ASN A O 1
ATOM 1708 N N . GLY A 1 225 ? -14.423 7.759 10.468 1.00 97.06 225 GLY A N 1
ATOM 1709 C CA . GLY A 1 225 ? -15.323 8.341 11.464 1.00 97.06 225 GLY A CA 1
ATOM 1710 C C . GLY A 1 225 ? -16.156 7.295 12.216 1.00 97.06 225 GLY A C 1
ATOM 1711 O O . GLY A 1 225 ? -16.383 7.440 13.417 1.00 97.06 225 GLY A O 1
ATOM 1712 N N . ALA A 1 226 ? -16.576 6.213 11.554 1.00 97.88 226 ALA A N 1
ATOM 1713 C CA . ALA A 1 226 ? -17.284 5.101 12.188 1.00 97.88 226 ALA A CA 1
ATOM 1714 C C . ALA A 1 226 ? -16.390 4.294 13.144 1.00 97.88 226 ALA A C 1
ATOM 1716 O O . ALA A 1 226 ? -16.855 3.926 14.222 1.00 97.88 226 ALA A O 1
ATOM 1717 N N . GLN A 1 227 ? -15.110 4.082 12.811 1.00 96.62 227 GLN A N 1
ATOM 1718 C CA . GLN A 1 227 ? -14.130 3.487 13.733 1.00 96.62 227 GLN A CA 1
ATOM 1719 C C . GLN A 1 227 ? -13.960 4.357 14.989 1.00 96.62 227 GLN A C 1
ATOM 1721 O O . GLN A 1 227 ? -14.106 3.861 16.103 1.00 96.62 227 GLN A O 1
ATOM 1726 N N . GLN A 1 228 ? -13.788 5.674 14.825 1.00 97.62 228 GLN A N 1
ATOM 1727 C CA . GLN A 1 228 ? -13.700 6.612 15.955 1.00 97.62 228 GLN A CA 1
ATOM 1728 C C . GLN A 1 228 ? -14.985 6.664 16.801 1.00 97.62 228 GLN A C 1
ATOM 1730 O O . GLN A 1 228 ? -14.919 6.842 18.016 1.00 97.62 228 GLN A O 1
ATOM 1735 N N . VAL A 1 229 ? -16.169 6.519 16.190 1.00 97.94 229 VAL A N 1
ATOM 1736 C CA . VAL A 1 229 ? -17.446 6.396 16.920 1.00 97.94 229 VAL A CA 1
ATOM 1737 C C . VAL A 1 229 ? -17.492 5.094 17.720 1.00 97.94 229 VAL A C 1
ATOM 1739 O O . VAL A 1 229 ? -17.821 5.138 18.904 1.00 97.94 229 VAL A O 1
ATOM 1742 N N . LYS A 1 230 ? -17.113 3.962 17.114 1.00 97.56 230 LYS A N 1
ATOM 1743 C CA . LYS A 1 230 ? -17.042 2.653 17.777 1.00 97.56 230 LYS A CA 1
ATOM 1744 C C . LYS A 1 230 ? -16.123 2.691 18.998 1.00 97.56 230 LYS A C 1
ATOM 1746 O O . LYS A 1 230 ? -16.550 2.337 20.094 1.00 97.56 230 LYS A O 1
ATOM 1751 N N . GLU A 1 231 ? -14.895 3.178 18.834 1.00 97.75 231 GLU A N 1
ATOM 1752 C CA . GLU A 1 231 ? -13.932 3.316 19.932 1.00 97.75 231 GLU A CA 1
ATOM 1753 C C . GLU A 1 231 ? -14.446 4.246 21.035 1.00 97.75 231 GLU A C 1
ATOM 1755 O O . GLU A 1 231 ? -14.349 3.910 22.215 1.00 97.75 231 GLU A O 1
ATOM 1760 N N . ARG A 1 232 ? -15.059 5.385 20.681 1.00 98.12 232 ARG A N 1
ATOM 1761 C CA . ARG A 1 232 ? -15.643 6.314 21.660 1.00 98.12 232 ARG A CA 1
ATOM 1762 C C . ARG A 1 232 ? -16.746 5.656 22.490 1.00 98.12 232 ARG A C 1
ATOM 1764 O O . ARG A 1 232 ? -16.697 5.744 23.712 1.00 98.12 232 ARG A O 1
ATOM 1771 N N . LEU A 1 233 ? -17.694 4.965 21.853 1.00 98.25 233 LEU A N 1
ATOM 1772 C CA . LEU A 1 233 ? -18.796 4.276 22.539 1.00 98.25 233 LEU A CA 1
ATOM 1773 C C . LEU A 1 233 ? -18.286 3.188 23.498 1.00 98.25 233 LEU A C 1
ATOM 1775 O O . LEU A 1 233 ? -18.772 3.078 24.626 1.00 98.25 233 LEU A O 1
ATOM 1779 N N . ILE A 1 234 ? -17.272 2.423 23.080 1.00 97.94 234 ILE A N 1
ATOM 1780 C CA . ILE A 1 234 ? -16.611 1.415 23.920 1.00 97.94 234 ILE A CA 1
ATOM 1781 C C . ILE A 1 234 ? -15.914 2.084 25.113 1.00 97.94 234 ILE A C 1
ATOM 1783 O O . ILE A 1 234 ? -16.134 1.674 26.252 1.00 97.94 234 ILE A O 1
ATOM 1787 N N . ASN A 1 235 ? -15.132 3.142 24.883 1.00 98.00 235 ASN A N 1
ATOM 1788 C CA . ASN A 1 235 ? -14.412 3.867 25.935 1.00 98.00 235 ASN A CA 1
ATOM 1789 C C . ASN A 1 235 ? -15.367 4.541 26.939 1.00 98.00 235 ASN A C 1
ATOM 1791 O O . ASN A 1 235 ? -15.138 4.474 28.145 1.00 98.00 235 ASN A O 1
ATOM 1795 N N . GLU A 1 236 ? -16.476 5.127 26.478 1.00 97.50 236 GLU A N 1
ATOM 1796 C CA . GLU A 1 236 ? -17.532 5.670 27.344 1.00 97.50 236 GLU A CA 1
ATOM 1797 C C . GLU A 1 236 ? -18.210 4.579 28.187 1.00 97.50 236 GLU A C 1
ATOM 1799 O O . GLU A 1 236 ? -18.493 4.790 29.367 1.00 97.50 236 GLU A O 1
ATOM 1804 N N . ALA A 1 237 ? -18.477 3.403 27.610 1.00 98.25 237 ALA A N 1
ATOM 1805 C CA . ALA A 1 237 ? -19.047 2.275 28.344 1.00 98.25 237 ALA A CA 1
ATOM 1806 C C . ALA A 1 237 ? -18.066 1.686 29.372 1.00 98.25 237 ALA A C 1
ATOM 1808 O O . ALA A 1 237 ? -18.474 1.371 30.489 1.00 98.25 237 ALA A O 1
ATOM 1809 N N . GLN A 1 238 ? -16.775 1.600 29.041 1.00 97.50 238 GLN A N 1
ATOM 1810 C CA . GLN A 1 238 ? -15.731 1.200 29.986 1.00 97.50 238 GLN A CA 1
ATOM 1811 C C . GLN A 1 238 ? -15.581 2.216 31.126 1.00 97.50 238 GLN A C 1
ATOM 1813 O O . GLN A 1 238 ? -15.511 1.813 32.284 1.00 97.50 238 GLN A O 1
ATOM 1818 N N . ALA A 1 239 ? -15.606 3.521 30.834 1.00 98.31 239 ALA A N 1
ATOM 1819 C CA . ALA A 1 239 ? -15.579 4.573 31.852 1.00 98.31 239 ALA A CA 1
ATOM 1820 C C . ALA A 1 239 ? -16.813 4.524 32.774 1.00 98.31 239 ALA A C 1
ATOM 1822 O O . ALA A 1 239 ? -16.688 4.704 33.986 1.00 98.31 239 ALA A O 1
ATOM 1823 N N . TYR A 1 240 ? -17.994 4.219 32.225 1.00 97.38 240 TYR A N 1
ATOM 1824 C CA . TYR A 1 240 ? -19.211 3.989 33.005 1.00 97.38 240 TYR A CA 1
ATOM 1825 C C . TYR A 1 240 ? -19.069 2.774 33.937 1.00 97.38 240 TYR A C 1
ATOM 1827 O O . TYR A 1 240 ? -19.281 2.894 35.145 1.00 97.38 240 TYR A O 1
ATOM 1835 N N . ALA A 1 241 ? -18.622 1.628 33.413 1.00 97.69 241 ALA A N 1
ATOM 1836 C CA . ALA A 1 241 ? -18.390 0.414 34.198 1.00 97.69 241 ALA A CA 1
ATOM 1837 C C . ALA A 1 241 ? -17.340 0.619 35.309 1.00 97.69 241 ALA A C 1
ATOM 1839 O O . ALA A 1 241 ? -17.551 0.215 36.456 1.00 97.69 241 ALA A O 1
ATOM 1840 N N . ALA A 1 242 ? -16.243 1.313 34.987 1.00 97.25 242 ALA A N 1
ATOM 1841 C CA . ALA A 1 242 ? -15.171 1.670 35.914 1.00 97.25 242 ALA A CA 1
ATOM 1842 C C . ALA A 1 242 ? -15.601 2.671 37.002 1.00 97.25 242 ALA A C 1
ATOM 1844 O O . ALA A 1 242 ? -14.912 2.791 38.014 1.00 97.25 242 ALA A O 1
ATOM 1845 N N . LYS A 1 243 ? -16.739 3.356 36.835 1.00 97.12 243 LYS A N 1
ATOM 1846 C CA . LYS A 1 243 ? -17.373 4.157 37.887 1.00 97.12 243 LYS A CA 1
ATOM 1847 C C . LYS A 1 243 ? -18.353 3.323 38.717 1.00 97.12 243 LYS A C 1
ATOM 1849 O O . LYS A 1 243 ? -18.201 3.221 39.934 1.00 97.12 243 LYS A O 1
ATOM 1854 N N . VAL A 1 244 ? -19.348 2.719 38.066 1.00 97.94 244 VAL A N 1
ATOM 1855 C CA . VAL A 1 244 ? -20.510 2.122 38.743 1.00 97.94 244 VAL A CA 1
ATOM 1856 C C . VAL A 1 244 ? -20.133 0.877 39.551 1.00 97.94 244 VAL A C 1
ATOM 1858 O O . VAL A 1 244 ? -20.568 0.745 40.694 1.00 97.94 244 VAL A O 1
ATOM 1861 N N . VAL A 1 245 ? -19.284 -0.015 39.026 1.00 97.00 245 VAL A N 1
ATOM 1862 C CA . VAL A 1 245 ? -18.929 -1.258 39.740 1.00 97.00 245 VAL A CA 1
ATOM 1863 C C . VAL A 1 245 ? -18.090 -0.983 41.005 1.00 97.00 245 VAL A C 1
ATOM 1865 O O . VAL A 1 245 ? -18.383 -1.584 42.043 1.00 97.00 245 VAL A O 1
ATOM 1868 N N . PRO A 1 246 ? -17.100 -0.062 41.012 1.00 97.88 246 PRO A N 1
ATOM 1869 C CA . PRO A 1 246 ? -16.440 0.360 42.251 1.00 97.88 246 PRO A CA 1
ATOM 1870 C C . PRO A 1 246 ? -17.344 1.121 43.230 1.00 97.88 246 PRO A C 1
ATOM 1872 O O . PRO A 1 246 ? -17.231 0.889 44.435 1.00 97.88 246 PRO A O 1
ATOM 1875 N N . GLU A 1 247 ? -18.262 1.974 42.757 1.00 97.50 247 GLU A N 1
ATOM 1876 C CA . GLU A 1 247 ? -19.250 2.642 43.622 1.00 97.50 247 GLU A CA 1
ATOM 1877 C C . GLU A 1 247 ? -20.154 1.614 44.327 1.00 97.50 247 GLU A C 1
ATOM 1879 O O . GLU A 1 247 ? -20.275 1.639 45.556 1.00 97.50 247 GLU A O 1
ATOM 1884 N N . ALA A 1 248 ? -20.697 0.645 43.582 1.00 98.00 248 ALA A N 1
ATOM 1885 C CA . ALA A 1 248 ? -21.496 -0.458 44.115 1.00 98.00 248 ALA A CA 1
ATOM 1886 C C . ALA A 1 248 ? -20.696 -1.344 45.084 1.00 98.00 248 ALA A C 1
ATOM 1888 O O . ALA A 1 248 ? -21.177 -1.669 46.168 1.00 98.00 248 ALA A O 1
ATOM 1889 N N . ARG A 1 249 ? -19.434 -1.672 44.764 1.00 97.19 249 ARG A N 1
ATOM 1890 C CA . ARG A 1 249 ? -18.529 -2.405 45.670 1.00 97.19 249 ARG A CA 1
ATOM 1891 C C . ARG A 1 249 ? -18.263 -1.633 46.970 1.00 97.19 249 ARG A C 1
ATOM 1893 O O . ARG A 1 249 ? -18.194 -2.242 48.037 1.00 97.19 249 ARG A O 1
ATOM 1900 N N . GLY A 1 250 ? -18.157 -0.306 46.901 1.00 97.81 250 GLY A N 1
ATOM 1901 C CA . GLY A 1 250 ? -18.039 0.570 48.068 1.00 97.81 250 GLY A CA 1
ATOM 1902 C C . GLY A 1 250 ? -19.293 0.555 48.948 1.00 97.81 250 GLY A C 1
ATOM 1903 O O . GLY A 1 250 ? -19.185 0.436 50.169 1.00 97.81 250 GLY A O 1
ATOM 1904 N N . GLN A 1 251 ? -20.483 0.613 48.342 1.00 97.00 251 GLN A N 1
ATOM 1905 C CA . GLN A 1 251 ? -21.764 0.481 49.052 1.00 97.00 251 GLN A CA 1
ATOM 1906 C C . GLN A 1 251 ? -21.916 -0.907 49.694 1.00 97.00 251 GLN A C 1
ATOM 1908 O O . GLN A 1 251 ? -22.191 -1.003 50.889 1.00 97.00 251 GLN A O 1
ATOM 1913 N N . ALA A 1 252 ? -21.633 -1.971 48.940 1.00 97.38 252 ALA A N 1
ATOM 1914 C CA . ALA A 1 252 ? -21.643 -3.358 49.395 1.00 97.38 252 ALA A CA 1
ATOM 1915 C C . ALA A 1 252 ? -20.713 -3.593 50.600 1.00 97.38 252 ALA A C 1
ATOM 1917 O O . ALA A 1 252 ? -21.103 -4.222 51.587 1.00 97.38 252 ALA A O 1
ATOM 1918 N N . SER A 1 253 ? -19.496 -3.037 50.561 1.00 97.75 253 SER A N 1
ATOM 1919 C CA . SER A 1 253 ? -18.563 -3.091 51.690 1.00 97.75 253 SER A CA 1
ATOM 1920 C C . SER A 1 253 ? -19.122 -2.364 52.915 1.00 97.75 253 SER A C 1
ATOM 1922 O O . SER A 1 253 ? -19.125 -2.932 54.003 1.00 97.75 253 SER A O 1
ATOM 1924 N N . ARG A 1 254 ? -19.652 -1.141 52.751 1.00 97.69 254 ARG A N 1
ATOM 1925 C CA . ARG A 1 254 ? -20.264 -0.374 53.852 1.00 97.69 254 ARG A CA 1
ATOM 1926 C C . ARG A 1 254 ? -21.445 -1.114 54.483 1.00 97.69 254 ARG A C 1
ATOM 1928 O O . ARG A 1 254 ? -21.547 -1.136 55.708 1.00 97.69 254 ARG A O 1
ATOM 1935 N N . ALA A 1 255 ? -22.309 -1.732 53.675 1.00 96.88 255 ALA A N 1
ATOM 1936 C CA . ALA A 1 255 ? -23.465 -2.491 54.149 1.00 96.88 255 ALA A CA 1
ATOM 1937 C C . ALA A 1 255 ? -23.043 -3.687 55.021 1.00 96.88 255 ALA A C 1
ATOM 1939 O O . ALA A 1 255 ? -23.547 -3.835 56.138 1.00 96.88 255 ALA A O 1
ATOM 1940 N N . ARG A 1 256 ? -22.060 -4.476 54.558 1.00 97.00 256 ARG A N 1
ATOM 1941 C CA . ARG A 1 256 ? -21.475 -5.591 55.321 1.00 97.00 256 ARG A CA 1
ATOM 1942 C C . ARG A 1 256 ? -20.805 -5.106 56.613 1.00 97.00 256 ARG A C 1
ATOM 1944 O O . ARG A 1 256 ? -21.187 -5.569 57.680 1.00 97.00 256 ARG A O 1
ATOM 1951 N N . THR A 1 257 ? -19.910 -4.114 56.559 1.00 97.50 257 THR A N 1
ATOM 1952 C CA . THR A 1 257 ? -19.229 -3.578 57.759 1.00 97.50 257 THR A CA 1
ATOM 1953 C C . THR A 1 257 ? -20.204 -2.966 58.774 1.00 97.50 257 THR A C 1
ATOM 1955 O O . THR A 1 257 ? -20.009 -3.110 59.977 1.00 97.50 257 THR A O 1
ATOM 1958 N N . THR A 1 258 ? -21.293 -2.329 58.327 1.00 97.69 258 THR A N 1
ATOM 1959 C CA . THR A 1 258 ? -22.333 -1.804 59.233 1.00 97.69 258 THR A CA 1
ATOM 1960 C C . THR A 1 258 ? -23.112 -2.933 59.916 1.00 97.69 258 THR A C 1
ATOM 1962 O O . THR A 1 258 ? -23.457 -2.819 61.090 1.00 97.69 258 THR A O 1
ATOM 1965 N N . ALA A 1 259 ? -23.380 -4.036 59.213 1.00 97.62 259 ALA A N 1
ATOM 1966 C CA . ALA A 1 259 ? -24.043 -5.203 59.792 1.00 97.62 259 ALA A CA 1
ATOM 1967 C C . ALA A 1 259 ? -23.129 -6.022 60.715 1.00 97.62 259 ALA A C 1
ATOM 1969 O O . ALA A 1 259 ? -23.587 -6.507 61.744 1.00 97.62 259 ALA A O 1
ATOM 1970 N N . GLU A 1 260 ? -21.841 -6.126 60.395 1.00 97.12 260 GLU A N 1
ATOM 1971 C CA . GLU A 1 260 ? -20.817 -6.725 61.254 1.00 97.12 260 GLU A CA 1
ATOM 1972 C C . GLU A 1 260 ? -20.603 -5.897 62.532 1.00 97.12 260 GLU A C 1
ATOM 1974 O O . GLU A 1 260 ? -20.620 -6.444 63.633 1.00 97.12 260 GLU A O 1
ATOM 1979 N N . GLY A 1 261 ? -20.527 -4.567 62.412 1.00 97.62 261 GLY A N 1
ATOM 1980 C CA . GLY A 1 261 ? -20.496 -3.653 63.557 1.00 97.62 261 GLY A CA 1
ATOM 1981 C C . GLY A 1 261 ? -21.755 -3.744 64.426 1.00 97.62 261 GLY A C 1
ATOM 1982 O O . GLY A 1 261 ? -21.649 -3.763 65.651 1.00 97.62 261 GLY A O 1
ATOM 1983 N N . TYR A 1 262 ? -22.940 -3.878 63.815 1.00 97.00 262 TYR A N 1
ATOM 1984 C CA . TYR A 1 262 ? -24.191 -4.138 64.539 1.00 97.00 262 TYR A CA 1
ATOM 1985 C C . TYR A 1 262 ? -24.150 -5.483 65.276 1.00 97.00 262 TYR A C 1
ATOM 1987 O O . TYR A 1 262 ? -24.405 -5.522 66.476 1.00 97.00 262 TYR A O 1
ATOM 1995 N N . LYS A 1 263 ? -23.761 -6.565 64.586 1.00 97.25 263 LYS A N 1
ATOM 1996 C CA . LYS A 1 263 ? -23.600 -7.910 65.158 1.00 97.25 263 LYS A CA 1
ATOM 1997 C C . LYS A 1 263 ? -22.672 -7.885 66.372 1.00 97.25 263 LYS A C 1
ATOM 1999 O O . LYS A 1 263 ? -23.050 -8.379 67.430 1.00 97.25 263 LYS A O 1
ATOM 2004 N N . GLN A 1 264 ? -21.497 -7.267 66.249 1.00 97.62 264 GLN A N 1
ATOM 2005 C CA . GLN A 1 264 ? -20.535 -7.173 67.346 1.00 97.62 264 GLN A CA 1
ATOM 2006 C C . GLN A 1 264 ? -21.062 -6.318 68.508 1.00 97.62 264 GLN A C 1
ATOM 2008 O O . GLN A 1 264 ? -20.907 -6.707 69.663 1.00 97.62 264 GLN A O 1
ATOM 2013 N N . ALA A 1 265 ? -21.720 -5.188 68.230 1.00 96.50 265 ALA A N 1
ATOM 2014 C CA . ALA A 1 265 ? -22.301 -4.335 69.266 1.00 96.50 265 ALA A CA 1
ATOM 2015 C C . ALA A 1 265 ? -23.443 -5.031 70.029 1.00 96.50 265 ALA A C 1
ATOM 2017 O O . ALA A 1 265 ? -23.512 -4.931 71.253 1.00 96.50 265 ALA A O 1
ATOM 2018 N N . VAL A 1 266 ? -24.313 -5.763 69.326 1.00 96.12 266 VAL A N 1
ATOM 2019 C CA . VAL A 1 266 ? -25.427 -6.524 69.915 1.00 96.12 266 VAL A CA 1
ATOM 2020 C C . VAL A 1 266 ? -24.917 -7.710 70.737 1.00 96.12 266 VAL A C 1
ATOM 2022 O O . VAL A 1 266 ? -25.346 -7.875 71.880 1.00 96.12 266 VAL A O 1
ATOM 2025 N N . VAL A 1 267 ? -23.955 -8.480 70.217 1.00 96.50 267 VAL A N 1
ATOM 2026 C CA . VAL A 1 267 ? -23.342 -9.600 70.950 1.00 96.50 267 VAL A CA 1
ATOM 2027 C C . VAL A 1 267 ? -22.588 -9.099 72.180 1.00 96.50 267 VAL A C 1
ATOM 2029 O O . VAL A 1 267 ? -22.914 -9.526 73.283 1.00 96.50 267 VAL A O 1
ATOM 2032 N N . SER A 1 268 ? -21.663 -8.142 72.052 1.00 96.06 268 SER A N 1
ATOM 2033 C CA . SER A 1 268 ? -20.891 -7.664 73.209 1.00 96.06 268 SER A CA 1
ATOM 2034 C C . SER A 1 268 ? -21.729 -6.895 74.234 1.00 96.06 268 SER A C 1
ATOM 2036 O O . SER A 1 268 ? -21.401 -6.919 75.422 1.00 96.06 268 SER A O 1
ATOM 2038 N N . LYS A 1 269 ? -22.855 -6.285 73.833 1.00 93.50 269 LYS A N 1
ATOM 2039 C CA . LYS A 1 269 ? -23.853 -5.796 74.794 1.00 93.50 269 LYS A CA 1
ATOM 2040 C C . LYS A 1 269 ? -24.509 -6.955 75.549 1.00 93.50 269 LYS A C 1
ATOM 2042 O O . LYS A 1 269 ? -24.551 -6.913 76.774 1.00 93.50 269 LYS A O 1
ATOM 2047 N N . ALA A 1 270 ? -24.976 -7.994 74.857 1.00 93.81 270 ALA A N 1
ATOM 2048 C CA . ALA A 1 270 ? -25.586 -9.158 75.501 1.00 93.81 270 ALA A CA 1
ATOM 2049 C C . ALA A 1 270 ? -24.599 -9.922 76.405 1.00 93.81 270 ALA A C 1
ATOM 2051 O O . ALA A 1 270 ? -24.991 -10.401 77.468 1.00 93.81 270 ALA A O 1
ATOM 2052 N N . GLU A 1 271 ? -23.317 -9.992 76.034 1.00 94.44 271 GLU A N 1
ATOM 2053 C CA . GLU A 1 271 ? -22.240 -10.515 76.883 1.00 94.44 271 GLU A CA 1
ATOM 2054 C C . GLU A 1 271 ? -22.049 -9.662 78.144 1.00 94.44 271 GLU A C 1
ATOM 2056 O O . GLU A 1 271 ? -22.007 -10.213 79.243 1.00 94.44 271 GLU A O 1
ATOM 2061 N N . GLY A 1 272 ? -21.985 -8.332 78.015 1.00 94.06 272 GLY A N 1
ATOM 2062 C CA . GLY A 1 272 ? -21.853 -7.411 79.149 1.00 94.06 272 GLY A CA 1
ATOM 2063 C C . GLY A 1 272 ? -23.058 -7.445 80.096 1.00 94.06 272 GLY A C 1
ATOM 2064 O O . GLY A 1 272 ? -22.890 -7.584 81.310 1.00 94.06 272 GLY A O 1
ATOM 2065 N N . ASP A 1 273 ? -24.274 -7.398 79.548 1.00 89.56 273 ASP A N 1
ATOM 2066 C CA . ASP A 1 273 ? -25.528 -7.543 80.296 1.00 89.56 273 ASP A CA 1
ATOM 2067 C C . ASP A 1 273 ? -25.603 -8.922 80.982 1.00 89.56 273 ASP A C 1
ATOM 2069 O O . ASP A 1 273 ? -25.988 -9.021 82.146 1.00 89.56 273 ASP A O 1
ATOM 2073 N N . GLY A 1 274 ? -25.189 -9.993 80.294 1.00 89.00 274 GLY A N 1
ATOM 2074 C CA . GLY A 1 274 ? -25.156 -11.359 80.821 1.00 89.00 274 GLY A CA 1
ATOM 2075 C C . GLY A 1 274 ? -24.135 -11.552 81.947 1.00 89.00 274 GLY A C 1
ATOM 2076 O O . GLY A 1 274 ? -24.454 -12.162 82.970 1.00 89.00 274 GLY A O 1
ATOM 2077 N N . GLN A 1 275 ? -22.935 -10.980 81.812 1.00 90.69 275 GLN A N 1
ATOM 2078 C CA . GLN A 1 275 ? -21.929 -10.948 82.879 1.00 90.69 275 GLN A CA 1
ATOM 2079 C C . GLN A 1 275 ? -22.451 -10.165 84.089 1.00 90.69 275 GLN A C 1
ATOM 2081 O O . GLN A 1 275 ? -22.435 -10.685 85.208 1.00 90.69 275 GLN A O 1
ATOM 2086 N N . ARG A 1 276 ? -23.003 -8.964 83.872 1.00 88.00 276 ARG A N 1
ATOM 2087 C CA . ARG A 1 276 ? -23.625 -8.141 84.920 1.00 88.00 276 ARG A CA 1
ATOM 2088 C C . ARG A 1 276 ? -24.755 -8.887 85.632 1.00 88.00 276 ARG A C 1
ATOM 2090 O O . ARG A 1 276 ? -24.800 -8.875 86.861 1.00 88.00 276 ARG A O 1
ATOM 2097 N N . PHE A 1 277 ? -25.624 -9.567 84.885 1.00 89.19 277 PHE A N 1
ATOM 2098 C CA . PHE A 1 277 ? -26.677 -10.405 85.450 1.00 89.19 277 PHE A CA 1
ATOM 2099 C C . PHE A 1 277 ? -26.094 -11.537 86.299 1.00 89.19 277 PHE A C 1
ATOM 2101 O O . PHE A 1 277 ? -26.546 -11.718 87.421 1.00 89.19 277 PHE A O 1
ATOM 2108 N N . SER A 1 278 ? -25.062 -12.250 85.832 1.00 88.88 278 SER A N 1
ATOM 2109 C CA . SER A 1 278 ? -24.452 -13.354 86.595 1.00 88.88 278 SER A CA 1
ATOM 2110 C C . SER A 1 278 ? -23.849 -12.906 87.937 1.00 88.88 278 SER A C 1
ATOM 2112 O O . SER A 1 278 ? -24.030 -13.581 88.951 1.00 88.88 278 SER A O 1
ATOM 2114 N N . LEU A 1 279 ? -23.215 -11.727 87.979 1.00 89.88 279 LEU A N 1
ATOM 2115 C CA . LEU A 1 279 ? -22.664 -11.139 89.206 1.00 89.88 279 LEU A CA 1
ATOM 2116 C C . LEU A 1 279 ? -23.770 -10.715 90.184 1.00 89.88 279 LEU A C 1
ATOM 2118 O O . LEU A 1 279 ? -23.667 -10.968 91.384 1.00 89.88 279 LEU A O 1
ATOM 2122 N N . LEU A 1 280 ? -24.851 -10.114 89.677 1.00 87.19 280 LEU A N 1
ATOM 2123 C CA . LEU A 1 280 ? -26.022 -9.762 90.486 1.00 87.19 280 LEU A CA 1
ATOM 2124 C C . LEU A 1 280 ? -26.800 -11.002 90.952 1.00 87.19 280 LEU A C 1
ATOM 2126 O O . LEU A 1 280 ? -27.323 -11.009 92.060 1.00 87.19 280 LEU A O 1
ATOM 2130 N N . GLN A 1 281 ? -26.844 -12.063 90.144 1.00 86.19 281 GLN A N 1
ATOM 2131 C CA . GLN A 1 281 ? -27.496 -13.328 90.476 1.00 86.19 281 GLN A CA 1
ATOM 2132 C C . GLN A 1 281 ? -26.760 -14.065 91.605 1.00 86.19 281 GLN A C 1
ATOM 2134 O O . GLN A 1 281 ? -27.410 -14.673 92.452 1.00 86.19 281 GLN A O 1
ATOM 2139 N N . ALA A 1 282 ? -25.424 -14.002 91.648 1.00 86.62 282 ALA A N 1
ATOM 2140 C CA . ALA A 1 282 ? -24.650 -14.530 92.772 1.00 86.62 282 ALA A CA 1
ATOM 2141 C C . ALA A 1 282 ? -25.049 -13.829 94.085 1.00 86.62 282 ALA A C 1
ATOM 2143 O O . ALA A 1 282 ? -25.521 -14.483 95.010 1.00 86.62 282 ALA A O 1
ATOM 2144 N N . GLN A 1 283 ? -25.011 -12.491 94.106 1.00 85.50 283 GLN A N 1
ATOM 2145 C CA . GLN A 1 283 ? -25.426 -11.683 95.266 1.00 85.50 283 GLN A CA 1
ATOM 2146 C C . GLN A 1 283 ? -26.905 -11.899 95.645 1.00 85.50 283 GLN A C 1
ATOM 2148 O O . GLN A 1 283 ? -27.266 -11.890 96.821 1.00 85.50 283 GLN A O 1
ATOM 2153 N N . TYR A 1 284 ? -27.772 -12.124 94.654 1.00 85.44 284 TYR A N 1
ATOM 2154 C CA . TYR A 1 284 ? -29.183 -12.437 94.870 1.00 85.44 284 TYR A CA 1
ATOM 2155 C C . TYR A 1 284 ? -29.391 -13.796 95.552 1.00 85.44 284 TYR A C 1
ATOM 2157 O O . TYR A 1 284 ? -30.250 -13.902 96.424 1.00 85.44 284 TYR A O 1
ATOM 2165 N N . LYS A 1 285 ? -28.596 -14.815 95.197 1.00 85.00 285 LYS A N 1
ATOM 2166 C CA . LYS A 1 285 ? -28.632 -16.139 95.841 1.00 85.00 285 LYS A CA 1
ATOM 2167 C C . LYS A 1 285 ? -28.182 -16.081 97.301 1.00 85.00 285 LYS A C 1
ATOM 2169 O O . LYS A 1 285 ? -28.766 -16.781 98.122 1.00 85.00 285 LYS A O 1
ATOM 2174 N N . ASP A 1 286 ? -27.217 -15.221 97.620 1.00 88.56 286 ASP A N 1
ATOM 2175 C CA . ASP A 1 286 ? -26.764 -15.002 98.997 1.00 88.56 286 ASP A CA 1
ATOM 2176 C C . ASP A 1 286 ? -27.808 -14.241 99.841 1.00 88.56 286 ASP A C 1
ATOM 2178 O O . ASP A 1 286 ? -27.986 -14.538 101.023 1.00 88.56 286 ASP A O 1
ATOM 2182 N N . ALA A 1 287 ? -28.510 -13.255 99.258 1.00 88.75 287 ALA A N 1
ATOM 2183 C CA . ALA A 1 287 ? -29.465 -12.410 99.984 1.00 88.75 287 ALA A CA 1
ATOM 2184 C C . ALA A 1 287 ? -30.630 -11.884 99.095 1.00 88.75 287 ALA A C 1
ATOM 2186 O O . ALA A 1 287 ? -30.580 -10.752 98.591 1.00 88.75 287 ALA A O 1
ATOM 2187 N N . PRO A 1 288 ? -31.723 -12.656 98.914 1.00 81.25 288 PRO A N 1
ATOM 2188 C CA . PRO A 1 288 ? -32.703 -12.424 97.842 1.00 81.25 288 PRO A CA 1
ATOM 2189 C C . PRO A 1 288 ? -33.729 -11.305 98.091 1.00 81.25 288 PRO A C 1
ATOM 2191 O O . PRO A 1 288 ? -34.397 -10.867 97.152 1.00 81.25 288 PRO A O 1
ATOM 2194 N N . GLU A 1 289 ? -33.923 -10.834 99.322 1.00 81.75 289 GLU A N 1
ATOM 2195 C CA . GLU A 1 289 ? -34.891 -9.759 99.619 1.00 81.75 289 GLU A CA 1
ATOM 2196 C C . GLU A 1 289 ? -34.238 -8.378 99.576 1.00 81.75 289 GLU A C 1
ATOM 2198 O O . GLU A 1 289 ? -34.662 -7.510 98.809 1.00 81.75 289 GLU A O 1
ATOM 2203 N N . VAL A 1 290 ? -33.135 -8.204 100.311 1.00 84.88 290 VAL A N 1
ATOM 2204 C CA . VAL A 1 290 ? -32.351 -6.958 100.311 1.00 84.88 290 VAL A CA 1
ATOM 2205 C C . VAL A 1 290 ? -31.845 -6.604 98.912 1.00 84.88 290 VAL A C 1
ATOM 2207 O O . VAL A 1 290 ? -31.927 -5.442 98.522 1.00 84.88 290 VAL A O 1
ATOM 2210 N N . THR A 1 291 ? -31.424 -7.590 98.111 1.00 85.00 291 THR A N 1
ATOM 2211 C CA . THR A 1 291 ? -30.957 -7.365 96.733 1.00 85.00 291 THR A CA 1
ATOM 2212 C C . THR A 1 291 ? -32.091 -6.901 95.812 1.00 85.00 291 THR A C 1
ATOM 2214 O O . THR A 1 291 ? -31.894 -5.978 95.023 1.00 85.00 291 THR A O 1
ATOM 2217 N N . ARG A 1 292 ? -33.310 -7.450 95.955 1.00 83.56 292 ARG A N 1
ATOM 2218 C CA . ARG A 1 292 ? -34.508 -6.968 95.233 1.00 83.56 292 ARG A CA 1
ATOM 2219 C C . ARG A 1 292 ? -34.849 -5.524 95.609 1.00 83.56 292 ARG A C 1
ATOM 2221 O O . ARG A 1 292 ? -34.995 -4.679 94.727 1.00 83.56 292 ARG A O 1
ATOM 2228 N N . LYS A 1 293 ? -34.930 -5.236 96.913 1.00 82.94 293 LYS A N 1
ATOM 2229 C CA . LYS A 1 293 ? -35.303 -3.915 97.451 1.00 82.94 293 LYS A CA 1
ATOM 2230 C C . LYS A 1 293 ? -34.272 -2.842 97.074 1.00 82.94 293 LYS A C 1
ATOM 2232 O O . LYS A 1 293 ? -34.655 -1.757 96.643 1.00 82.94 293 LYS A O 1
ATOM 2237 N N . ARG A 1 294 ? -32.977 -3.179 97.129 1.00 85.81 294 ARG A N 1
ATOM 2238 C CA . ARG A 1 294 ? -31.861 -2.344 96.658 1.00 85.81 294 ARG A CA 1
ATOM 2239 C C . ARG A 1 294 ? -31.966 -2.041 95.159 1.00 85.81 294 ARG A C 1
ATOM 2241 O O . ARG A 1 294 ? -32.006 -0.871 94.798 1.00 85.81 294 ARG A O 1
ATOM 2248 N N . LEU A 1 295 ? -32.046 -3.061 94.298 1.00 85.69 295 LEU A N 1
ATOM 2249 C CA . LEU A 1 295 ? -32.059 -2.872 92.838 1.00 85.69 295 LEU A CA 1
ATOM 2250 C C . LEU A 1 295 ? -33.263 -2.046 92.357 1.00 85.69 295 LEU A C 1
ATOM 2252 O O . LEU A 1 295 ? -33.132 -1.265 91.409 1.00 85.69 295 LEU A O 1
ATOM 2256 N N . TRP A 1 296 ? -34.420 -2.183 93.014 1.00 82.62 296 TRP A N 1
ATOM 2257 C CA . TRP A 1 296 ? -35.583 -1.330 92.759 1.00 82.62 296 TRP A CA 1
ATOM 2258 C C . TRP A 1 296 ? -35.312 0.127 93.166 1.00 82.62 296 TRP A C 1
ATOM 2260 O O . TRP A 1 296 ? -35.459 1.017 92.330 1.00 82.62 296 TRP A O 1
ATOM 2270 N N . LEU A 1 297 ? -34.836 0.371 94.397 1.00 83.06 297 LEU A N 1
ATOM 2271 C CA . LEU A 1 297 ? -34.502 1.719 94.885 1.00 83.06 297 LEU A CA 1
ATOM 2272 C C . LEU A 1 297 ? -33.448 2.414 94.011 1.00 83.06 297 LEU A C 1
ATOM 2274 O O . LEU A 1 297 ? -33.647 3.563 93.630 1.00 83.06 297 LEU A O 1
ATOM 2278 N N . GLU A 1 298 ? -32.372 1.718 93.633 1.00 84.88 298 GLU A N 1
ATOM 2279 C CA . GLU A 1 298 ? -31.333 2.245 92.735 1.00 84.88 298 GLU A CA 1
ATOM 2280 C C . GLU A 1 298 ? -31.897 2.595 91.349 1.00 84.88 298 GLU A C 1
ATOM 2282 O O . GLU A 1 298 ? -31.548 3.627 90.778 1.00 84.88 298 GLU A O 1
ATOM 2287 N N . THR A 1 299 ? -32.798 1.767 90.808 1.00 83.06 299 THR A N 1
ATOM 2288 C CA . THR A 1 299 ? -33.420 2.017 89.497 1.00 83.06 299 THR A CA 1
ATOM 2289 C C . THR A 1 299 ? -34.378 3.211 89.546 1.00 83.06 299 THR A C 1
ATOM 2291 O O . THR A 1 299 ? -34.344 4.051 88.648 1.00 83.06 299 THR A O 1
ATOM 2294 N N . VAL A 1 300 ? -35.183 3.337 90.607 1.00 78.81 300 VAL A N 1
ATOM 2295 C CA . VAL A 1 300 ? -36.070 4.493 90.830 1.00 78.81 300 VAL A CA 1
ATOM 2296 C C . VAL A 1 300 ? -35.260 5.774 91.038 1.00 78.81 300 VAL A C 1
ATOM 2298 O O . VAL A 1 300 ? -35.542 6.784 90.396 1.00 78.81 300 VAL A O 1
ATOM 2301 N N . GLN A 1 301 ? -34.218 5.733 91.875 1.00 81.00 301 GLN A N 1
ATOM 2302 C CA . GLN A 1 301 ? -33.323 6.866 92.112 1.00 81.00 301 GLN A CA 1
ATOM 2303 C C . GLN A 1 301 ? -32.646 7.331 90.815 1.00 81.00 301 GLN A C 1
ATOM 2305 O O . GLN A 1 301 ? -32.618 8.532 90.545 1.00 81.00 301 GLN A O 1
ATOM 2310 N N . GLN A 1 302 ? -32.144 6.399 89.996 1.00 76.75 302 GLN A N 1
ATOM 2311 C CA . GLN A 1 302 ? -31.520 6.720 88.714 1.00 76.75 302 GLN A CA 1
ATOM 2312 C C . GLN A 1 302 ? -32.509 7.427 87.774 1.00 76.75 302 GLN A C 1
ATOM 2314 O O . GLN A 1 302 ? -32.252 8.562 87.365 1.00 76.75 302 GLN A O 1
ATOM 2319 N N . VAL A 1 303 ? -33.662 6.806 87.498 1.00 75.88 303 VAL A N 1
ATOM 2320 C CA . VAL A 1 303 ? -34.677 7.328 86.563 1.00 75.88 303 VAL A CA 1
ATOM 2321 C C . VAL A 1 303 ? -35.176 8.720 86.968 1.00 75.88 303 VAL A C 1
ATOM 2323 O O . VAL A 1 303 ? -35.339 9.584 86.103 1.00 75.88 303 VAL A O 1
ATOM 2326 N N . LEU A 1 304 ? -35.362 8.964 88.272 1.00 71.56 304 LEU A N 1
ATOM 2327 C CA . LEU A 1 304 ? -35.758 10.273 88.808 1.00 71.56 304 LEU A CA 1
ATOM 2328 C C . LEU A 1 304 ? -34.634 11.326 88.771 1.00 71.56 304 LEU A C 1
ATOM 2330 O O . LEU A 1 304 ? -34.925 12.520 88.774 1.00 71.56 304 LEU A O 1
ATOM 2334 N N . SER A 1 305 ? -33.359 10.922 88.736 1.00 72.69 305 SER A N 1
ATOM 2335 C CA . SER A 1 305 ? -32.213 11.849 88.681 1.00 72.69 305 SER A CA 1
ATOM 2336 C C . SER A 1 305 ? -31.860 12.315 87.261 1.00 72.69 305 SER A C 1
ATOM 2338 O O . SER A 1 305 ? -31.378 13.438 87.063 1.00 72.69 305 SER A O 1
ATOM 2340 N N . GLU A 1 306 ? -32.123 11.460 86.270 1.00 67.19 306 GLU A N 1
ATOM 2341 C CA . GLU A 1 306 ? -31.861 11.712 84.852 1.00 67.19 306 GLU A CA 1
ATOM 2342 C C . GLU A 1 306 ? -33.006 12.535 84.221 1.00 67.19 306 GLU A C 1
ATOM 2344 O O . GLU A 1 306 ? -32.752 13.528 83.535 1.00 67.19 306 GLU A O 1
ATOM 2349 N N . ASN A 1 307 ? -34.272 12.226 84.540 1.00 62.78 307 ASN A N 1
ATOM 2350 C CA . ASN A 1 307 ? -35.450 12.904 83.979 1.00 62.78 307 ASN A CA 1
ATOM 2351 C C . ASN A 1 307 ? -35.864 14.159 84.767 1.00 62.78 307 ASN A C 1
ATOM 2353 O O . ASN A 1 307 ? -36.839 14.173 85.516 1.00 62.78 307 ASN A O 1
ATOM 2357 N N . ARG A 1 308 ? -35.156 15.272 84.550 1.00 55.88 308 ARG A N 1
ATOM 2358 C CA . ARG A 1 308 ? -35.370 16.547 85.272 1.00 55.88 308 ARG A CA 1
ATOM 2359 C C . ARG A 1 308 ? -36.585 17.373 84.812 1.00 55.88 308 ARG A C 1
ATOM 2361 O O . ARG A 1 308 ? -36.636 18.570 85.086 1.00 55.88 308 ARG A O 1
ATOM 2368 N N . LYS A 1 309 ? -37.534 16.784 84.074 1.00 47.84 309 LYS A N 1
ATOM 2369 C CA . LYS A 1 309 ? -38.589 17.525 83.359 1.00 47.84 309 LYS A CA 1
ATOM 2370 C C . LYS A 1 309 ? -40.002 16.977 83.596 1.00 47.84 309 LYS A C 1
ATOM 2372 O O . LYS A 1 309 ? -40.722 16.632 82.664 1.00 47.84 309 LYS A O 1
ATOM 2377 N N . VAL A 1 310 ? -40.423 16.957 84.860 1.00 46.66 310 VAL A N 1
ATOM 2378 C CA . VAL A 1 310 ? -41.841 16.789 85.222 1.00 46.66 310 VAL A CA 1
ATOM 2379 C C . VAL A 1 310 ? -42.591 18.071 84.839 1.00 46.66 310 VAL A C 1
ATOM 2381 O O . VAL A 1 310 ? -42.485 19.079 85.533 1.00 46.66 310 VAL A O 1
ATOM 2384 N N . ILE A 1 311 ? -43.314 18.053 83.714 1.00 42.62 311 ILE A N 1
ATOM 2385 C CA . ILE A 1 311 ? -44.112 19.196 83.242 1.00 42.62 311 ILE A CA 1
ATOM 2386 C C . ILE A 1 311 ? -45.591 18.966 83.545 1.00 42.62 311 ILE A C 1
ATOM 2388 O O . ILE A 1 311 ? -46.205 18.048 83.006 1.00 42.62 311 ILE A O 1
ATOM 2392 N N . GLY A 1 312 ? -46.184 19.883 84.307 1.00 51.62 312 GLY A N 1
ATOM 2393 C CA . GLY A 1 312 ? -47.587 20.249 84.137 1.00 51.62 312 GLY A CA 1
ATOM 2394 C C . GLY A 1 312 ? -47.666 21.623 83.468 1.00 51.62 312 GLY A C 1
ATOM 2395 O O . GLY A 1 312 ? -47.235 22.596 84.072 1.00 51.62 312 GLY A O 1
ATOM 2396 N N . GLY A 1 313 ? -48.223 21.698 82.253 1.00 39.94 313 GLY A N 1
ATOM 2397 C CA . GLY A 1 313 ? -48.624 22.956 81.597 1.00 39.94 313 GLY A CA 1
ATOM 2398 C C . GLY A 1 313 ? -47.580 23.725 80.754 1.00 39.94 313 GLY A C 1
ATOM 2399 O O . GLY A 1 313 ? -46.705 24.388 81.295 1.00 39.94 313 GLY A O 1
ATOM 2400 N N . ASP A 1 314 ? -47.834 23.752 79.437 1.00 40.62 314 ASP A N 1
ATOM 2401 C CA . ASP A 1 314 ? -47.533 24.825 78.450 1.00 40.62 314 ASP A CA 1
ATOM 2402 C C . ASP A 1 314 ? -46.079 25.083 77.925 1.00 40.62 314 ASP A C 1
ATOM 2404 O O . ASP A 1 314 ? -45.100 24.520 78.410 1.00 40.62 314 ASP A O 1
ATOM 2408 N N . GLY A 1 315 ? -45.970 25.831 76.804 1.00 41.75 315 GLY A N 1
ATOM 2409 C CA . GLY A 1 315 ? -44.842 25.875 75.830 1.00 41.75 315 GLY A CA 1
ATOM 2410 C C . GLY A 1 315 ? -43.681 26.881 76.067 1.00 41.75 315 GLY A C 1
ATOM 2411 O O . GLY A 1 315 ? -43.386 27.218 77.204 1.00 41.75 315 GLY A O 1
ATOM 2412 N N . ARG A 1 316 ? -42.940 27.412 75.058 1.00 43.84 316 ARG A N 1
ATOM 2413 C CA . ARG A 1 316 ? -42.986 27.319 73.563 1.00 43.84 316 ARG A CA 1
ATOM 2414 C C . ARG A 1 316 ? -41.684 27.878 72.883 1.00 43.84 316 ARG A C 1
ATOM 2416 O O . ARG A 1 316 ? -41.202 28.904 73.342 1.00 43.84 316 ARG A O 1
ATOM 2423 N N . GLN A 1 317 ? -41.252 27.332 71.716 1.00 41.44 317 GLN A N 1
ATOM 2424 C CA . GLN A 1 317 ? -40.344 27.941 70.666 1.00 41.44 317 GLN A CA 1
ATOM 2425 C C . GLN A 1 317 ? -38.862 28.279 71.065 1.00 41.44 317 GLN A C 1
ATOM 2427 O O . GLN A 1 317 ? -38.553 28.145 72.240 1.00 41.44 317 GLN A O 1
ATOM 2432 N N . LEU A 1 318 ? -37.840 28.654 70.240 1.00 38.91 318 LEU A N 1
ATOM 2433 C CA . LEU A 1 318 ? -37.478 28.823 68.779 1.00 38.91 318 LEU A CA 1
ATOM 2434 C C . LEU A 1 318 ? -35.888 28.689 68.663 1.00 38.91 318 LEU A C 1
ATOM 2436 O O . LEU A 1 318 ? -35.331 28.191 69.634 1.00 38.91 318 LEU A O 1
ATOM 2440 N N . ILE A 1 319 ? -35.009 29.020 67.670 1.00 36.38 319 ILE A N 1
ATOM 2441 C CA . ILE A 1 319 ? -34.956 29.771 66.370 1.00 36.38 319 ILE A CA 1
ATOM 2442 C C . ILE A 1 319 ? -33.947 29.155 65.314 1.00 36.38 319 ILE A C 1
ATOM 2444 O O . ILE A 1 319 ? -34.025 27.958 65.068 1.00 36.38 319 ILE A O 1
ATOM 2448 N N . TYR A 1 320 ? -33.066 29.936 64.641 1.00 29.00 320 TYR A N 1
ATOM 2449 C CA . TYR A 1 320 ? -32.126 29.627 63.509 1.00 29.00 320 TYR A CA 1
ATOM 2450 C C . TYR A 1 320 ? -30.841 30.535 63.626 1.00 29.00 320 TYR A C 1
ATOM 2452 O O . TYR A 1 320 ? -30.804 31.288 64.597 1.00 29.00 320 TYR A O 1
ATOM 2460 N N . VAL A 1 321 ? -29.711 30.563 62.869 1.00 33.09 321 VAL A N 1
ATOM 2461 C CA . VAL A 1 321 ? -29.293 30.629 61.414 1.00 33.09 321 VAL A CA 1
ATOM 2462 C C . VAL A 1 321 ? -27.770 30.176 61.327 1.00 33.09 321 VAL A C 1
ATOM 2464 O O . VAL A 1 321 ? -27.432 29.420 62.239 1.00 33.09 321 VAL A O 1
ATOM 2467 N N . PRO A 1 322 ? -26.774 30.566 60.445 1.00 36.88 322 PRO A N 1
ATOM 2468 C CA . PRO A 1 322 ? -26.640 31.242 59.116 1.00 36.88 322 PRO A CA 1
ATOM 2469 C C . PRO A 1 322 ? -25.713 30.473 58.083 1.00 36.88 322 PRO A C 1
ATOM 2471 O O . PRO A 1 322 ? -25.776 29.251 58.007 1.00 36.88 322 PRO A O 1
ATOM 2474 N N . MET A 1 323 ? -24.861 31.167 57.285 1.00 36.22 323 MET A N 1
ATOM 2475 C CA . MET A 1 323 ? -23.804 30.674 56.345 1.00 36.22 323 MET A CA 1
ATOM 2476 C C . MET A 1 323 ? -22.566 31.618 56.312 1.00 36.22 323 MET A C 1
ATOM 2478 O O . MET A 1 323 ? -22.731 32.795 56.625 1.00 36.22 323 MET A O 1
ATOM 2482 N N . THR A 1 324 ? -21.404 31.172 55.789 1.00 33.91 324 THR A N 1
ATOM 2483 C CA . THR A 1 324 ? -20.356 32.010 55.126 1.00 33.91 324 THR A CA 1
ATOM 2484 C C . THR A 1 324 ? -19.557 31.223 54.058 1.00 33.91 324 THR A C 1
ATOM 2486 O O . THR A 1 324 ? -19.546 29.994 54.073 1.00 33.91 324 THR A O 1
ATOM 2489 N N . GLY A 1 325 ? -18.879 31.925 53.132 1.00 33.06 325 GLY A N 1
ATOM 2490 C CA . GLY A 1 325 ? -17.940 31.384 52.125 1.00 33.06 325 GLY A CA 1
ATOM 2491 C C . GLY A 1 325 ? -17.341 32.511 51.259 1.00 33.06 325 GLY A C 1
ATOM 2492 O O . GLY A 1 325 ? -18.030 33.506 51.046 1.00 33.06 325 GLY A O 1
ATOM 2493 N N . ASP A 1 326 ? -16.076 32.412 50.813 1.00 27.83 326 ASP A N 1
ATOM 2494 C CA . ASP A 1 326 ? -15.315 33.588 50.326 1.00 27.83 326 ASP A CA 1
ATOM 2495 C C . ASP A 1 326 ? -14.177 33.297 49.304 1.00 27.83 326 ASP A C 1
ATOM 2497 O O . ASP A 1 326 ? -13.707 32.168 49.209 1.00 27.83 326 ASP A O 1
ATOM 2501 N N . THR A 1 327 ? -13.737 34.347 48.584 1.00 33.31 327 THR A N 1
ATOM 2502 C CA . THR A 1 327 ? -12.530 34.544 47.718 1.00 33.31 327 THR A CA 1
ATOM 2503 C C . THR A 1 327 ? -12.059 33.414 46.770 1.00 33.31 327 THR A C 1
ATOM 2505 O O . THR A 1 327 ? -11.730 32.316 47.193 1.00 33.31 327 THR A O 1
ATOM 2508 N N . ARG A 1 328 ? -12.024 33.593 45.434 1.00 31.81 328 ARG A N 1
ATOM 2509 C CA . ARG A 1 328 ? -11.142 34.444 44.575 1.00 31.81 328 ARG A CA 1
ATOM 2510 C C . ARG A 1 328 ? -9.668 34.001 44.471 1.00 31.81 328 ARG A C 1
ATOM 2512 O O . ARG A 1 328 ? -8.983 33.871 45.474 1.00 31.81 328 ARG A O 1
ATOM 2519 N N . ALA A 1 329 ? -9.169 33.924 43.231 1.00 30.95 329 ALA A N 1
ATOM 2520 C CA . ALA A 1 329 ? -7.756 33.749 42.869 1.00 30.95 329 ALA A CA 1
ATOM 2521 C C . ALA A 1 329 ? -7.386 34.635 41.657 1.00 30.95 329 ALA A C 1
ATOM 2523 O O . ALA A 1 329 ? -8.268 35.044 40.899 1.00 30.95 329 ALA A O 1
ATOM 2524 N N . SER A 1 330 ? -6.096 34.935 41.471 1.00 31.80 330 SER A N 1
ATOM 2525 C CA . SER A 1 330 ? -5.558 35.755 40.370 1.00 31.80 330 SER A CA 1
ATOM 2526 C C . SER A 1 330 ? -4.104 35.371 40.037 1.00 31.80 330 SER A C 1
ATOM 2528 O O . SER A 1 330 ? -3.403 34.799 40.870 1.00 31.80 330 SER A O 1
ATOM 2530 N N . THR A 1 331 ? -3.645 35.648 38.810 1.00 33.78 331 THR A N 1
ATOM 2531 C CA . THR A 1 331 ? -2.334 35.202 38.282 1.00 33.78 331 THR A CA 1
ATOM 2532 C C . THR A 1 331 ? -1.637 36.326 37.500 1.00 33.78 331 THR A C 1
ATOM 2534 O O . THR A 1 331 ? -2.305 37.201 36.951 1.00 33.78 331 THR A O 1
ATOM 2537 N N . SER A 1 332 ? -0.299 36.327 37.469 1.00 33.06 332 SER A N 1
ATOM 2538 C CA . SER A 1 332 ? 0.556 37.421 36.971 1.00 33.06 332 SER A CA 1
ATOM 2539 C C . SER A 1 332 ? 1.282 37.126 35.642 1.00 33.06 332 SER A C 1
ATOM 2541 O O . SER A 1 332 ? 1.614 35.979 35.358 1.00 33.06 332 SER A O 1
ATOM 2543 N N . ALA A 1 333 ? 1.576 38.185 34.871 1.00 36.75 333 ALA A N 1
ATOM 2544 C CA . ALA A 1 333 ? 2.453 38.213 33.674 1.00 36.75 333 ALA A CA 1
ATOM 2545 C C . ALA A 1 333 ? 3.951 38.434 34.086 1.00 36.75 333 ALA A C 1
ATOM 2547 O O . ALA A 1 333 ? 4.200 38.236 35.281 1.00 36.75 333 ALA A O 1
ATOM 2548 N N . PRO A 1 334 ? 4.959 38.856 33.254 1.00 43.34 334 PRO A N 1
ATOM 2549 C CA . PRO A 1 334 ? 5.030 39.359 31.851 1.00 43.34 334 PRO A CA 1
ATOM 2550 C C . PRO A 1 334 ? 5.997 38.500 30.955 1.00 43.34 334 PRO A C 1
ATOM 2552 O O . PRO A 1 334 ? 6.169 37.333 31.282 1.00 43.34 334 PRO A O 1
ATOM 2555 N N . ALA A 1 335 ? 6.640 38.884 29.826 1.00 37.03 335 ALA A N 1
ATOM 2556 C CA . ALA A 1 335 ? 6.808 40.135 29.043 1.00 37.03 335 ALA A CA 1
ATOM 2557 C C . ALA A 1 335 ? 7.103 39.862 27.524 1.00 37.03 335 ALA A C 1
ATOM 2559 O O . ALA A 1 335 ? 7.421 38.720 27.193 1.00 37.03 335 ALA A O 1
ATOM 2560 N N . PRO A 1 336 ? 7.051 40.869 26.610 1.00 46.09 336 PRO A N 1
ATOM 2561 C CA . PRO A 1 336 ? 7.273 40.705 25.151 1.00 46.09 336 PRO A CA 1
ATOM 2562 C C . PRO A 1 336 ? 8.351 41.648 24.513 1.00 46.09 336 PRO A C 1
ATOM 2564 O O . PRO A 1 336 ? 9.087 42.300 25.245 1.00 46.09 336 PRO A O 1
ATOM 2567 N N . VAL A 1 337 ? 8.319 41.779 23.162 1.00 41.09 337 VAL A N 1
ATOM 2568 C CA . VAL A 1 337 ? 8.998 42.710 22.188 1.00 41.09 337 VAL A CA 1
ATOM 2569 C C . VAL A 1 337 ? 10.308 42.228 21.506 1.00 41.09 337 VAL A C 1
ATOM 2571 O O . VAL A 1 337 ? 10.995 41.412 22.117 1.00 41.09 337 VAL A O 1
ATOM 2574 N N . PRO A 1 338 ? 10.734 42.743 20.309 1.00 44.00 338 PRO A N 1
ATOM 2575 C CA . PRO A 1 338 ? 10.053 43.600 19.294 1.00 44.00 338 PRO A CA 1
ATOM 2576 C C . PRO A 1 338 ? 10.197 43.195 17.779 1.00 44.00 338 PRO A C 1
ATOM 2578 O O . PRO A 1 338 ? 11.243 42.709 17.380 1.00 44.00 338 PRO A O 1
ATOM 2581 N N . ASN A 1 339 ? 9.192 43.557 16.948 1.00 41.44 339 ASN A N 1
ATOM 2582 C CA . ASN A 1 339 ? 9.213 44.256 15.617 1.00 41.44 339 ASN A CA 1
ATOM 2583 C C . ASN A 1 339 ? 10.157 43.829 14.432 1.00 41.44 339 ASN A C 1
ATOM 2585 O O . ASN A 1 339 ? 11.223 43.274 14.663 1.00 41.44 339 ASN A O 1
ATOM 2589 N N . PRO A 1 340 ? 9.948 44.329 13.180 1.00 45.06 340 PRO A N 1
ATOM 2590 C CA . PRO A 1 340 ? 8.725 44.355 12.343 1.00 45.06 340 PRO A CA 1
ATOM 2591 C C . PRO A 1 340 ? 8.968 43.968 10.843 1.00 45.06 340 PRO A C 1
ATOM 2593 O O . PRO A 1 340 ? 10.103 43.767 10.417 1.00 45.06 340 PRO A O 1
ATOM 2596 N N . ASP A 1 341 ? 7.912 43.949 10.013 1.00 31.03 341 ASP A N 1
ATOM 2597 C CA . ASP A 1 341 ? 7.924 43.489 8.603 1.00 31.03 341 ASP A CA 1
ATOM 2598 C C . ASP A 1 341 ? 7.936 44.585 7.496 1.00 31.03 341 ASP A C 1
ATOM 2600 O O . ASP A 1 341 ? 7.273 45.610 7.625 1.00 31.03 341 ASP A O 1
ATOM 2604 N N . VAL A 1 342 ? 8.628 44.270 6.380 1.00 35.47 342 VAL A N 1
ATOM 2605 C CA . VAL A 1 342 ? 8.259 44.386 4.930 1.00 35.47 342 VAL A CA 1
ATOM 2606 C C . VAL A 1 342 ? 7.703 45.701 4.313 1.00 35.47 342 VAL A C 1
ATOM 2608 O O . VAL A 1 342 ? 6.766 46.293 4.827 1.00 35.47 342 VAL A O 1
ATOM 2611 N N . VAL A 1 343 ? 8.183 46.063 3.095 1.00 32.75 343 VAL A N 1
ATOM 2612 C CA . VAL A 1 343 ? 7.403 46.364 1.843 1.00 32.75 343 VAL A CA 1
ATOM 2613 C C . VAL A 1 343 ? 8.339 46.676 0.633 1.00 32.75 343 VAL A C 1
ATOM 2615 O O . VAL A 1 343 ? 9.522 46.946 0.810 1.00 32.75 343 VAL A O 1
ATOM 2618 N N . MET A 1 344 ? 7.823 46.527 -0.603 1.00 34.25 344 MET A N 1
ATOM 2619 C CA . MET A 1 344 ? 8.489 46.548 -1.941 1.00 34.25 344 MET A CA 1
ATOM 2620 C C . MET A 1 344 ? 8.278 47.926 -2.673 1.00 34.25 344 MET A C 1
ATOM 2622 O O . MET A 1 344 ? 8.018 48.876 -1.934 1.00 34.25 344 MET A O 1
ATOM 2626 N N . PRO A 1 345 ? 8.264 48.138 -4.035 1.00 46.81 345 PRO A N 1
ATOM 2627 C CA . PRO A 1 345 ? 8.599 47.318 -5.239 1.00 46.81 345 PRO A CA 1
ATOM 2628 C C . PRO A 1 345 ? 9.315 48.065 -6.432 1.00 46.81 345 PRO A C 1
ATOM 2630 O O . PRO A 1 345 ? 9.690 49.226 -6.308 1.00 46.81 345 PRO A O 1
ATOM 2633 N N . SER A 1 346 ? 9.350 47.435 -7.634 1.00 32.75 346 SER A N 1
ATOM 2634 C CA . SER A 1 346 ? 9.491 48.018 -9.016 1.00 32.75 346 SER A CA 1
ATOM 2635 C C . SER A 1 346 ? 10.908 48.373 -9.554 1.00 32.75 346 SER A C 1
ATOM 2637 O O . SER A 1 346 ? 11.801 48.568 -8.741 1.00 32.75 346 SER A O 1
ATOM 2639 N N . LEU A 1 347 ? 11.241 48.495 -10.868 1.00 33.97 347 LEU A N 1
ATOM 2640 C CA . LEU A 1 347 ? 10.740 48.036 -12.212 1.00 33.97 347 LEU A CA 1
ATOM 2641 C C . LEU A 1 347 ? 11.925 48.181 -13.272 1.00 33.97 347 LEU A C 1
ATOM 2643 O O . LEU A 1 347 ? 13.032 48.475 -12.822 1.00 33.97 347 LEU A O 1
ATOM 2647 N N . PRO A 1 348 ? 11.816 47.925 -14.615 1.00 44.75 348 PRO A N 1
ATOM 2648 C CA . PRO A 1 348 ? 12.957 47.445 -15.444 1.00 44.75 348 PRO A CA 1
ATOM 2649 C C . PRO A 1 348 ? 13.495 48.351 -16.593 1.00 44.75 348 PRO A C 1
ATOM 2651 O O . PRO A 1 348 ? 12.857 49.320 -16.998 1.00 44.75 348 PRO A O 1
ATOM 2654 N N . GLY A 1 349 ? 14.625 47.932 -17.200 1.00 28.39 349 GLY A N 1
ATOM 2655 C CA . GLY A 1 349 ? 15.215 48.418 -18.474 1.00 28.39 349 GLY A CA 1
ATOM 2656 C C . GLY A 1 349 ? 16.764 48.367 -18.484 1.00 28.39 349 GLY A C 1
ATOM 2657 O O . GLY A 1 349 ? 17.342 48.279 -17.408 1.00 28.39 349 GLY A O 1
ATOM 2658 N N . THR A 1 350 ? 17.541 48.417 -19.586 1.00 32.41 350 THR A N 1
ATOM 2659 C CA . THR A 1 350 ? 17.291 48.348 -21.051 1.00 32.41 350 THR A CA 1
ATOM 2660 C C . THR A 1 350 ? 18.637 48.129 -21.807 1.00 32.41 350 THR A C 1
ATOM 2662 O O . THR A 1 350 ? 19.658 48.648 -21.372 1.00 32.41 350 THR A O 1
ATOM 2665 N N . THR A 1 351 ? 18.627 47.431 -22.961 1.00 34.66 351 THR A N 1
ATOM 2666 C CA . THR A 1 351 ? 19.686 47.313 -24.021 1.00 34.66 351 THR A CA 1
ATOM 2667 C C . THR A 1 351 ? 21.121 46.836 -23.712 1.00 34.66 351 THR A C 1
ATOM 2669 O O . THR A 1 351 ? 21.814 47.356 -22.849 1.00 34.66 351 THR A O 1
ATOM 2672 N N . ALA A 1 352 ? 21.639 45.998 -24.622 1.00 33.03 352 ALA A N 1
ATOM 2673 C CA . ALA A 1 352 ? 23.041 45.981 -25.062 1.00 33.03 352 ALA A CA 1
ATOM 2674 C C . ALA A 1 352 ? 23.065 45.861 -26.603 1.00 33.03 352 ALA A C 1
ATOM 2676 O O . ALA A 1 352 ? 22.145 45.266 -27.168 1.00 33.03 352 ALA A O 1
ATOM 2677 N N . VAL A 1 353 ? 24.059 46.446 -27.287 1.00 33.19 353 VAL A N 1
ATOM 2678 C CA . VAL A 1 353 ? 24.043 46.631 -28.755 1.00 33.19 353 VAL A CA 1
ATOM 2679 C C . VAL A 1 353 ? 25.194 45.900 -29.460 1.00 33.19 353 VAL A C 1
ATOM 2681 O O . VAL A 1 353 ? 26.353 46.030 -29.086 1.00 33.19 353 VAL A O 1
ATOM 2684 N N . GLU A 1 354 ? 24.790 45.133 -30.474 1.00 30.45 354 GLU A N 1
ATOM 2685 C CA . GLU A 1 354 ? 25.414 44.807 -31.770 1.00 30.45 354 GLU A CA 1
ATOM 2686 C C . GLU A 1 354 ? 26.872 45.237 -32.076 1.00 30.45 354 GLU A C 1
ATOM 2688 O O . GLU A 1 354 ? 27.286 46.369 -31.838 1.00 30.45 354 GLU A O 1
ATOM 2693 N N . ALA A 1 355 ? 27.620 44.343 -32.741 1.00 31.91 355 ALA A N 1
ATOM 2694 C CA . ALA A 1 355 ? 28.955 44.606 -33.289 1.00 31.91 355 ALA A CA 1
ATOM 2695 C C . ALA A 1 355 ? 29.024 44.246 -34.788 1.00 31.91 355 ALA A C 1
ATOM 2697 O O . ALA A 1 355 ? 28.685 43.130 -35.186 1.00 31.91 355 ALA A O 1
ATOM 2698 N N . SER A 1 356 ? 29.479 45.188 -35.618 1.00 32.88 356 SER A N 1
ATOM 2699 C CA . SER A 1 356 ? 29.490 45.096 -37.085 1.00 32.88 356 SER A CA 1
ATOM 2700 C C . SER A 1 356 ? 30.846 44.664 -37.677 1.00 32.88 356 SER A C 1
ATOM 2702 O O . SER A 1 356 ? 31.898 44.770 -37.049 1.00 32.88 356 SER A O 1
ATOM 2704 N N . ARG A 1 357 ? 30.816 44.162 -38.920 1.00 32.16 357 ARG A N 1
ATOM 2705 C CA . ARG A 1 357 ? 31.994 43.867 -39.768 1.00 32.16 357 ARG A CA 1
ATOM 2706 C C . ARG A 1 357 ? 32.289 45.049 -40.701 1.00 32.16 357 ARG A C 1
ATOM 2708 O O . ARG A 1 357 ? 31.337 45.737 -41.049 1.00 32.16 357 ARG A O 1
ATOM 2715 N N . ASP A 1 358 ? 33.529 45.170 -41.201 1.00 32.41 358 ASP A N 1
ATOM 2716 C CA . ASP A 1 358 ? 33.842 45.026 -42.649 1.00 32.41 358 ASP A CA 1
ATOM 2717 C C . ASP A 1 358 ? 35.373 44.719 -42.867 1.00 32.41 358 ASP A C 1
ATOM 2719 O O . ASP A 1 358 ? 35.920 44.099 -41.948 1.00 32.41 358 ASP A O 1
ATOM 2723 N N . PRO A 1 359 ? 36.099 44.936 -44.004 1.00 45.66 359 PRO A N 1
ATOM 2724 C CA . PRO A 1 359 ? 36.779 43.800 -44.654 1.00 45.66 359 PRO A CA 1
ATOM 2725 C C . PRO A 1 359 ? 38.281 43.973 -45.008 1.00 45.66 359 PRO A C 1
ATOM 2727 O O . PRO A 1 359 ? 38.883 45.032 -44.850 1.00 45.66 359 PRO A O 1
ATOM 2730 N N . GLY A 1 360 ? 38.877 42.931 -45.615 1.00 31.33 360 GLY A N 1
ATOM 2731 C CA . GLY A 1 360 ? 40.197 42.986 -46.265 1.00 31.33 360 GLY A CA 1
ATOM 2732 C C . GLY A 1 360 ? 40.401 41.931 -47.372 1.00 31.33 360 GLY A C 1
ATOM 2733 O O . GLY A 1 360 ? 40.084 40.759 -47.196 1.00 31.33 360 GLY A O 1
ATOM 2734 N N . ARG A 1 361 ? 40.939 42.357 -48.526 1.00 37.75 361 ARG A N 1
ATOM 2735 C CA . ARG A 1 361 ? 41.454 41.541 -49.664 1.00 37.75 361 ARG A CA 1
ATOM 2736 C C . ARG A 1 361 ? 42.999 41.421 -49.541 1.00 37.75 361 ARG A C 1
ATOM 2738 O O . ARG A 1 361 ? 43.533 42.230 -48.784 1.00 37.75 361 ARG A O 1
ATOM 2745 N N . PRO A 1 362 ? 43.751 40.515 -50.232 1.00 43.69 362 PRO A N 1
ATOM 2746 C CA . PRO A 1 362 ? 43.589 40.064 -51.634 1.00 43.69 362 PRO A CA 1
ATOM 2747 C C . PRO A 1 362 ? 43.874 38.547 -51.898 1.00 43.69 362 PRO A C 1
ATOM 2749 O O . PRO A 1 362 ? 44.067 37.794 -50.947 1.00 43.69 362 PRO A O 1
ATOM 2752 N N . PRO A 1 363 ? 43.862 38.050 -53.163 1.00 59.75 363 PRO A N 1
ATOM 2753 C CA . PRO A 1 363 ? 43.959 36.612 -53.467 1.00 59.75 363 PRO A CA 1
ATOM 2754 C C . PRO A 1 363 ? 45.352 36.141 -53.939 1.00 59.75 363 PRO A C 1
ATOM 2756 O O . PRO A 1 363 ? 46.145 36.926 -54.456 1.00 59.75 363 PRO A O 1
ATOM 2759 N N . MET A 1 364 ? 45.593 34.823 -53.900 1.00 37.12 364 MET A N 1
ATOM 2760 C CA . MET A 1 364 ? 46.648 34.157 -54.681 1.00 37.12 364 MET A CA 1
ATOM 2761 C C . MET A 1 364 ? 46.177 32.834 -55.307 1.00 37.12 364 MET A C 1
ATOM 2763 O O . MET A 1 364 ? 45.119 32.303 -54.975 1.00 37.12 364 MET A O 1
ATOM 2767 N N . ARG A 1 365 ? 46.945 32.353 -56.292 1.00 44.34 365 ARG A N 1
ATOM 2768 C CA . ARG A 1 365 ? 46.533 31.390 -57.325 1.00 44.34 365 ARG A CA 1
ATOM 2769 C C . ARG A 1 365 ? 47.664 30.398 -57.596 1.00 44.34 365 ARG A C 1
ATOM 2771 O O . ARG A 1 365 ? 48.727 30.852 -58.003 1.00 44.34 365 ARG A O 1
ATOM 2778 N N . ASN A 1 366 ? 47.407 29.094 -57.424 1.00 40.28 366 ASN A N 1
ATOM 2779 C CA . ASN A 1 366 ? 47.971 27.948 -58.174 1.00 40.28 366 ASN A CA 1
ATOM 2780 C C . ASN A 1 366 ? 47.817 26.638 -57.377 1.00 40.28 366 ASN A C 1
ATOM 2782 O O . ASN A 1 366 ? 48.160 26.620 -56.200 1.00 40.28 366 ASN A O 1
ATOM 2786 N N . SER A 1 367 ? 47.388 25.549 -58.042 1.00 48.97 367 SER A N 1
ATOM 2787 C CA . SER A 1 367 ? 47.870 24.149 -57.868 1.00 48.97 367 SER A CA 1
ATOM 2788 C C . SER A 1 367 ? 46.842 23.084 -58.309 1.00 48.97 367 SER A C 1
ATOM 2790 O O . SER A 1 367 ? 46.399 22.251 -57.524 1.00 48.97 367 SER A O 1
ATOM 2792 N N . ILE A 1 368 ? 46.484 23.045 -59.599 1.00 59.81 368 ILE A N 1
ATOM 2793 C CA . ILE A 1 368 ? 45.493 22.077 -60.129 1.00 59.81 368 ILE A CA 1
ATOM 2794 C C . ILE A 1 368 ? 45.919 20.609 -59.896 1.00 59.81 368 ILE A C 1
ATOM 2796 O O . ILE A 1 368 ? 45.073 19.762 -59.632 1.00 59.81 368 ILE A O 1
ATOM 2800 N N . TRP A 1 369 ? 47.222 20.310 -59.881 1.00 51.47 369 TRP A N 1
ATOM 2801 C CA . TRP A 1 369 ? 47.730 18.980 -59.511 1.00 51.47 369 TRP A CA 1
ATOM 2802 C C . TRP A 1 369 ? 47.567 18.644 -58.023 1.00 51.47 369 TRP A C 1
ATOM 2804 O O . TRP A 1 369 ? 47.264 17.498 -57.703 1.00 51.47 369 TRP A O 1
ATOM 2814 N N . ILE A 1 370 ? 47.683 19.623 -57.114 1.00 59.41 370 ILE A N 1
ATOM 2815 C CA . ILE A 1 370 ? 47.326 19.405 -55.704 1.00 59.41 370 ILE A CA 1
ATOM 2816 C C . ILE A 1 370 ? 45.812 19.232 -55.597 1.00 59.41 370 ILE A C 1
ATOM 2818 O O . ILE A 1 370 ? 45.384 18.316 -54.915 1.00 59.41 370 ILE A O 1
ATOM 2822 N N . ALA A 1 371 ? 44.997 20.003 -56.324 1.00 60.34 371 ALA A N 1
ATOM 2823 C CA . ALA A 1 371 ? 43.549 19.789 -56.358 1.00 60.34 371 ALA A CA 1
ATOM 2824 C C . ALA A 1 371 ? 43.169 18.383 -56.867 1.00 60.34 371 ALA A C 1
ATOM 2826 O O . ALA A 1 371 ? 42.264 17.772 -56.310 1.00 60.34 371 ALA A O 1
ATOM 2827 N N . ALA A 1 372 ? 43.882 17.829 -57.854 1.00 67.06 372 ALA A N 1
ATOM 2828 C CA . ALA A 1 372 ? 43.673 16.463 -58.339 1.00 67.06 372 ALA A CA 1
ATOM 2829 C C . ALA A 1 372 ? 44.111 15.393 -57.318 1.00 67.06 372 ALA A C 1
ATOM 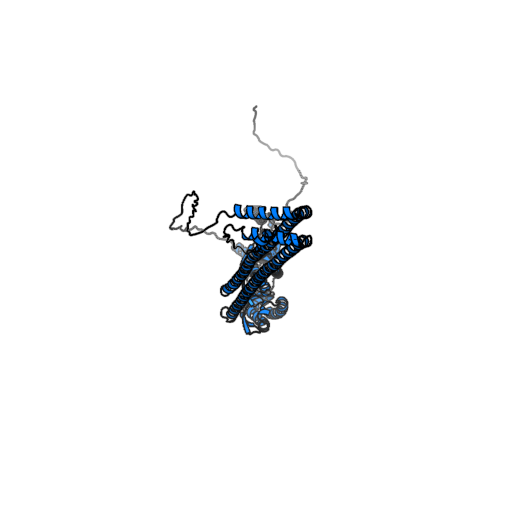2831 O O . ALA A 1 372 ? 43.343 14.480 -57.021 1.00 67.06 372 ALA A O 1
ATOM 2832 N N . VAL A 1 373 ? 45.306 15.520 -56.728 1.00 70.69 373 VAL A N 1
ATOM 2833 C CA . VAL A 1 373 ? 45.786 14.592 -55.684 1.00 70.69 373 VAL A CA 1
ATOM 2834 C C . VAL A 1 373 ? 44.910 14.675 -54.432 1.00 70.69 373 VAL A C 1
ATOM 2836 O O . VAL A 1 373 ? 44.548 13.644 -53.877 1.00 70.69 373 VAL A O 1
ATOM 2839 N N . VAL A 1 374 ? 44.495 15.876 -54.024 1.00 71.62 374 VAL A N 1
ATOM 2840 C CA . VAL A 1 374 ? 43.551 16.100 -52.922 1.00 71.62 374 VAL A CA 1
ATOM 2841 C C . VAL A 1 374 ? 42.159 15.581 -53.278 1.00 71.62 374 VAL A C 1
ATOM 2843 O O . VAL A 1 374 ? 41.525 15.014 -52.405 1.00 71.62 374 VAL A O 1
ATOM 2846 N N . ALA A 1 375 ? 41.687 15.662 -54.526 1.00 68.06 375 ALA A N 1
ATOM 2847 C CA . ALA A 1 375 ? 40.418 15.046 -54.927 1.00 68.06 375 ALA A CA 1
ATOM 2848 C C . ALA A 1 375 ? 40.470 13.508 -54.872 1.00 68.06 375 ALA A C 1
ATOM 2850 O O . ALA A 1 375 ? 39.528 12.887 -54.385 1.00 68.06 375 ALA A O 1
ATOM 2851 N N . VAL A 1 376 ? 41.577 12.884 -55.292 1.00 72.38 376 VAL A N 1
ATOM 2852 C CA . VAL A 1 376 ? 41.786 11.428 -55.153 1.00 72.38 376 VAL A CA 1
ATOM 2853 C C . VAL A 1 376 ? 41.916 11.029 -53.679 1.00 72.38 376 VAL A C 1
ATOM 2855 O O . VAL A 1 376 ? 41.300 10.057 -53.247 1.00 72.38 376 VAL A O 1
ATOM 2858 N N . LEU A 1 377 ? 42.656 11.800 -52.880 1.00 69.62 377 LEU A N 1
ATOM 2859 C CA . LEU A 1 377 ? 42.873 11.541 -51.455 1.00 69.62 377 LEU A CA 1
ATOM 2860 C C . LEU A 1 377 ? 41.600 11.789 -50.624 1.00 69.62 377 LEU A C 1
ATOM 2862 O O . LEU A 1 377 ? 41.310 11.003 -49.728 1.00 69.62 377 LEU A O 1
ATOM 2866 N N . LEU A 1 378 ? 40.788 12.795 -50.967 1.00 65.38 378 LEU A N 1
ATOM 2867 C CA . LEU A 1 378 ? 39.429 12.998 -50.443 1.00 65.38 378 LEU A CA 1
ATOM 2868 C C . LEU A 1 378 ? 38.465 11.904 -50.916 1.00 65.38 378 LEU A C 1
ATOM 2870 O O . LEU A 1 378 ? 37.597 11.504 -50.149 1.00 65.38 378 LEU A O 1
ATOM 2874 N N . GLY A 1 379 ? 38.617 11.393 -52.140 1.00 65.12 379 GLY A N 1
ATOM 2875 C CA . GLY A 1 379 ? 37.857 10.245 -52.641 1.00 65.12 379 GLY A CA 1
ATOM 2876 C C . GLY A 1 379 ? 38.147 8.969 -51.847 1.00 65.12 379 GLY A C 1
ATOM 2877 O O . GLY A 1 379 ? 37.221 8.243 -51.492 1.00 65.12 379 GLY A O 1
ATOM 2878 N N . LEU A 1 380 ? 39.416 8.738 -51.495 1.00 67.38 380 LEU A N 1
ATOM 2879 C CA . LEU A 1 380 ? 39.843 7.646 -50.617 1.00 67.38 380 LEU A CA 1
ATOM 2880 C C . LEU A 1 380 ? 39.392 7.862 -49.162 1.00 67.38 380 LEU A C 1
ATOM 2882 O O . LEU A 1 380 ? 38.834 6.944 -48.567 1.00 67.38 380 LEU A O 1
ATOM 2886 N N . LEU A 1 381 ? 39.528 9.072 -48.604 1.00 63.38 381 LEU A N 1
ATOM 2887 C CA . LEU A 1 381 ? 38.983 9.410 -47.278 1.00 63.38 381 LEU A CA 1
ATOM 2888 C C . LEU A 1 381 ? 37.459 9.223 -47.224 1.00 63.38 381 LEU A C 1
ATOM 2890 O O . LEU A 1 381 ? 36.936 8.678 -46.259 1.00 63.38 381 LEU A O 1
ATOM 2894 N N . GLY A 1 382 ? 36.752 9.632 -48.279 1.00 65.44 382 GLY A N 1
ATOM 2895 C CA . GLY A 1 382 ? 35.305 9.484 -48.428 1.00 65.44 382 GLY A CA 1
ATOM 2896 C C . GLY A 1 382 ? 34.839 8.066 -48.776 1.00 65.44 382 GLY A C 1
ATOM 2897 O O . GLY A 1 382 ? 33.635 7.813 -48.735 1.00 65.44 382 GLY A O 1
ATOM 2898 N N . SER A 1 383 ? 35.755 7.148 -49.103 1.00 75.75 383 SER A N 1
ATOM 2899 C CA . SER A 1 383 ? 35.477 5.717 -49.295 1.00 75.75 383 SER A CA 1
ATOM 2900 C C . SER A 1 383 ? 35.385 4.965 -47.962 1.00 75.75 383 SER A C 1
ATOM 2902 O O . SER A 1 383 ? 34.653 3.980 -47.857 1.00 75.75 383 SER A O 1
ATOM 2904 N N . VAL A 1 384 ? 36.075 5.445 -46.926 1.00 78.94 384 VAL A N 1
ATOM 2905 C CA . VAL A 1 384 ? 36.033 4.867 -45.578 1.00 78.94 384 VAL A CA 1
ATOM 2906 C C . VAL A 1 384 ? 34.793 5.360 -44.832 1.00 78.94 384 VAL A C 1
ATOM 2908 O O . VAL A 1 384 ? 34.455 6.543 -44.867 1.00 78.94 384 VAL A O 1
ATOM 2911 N N . TYR A 1 385 ? 34.118 4.465 -44.114 1.00 81.94 385 TYR A N 1
ATOM 2912 C CA . TYR A 1 385 ? 33.118 4.831 -43.114 1.00 81.94 385 TYR A CA 1
ATOM 2913 C C . TYR A 1 385 ? 33.191 3.912 -41.889 1.00 81.94 385 TYR A C 1
ATOM 2915 O O . TYR A 1 385 ? 33.760 2.823 -41.931 1.00 81.94 385 TYR A O 1
ATOM 2923 N N . VAL A 1 386 ? 32.631 4.383 -40.776 1.00 82.81 386 VAL A N 1
ATOM 2924 C CA . VAL A 1 386 ? 32.606 3.675 -39.491 1.00 82.81 386 VAL A CA 1
ATOM 2925 C C . VAL A 1 386 ? 31.157 3.402 -39.108 1.00 82.81 386 VAL A C 1
ATOM 2927 O O . VAL A 1 386 ? 30.334 4.317 -39.121 1.00 82.81 386 VAL A O 1
ATOM 2930 N N . VAL A 1 387 ? 30.859 2.156 -38.748 1.00 83.25 387 VAL A N 1
ATOM 2931 C CA . VAL A 1 387 ? 29.577 1.735 -38.168 1.00 83.25 387 VAL A CA 1
ATOM 2932 C C . VAL A 1 387 ? 29.774 1.591 -36.660 1.00 83.25 387 VAL A C 1
ATOM 2934 O O . VAL A 1 387 ? 30.674 0.877 -36.217 1.00 83.25 387 VAL A O 1
ATOM 2937 N N . ARG A 1 388 ? 28.967 2.306 -35.870 1.00 83.44 388 ARG A N 1
ATOM 2938 C CA . ARG A 1 388 ? 29.022 2.269 -34.400 1.00 83.44 388 ARG A CA 1
ATOM 2939 C C . ARG A 1 388 ? 28.330 1.026 -33.836 1.00 83.44 388 ARG A C 1
ATOM 2941 O O . ARG A 1 388 ? 27.480 0.460 -34.506 1.00 83.44 388 ARG A O 1
ATOM 2948 N N . GLU A 1 389 ? 28.639 0.650 -32.597 1.00 82.44 389 GLU A N 1
ATOM 2949 C CA . GLU A 1 389 ? 28.018 -0.486 -31.893 1.00 82.44 389 GLU A CA 1
ATOM 2950 C C . GLU A 1 389 ? 26.482 -0.378 -31.773 1.00 82.44 389 GLU A C 1
ATOM 2952 O O . GLU A 1 389 ? 25.784 -1.384 -31.895 1.00 82.44 389 GLU A O 1
ATOM 2957 N N . ASP A 1 390 ? 25.944 0.839 -31.608 1.00 82.00 390 ASP A N 1
ATOM 2958 C CA . ASP A 1 390 ? 24.497 1.108 -31.606 1.00 82.00 390 ASP A CA 1
ATOM 2959 C C . ASP A 1 390 ? 23.841 0.993 -32.991 1.00 82.00 390 ASP A C 1
ATOM 2961 O O . ASP A 1 390 ? 22.617 0.939 -33.097 1.00 82.00 390 ASP A O 1
ATOM 2965 N N . GLN A 1 391 ? 24.633 0.961 -34.063 1.00 85.44 391 GLN A N 1
ATOM 2966 C CA . GLN A 1 391 ? 24.148 1.067 -35.432 1.00 85.44 391 GLN A CA 1
ATOM 2967 C C . GLN A 1 391 ? 24.454 -0.176 -36.263 1.00 85.44 391 GLN A C 1
ATOM 2969 O O . GLN A 1 391 ? 25.379 -0.948 -36.023 1.00 85.44 391 GLN A O 1
ATOM 2974 N N . THR A 1 392 ? 23.675 -0.337 -37.321 1.00 84.25 392 THR A N 1
ATOM 2975 C CA . THR A 1 392 ? 23.998 -1.219 -38.439 1.00 84.25 392 THR A CA 1
ATOM 2976 C C . THR A 1 392 ? 23.779 -0.469 -39.744 1.00 84.25 392 THR A C 1
ATOM 2978 O O . THR A 1 392 ? 22.975 0.464 -39.815 1.00 84.25 392 THR A O 1
ATOM 2981 N N . ALA A 1 393 ? 24.548 -0.821 -40.770 1.00 83.88 393 ALA A N 1
ATOM 2982 C CA . ALA A 1 393 ? 24.522 -0.141 -42.054 1.00 83.88 393 ALA A CA 1
ATOM 2983 C C . ALA A 1 393 ? 23.989 -1.046 -43.166 1.00 83.88 393 ALA A C 1
ATOM 2985 O O . ALA A 1 393 ? 24.271 -2.243 -43.210 1.00 83.88 393 ALA A O 1
ATOM 2986 N N . MET A 1 394 ? 23.294 -0.430 -44.120 1.00 85.31 394 MET A N 1
ATOM 2987 C CA . MET A 1 394 ? 23.092 -0.997 -45.449 1.00 85.31 394 MET A CA 1
ATOM 2988 C C . MET A 1 394 ? 23.749 -0.115 -46.513 1.00 85.31 394 MET A C 1
ATOM 2990 O O . MET A 1 394 ? 23.825 1.112 -46.375 1.00 85.31 394 MET A O 1
ATOM 2994 N N . VAL A 1 395 ? 24.187 -0.748 -47.597 1.00 85.19 395 VAL A N 1
ATOM 2995 C CA . VAL A 1 395 ? 24.747 -0.098 -48.782 1.00 85.19 395 VAL A CA 1
ATOM 2996 C C . VAL A 1 395 ? 23.760 -0.222 -49.938 1.00 85.19 395 VAL A C 1
ATOM 2998 O O . VAL A 1 395 ? 23.427 -1.325 -50.386 1.00 85.19 395 VAL A O 1
ATOM 3001 N N . LEU A 1 396 ? 23.322 0.936 -50.426 1.00 84.19 396 LEU A N 1
ATOM 3002 C CA . LEU A 1 396 ? 22.505 1.097 -51.619 1.00 84.19 396 LEU A CA 1
ATOM 3003 C C . LEU A 1 396 ? 23.408 1.466 -52.804 1.00 84.19 396 LEU A C 1
ATOM 3005 O O . LEU A 1 396 ? 24.031 2.530 -52.801 1.00 84.19 396 LEU A O 1
ATOM 3009 N N . ASN A 1 397 ? 23.436 0.626 -53.836 1.00 84.56 397 ASN A N 1
ATOM 3010 C CA . ASN A 1 397 ? 24.055 0.934 -55.125 1.00 84.56 397 ASN A CA 1
ATOM 3011 C C . ASN A 1 397 ? 22.950 1.421 -56.072 1.00 84.56 397 ASN A C 1
ATOM 3013 O O . ASN A 1 397 ? 22.016 0.669 -56.359 1.00 84.56 397 ASN A O 1
ATOM 3017 N N . LEU A 1 398 ? 23.009 2.692 -56.488 1.00 80.56 398 LEU A N 1
ATOM 3018 C CA . LEU A 1 398 ? 22.001 3.329 -57.356 1.00 80.56 398 LEU A CA 1
ATOM 3019 C C . LEU A 1 398 ? 20.539 3.062 -56.912 1.00 80.56 398 LEU A C 1
ATOM 3021 O O . LEU A 1 398 ? 19.651 2.808 -57.723 1.00 80.56 398 LEU A O 1
ATOM 3025 N N . GLY A 1 399 ? 20.298 3.082 -55.595 1.00 71.38 399 GLY A N 1
ATOM 3026 C CA . GLY A 1 399 ? 18.985 2.855 -54.975 1.00 71.38 399 GLY A CA 1
ATOM 3027 C C . GLY A 1 399 ? 18.609 1.392 -54.693 1.00 71.38 399 GLY A C 1
ATOM 3028 O O . GLY A 1 399 ? 17.637 1.160 -53.979 1.00 71.38 399 GLY A O 1
ATOM 3029 N N . LYS A 1 400 ? 19.370 0.400 -55.176 1.00 78.94 400 LYS A N 1
ATOM 3030 C CA . LYS A 1 400 ? 19.150 -1.028 -54.875 1.00 78.94 400 LYS A CA 1
ATOM 3031 C C . LYS A 1 400 ? 19.998 -1.475 -53.682 1.00 78.94 400 LYS A C 1
ATOM 3033 O O . LYS A 1 400 ? 21.177 -1.135 -53.608 1.00 78.94 400 LYS A O 1
ATOM 3038 N N . VAL A 1 401 ? 19.426 -2.266 -52.772 1.00 79.12 401 VAL A N 1
ATOM 3039 C CA . VAL A 1 401 ? 20.169 -2.890 -51.658 1.00 79.12 401 VAL A CA 1
ATOM 3040 C C . VAL A 1 401 ? 21.155 -3.915 -52.223 1.00 79.12 401 VAL A C 1
ATOM 3042 O O . VAL A 1 401 ? 20.744 -4.821 -52.944 1.00 79.12 401 VAL A O 1
ATOM 3045 N N . VAL A 1 402 ? 22.445 -3.768 -51.902 1.00 77.19 402 VAL A N 1
ATOM 3046 C CA . VAL A 1 402 ? 23.513 -4.705 -52.318 1.00 77.19 402 VAL A CA 1
ATOM 3047 C C . VAL A 1 402 ? 24.209 -5.354 -51.121 1.00 77.19 402 VAL A C 1
ATOM 3049 O O . VAL A 1 402 ? 24.628 -6.504 -51.206 1.00 77.19 402 VAL A O 1
ATOM 3052 N N . ARG A 1 403 ? 24.311 -4.647 -49.991 1.00 77.19 403 ARG A N 1
ATOM 3053 C CA . ARG A 1 403 ? 24.797 -5.188 -48.711 1.00 77.19 403 ARG A CA 1
ATOM 3054 C C . ARG A 1 403 ? 23.870 -4.703 -47.597 1.00 77.19 403 ARG A C 1
ATOM 3056 O O . ARG A 1 403 ? 23.667 -3.496 -47.485 1.00 77.19 403 ARG A O 1
ATOM 3063 N N . SER A 1 404 ? 23.314 -5.606 -46.797 1.00 77.25 404 SER A N 1
ATOM 3064 C CA . SER A 1 404 ? 22.542 -5.292 -45.585 1.00 77.25 404 SER A CA 1
ATOM 3065 C C . SER A 1 404 ? 23.284 -5.772 -44.333 1.00 77.25 404 SER A C 1
ATOM 3067 O O . SER A 1 404 ? 24.314 -6.441 -44.442 1.00 77.25 404 SER A O 1
ATOM 3069 N N . ASP A 1 405 ? 22.770 -5.404 -43.156 1.00 74.44 405 ASP A N 1
ATOM 3070 C CA . ASP A 1 405 ? 23.115 -6.013 -41.859 1.00 74.44 405 ASP A CA 1
ATOM 3071 C C . ASP A 1 405 ? 24.618 -5.993 -41.528 1.00 74.44 405 ASP A C 1
ATOM 3073 O O . ASP A 1 405 ? 25.183 -6.903 -40.913 1.00 74.44 405 ASP A O 1
ATOM 3077 N N . ILE A 1 406 ? 25.288 -4.917 -41.949 1.00 80.38 406 ILE A N 1
ATOM 3078 C CA . ILE A 1 406 ? 26.722 -4.730 -41.752 1.00 80.38 406 ILE A CA 1
ATOM 3079 C C . ILE A 1 406 ? 27.000 -4.541 -40.257 1.00 80.38 406 ILE A C 1
ATOM 3081 O O . ILE A 1 406 ? 26.395 -3.688 -39.596 1.00 80.38 406 ILE A O 1
ATOM 3085 N N . LYS A 1 407 ? 27.922 -5.360 -39.735 1.00 80.31 407 LYS A N 1
ATOM 3086 C CA . LYS A 1 407 ? 28.359 -5.363 -38.330 1.00 80.31 407 LYS A CA 1
ATOM 3087 C C . LYS A 1 407 ? 29.149 -4.087 -37.976 1.00 80.31 407 LYS A C 1
ATOM 3089 O O . LYS A 1 407 ? 29.798 -3.535 -38.867 1.00 80.31 407 LYS A O 1
ATOM 3094 N N . PRO A 1 408 ? 29.164 -3.654 -36.699 1.00 82.06 408 PRO A N 1
ATOM 3095 C CA . PRO A 1 408 ? 30.003 -2.549 -36.227 1.00 82.06 408 PRO A CA 1
ATOM 3096 C C . PRO A 1 408 ? 31.477 -2.692 -36.635 1.00 82.06 408 PRO A C 1
ATOM 3098 O O . PRO A 1 408 ? 31.986 -3.808 -36.757 1.00 82.06 408 PRO A O 1
ATOM 3101 N N . GLY A 1 409 ? 32.157 -1.564 -36.856 1.00 81.19 409 GLY A N 1
ATOM 3102 C CA . GLY A 1 409 ? 33.556 -1.523 -37.288 1.00 81.19 409 GLY A CA 1
ATOM 3103 C C . GLY A 1 409 ? 33.830 -0.603 -38.484 1.00 81.19 409 GLY A C 1
ATOM 3104 O O . GLY A 1 409 ? 33.008 0.230 -38.876 1.00 81.19 409 GLY A O 1
ATOM 3105 N N . LEU A 1 410 ? 35.019 -0.770 -39.069 1.00 84.06 410 LEU A N 1
ATOM 3106 C CA . LEU A 1 410 ? 35.512 -0.016 -40.225 1.00 84.06 410 LEU A CA 1
ATOM 3107 C C . LEU A 1 410 ? 35.091 -0.684 -41.544 1.00 84.06 410 LEU A C 1
ATOM 3109 O O . LEU A 1 410 ? 35.385 -1.859 -41.754 1.00 84.06 410 LEU A O 1
ATOM 3113 N N . HIS A 1 411 ? 34.468 0.071 -42.452 1.00 84.25 411 HIS A N 1
ATOM 3114 C CA . HIS A 1 411 ? 33.952 -0.440 -43.726 1.00 84.25 411 HIS A CA 1
ATOM 3115 C C . HIS A 1 411 ? 34.270 0.477 -44.909 1.00 84.25 411 HIS A C 1
ATOM 3117 O O . HIS A 1 411 ? 34.526 1.671 -44.754 1.00 84.25 411 HIS A O 1
ATOM 3123 N N . PHE A 1 412 ? 34.224 -0.098 -46.114 1.00 81.62 412 PHE A N 1
ATOM 3124 C CA . PHE A 1 412 ? 34.542 0.586 -47.369 1.00 81.62 412 PHE A CA 1
ATOM 3125 C C . PHE A 1 412 ? 33.331 0.627 -48.315 1.00 81.62 412 PHE A C 1
ATOM 3127 O O . PHE A 1 412 ? 32.633 -0.380 -48.514 1.00 81.62 412 PHE A O 1
ATOM 3134 N N . LYS A 1 413 ? 33.103 1.803 -48.907 1.00 82.19 413 LYS A N 1
ATOM 3135 C CA . LYS A 1 413 ? 32.107 2.088 -49.952 1.00 82.19 413 LYS A CA 1
ATOM 3136 C C . LYS A 1 413 ? 32.776 2.712 -51.179 1.00 82.19 413 LYS A C 1
ATOM 3138 O O . LYS A 1 413 ? 33.762 3.439 -51.048 1.00 82.19 413 LYS A O 1
ATOM 3143 N N . LEU A 1 414 ? 32.219 2.495 -52.362 1.00 78.19 414 LEU A N 1
ATOM 3144 C CA . LEU A 1 414 ? 32.623 3.192 -53.580 1.00 78.19 414 LEU A CA 1
ATOM 3145 C C . LEU A 1 414 ? 32.013 4.607 -53.600 1.00 78.19 414 LEU A C 1
ATOM 3147 O O . LEU A 1 414 ? 30.784 4.730 -53.599 1.00 78.19 414 LEU A O 1
ATOM 3151 N N . PRO A 1 415 ? 32.816 5.690 -53.626 1.00 68.44 415 PRO A N 1
ATOM 3152 C CA . PRO A 1 415 ? 32.275 7.042 -53.738 1.00 68.44 415 PRO A CA 1
ATOM 3153 C C . PRO A 1 415 ? 31.472 7.213 -55.040 1.00 68.44 415 PRO A C 1
ATOM 3155 O O . PRO A 1 415 ? 31.703 6.519 -56.029 1.00 68.44 415 PRO A O 1
ATOM 3158 N N . VAL A 1 416 ? 30.521 8.153 -55.033 1.00 73.19 416 VAL A N 1
ATOM 3159 C CA . VAL A 1 416 ? 29.550 8.447 -56.114 1.00 73.19 416 VAL A CA 1
ATOM 3160 C C . VAL A 1 416 ? 28.509 7.342 -56.378 1.00 73.19 416 VAL A C 1
ATOM 3162 O O . VAL A 1 416 ? 27.337 7.669 -56.537 1.00 73.19 416 VAL A O 1
ATOM 3165 N N . VAL A 1 417 ? 28.887 6.059 -56.397 1.00 79.12 417 VAL A N 1
ATOM 3166 C CA . VAL A 1 417 ? 27.988 4.946 -56.779 1.00 79.12 417 VAL A CA 1
ATOM 3167 C C . VAL A 1 417 ? 27.257 4.323 -55.583 1.00 79.12 417 VAL A C 1
ATOM 3169 O O . VAL A 1 417 ? 26.079 3.972 -55.688 1.00 79.12 417 VAL A O 1
ATOM 3172 N N . GLU A 1 418 ? 27.934 4.186 -54.439 1.00 82.62 418 GLU A N 1
ATOM 3173 C CA . GLU A 1 418 ? 27.368 3.577 -53.235 1.00 82.62 418 GLU A CA 1
ATOM 3174 C C . GLU A 1 418 ? 26.996 4.623 -52.177 1.00 82.62 418 GLU A C 1
ATOM 3176 O O . GLU A 1 418 ? 27.807 5.446 -51.743 1.00 82.62 418 GLU A O 1
ATOM 3181 N N . THR A 1 419 ? 25.756 4.540 -51.698 1.00 83.25 419 THR A N 1
ATOM 3182 C CA . THR A 1 419 ? 25.247 5.347 -50.584 1.00 83.25 419 THR A CA 1
ATOM 3183 C C . THR A 1 419 ? 24.995 4.460 -49.371 1.00 83.25 419 THR A C 1
ATOM 3185 O O . THR A 1 419 ? 24.469 3.355 -49.487 1.00 83.25 419 THR A O 1
ATOM 3188 N N . VAL A 1 420 ? 25.401 4.934 -48.195 1.00 82.94 420 VAL A N 1
ATOM 3189 C CA . VAL A 1 420 ? 25.239 4.216 -46.924 1.00 82.94 420 VAL A CA 1
ATOM 3190 C C . VAL A 1 420 ? 24.081 4.839 -46.160 1.00 82.94 420 VAL A C 1
ATOM 3192 O O . VAL A 1 420 ? 24.032 6.062 -46.020 1.00 82.94 420 VAL A O 1
ATOM 3195 N N . ARG A 1 421 ? 23.182 4.008 -45.628 1.00 84.75 421 ARG A N 1
ATOM 3196 C CA . ARG A 1 421 ? 22.242 4.407 -44.572 1.00 84.75 421 ARG A CA 1
ATOM 3197 C C . ARG A 1 421 ? 22.522 3.592 -43.317 1.00 84.75 421 ARG A C 1
ATOM 3199 O O . ARG A 1 421 ? 22.742 2.386 -43.411 1.00 84.75 421 ARG A O 1
ATOM 3206 N N . VAL A 1 422 ? 22.514 4.267 -42.172 1.00 87.50 422 VAL A N 1
ATOM 3207 C CA . VAL A 1 422 ? 22.639 3.656 -40.844 1.00 87.50 422 VAL A CA 1
ATOM 3208 C C . VAL A 1 422 ? 21.277 3.609 -40.163 1.00 87.50 422 VAL A C 1
ATOM 3210 O O . VAL A 1 422 ? 20.471 4.524 -40.326 1.00 87.50 422 VAL A O 1
ATOM 3213 N N . PHE A 1 423 ? 21.044 2.546 -39.403 1.00 87.06 423 PHE A N 1
ATOM 3214 C CA . PHE A 1 423 ? 19.841 2.306 -38.614 1.00 87.06 423 PHE A CA 1
ATOM 3215 C C . PHE A 1 423 ? 20.243 1.925 -37.193 1.00 87.06 423 PHE A C 1
ATOM 3217 O O . PHE A 1 423 ? 21.285 1.297 -36.995 1.00 87.06 423 PHE A O 1
ATOM 3224 N N . ASP A 1 424 ? 19.434 2.320 -36.215 1.00 87.56 424 ASP A N 1
ATOM 3225 C CA . ASP A 1 424 ? 19.652 1.973 -34.812 1.00 87.56 424 ASP A CA 1
ATOM 3226 C C . ASP A 1 424 ? 19.245 0.511 -34.574 1.00 87.56 424 ASP A C 1
ATOM 3228 O O . ASP A 1 424 ? 18.144 0.098 -34.949 1.00 87.56 424 ASP A O 1
ATOM 3232 N N . ARG A 1 425 ? 20.151 -0.283 -33.996 1.00 85.69 425 ARG A N 1
ATOM 3233 C CA . ARG A 1 425 ? 19.953 -1.719 -33.732 1.00 85.69 425 ARG A CA 1
ATOM 3234 C C . ARG A 1 425 ? 19.642 -2.011 -32.260 1.00 85.69 425 ARG A C 1
ATOM 3236 O O . ARG A 1 425 ? 19.481 -3.174 -31.892 1.00 85.69 425 ARG A O 1
ATOM 3243 N N . ARG A 1 426 ? 19.588 -0.973 -31.421 1.00 90.88 426 ARG A N 1
ATOM 3244 C CA . ARG A 1 426 ? 19.217 -1.061 -30.006 1.00 90.88 426 ARG A CA 1
ATOM 3245 C C . ARG A 1 426 ? 17.717 -1.312 -29.864 1.00 90.88 426 ARG A C 1
ATOM 3247 O O . ARG A 1 426 ? 16.939 -1.054 -30.787 1.00 90.88 426 ARG A O 1
ATOM 3254 N N . PHE A 1 427 ? 17.306 -1.800 -28.699 1.00 87.38 427 PHE A N 1
ATOM 3255 C CA . PHE A 1 427 ? 15.899 -2.041 -28.404 1.00 87.38 427 PHE A CA 1
ATOM 3256 C C . PHE A 1 427 ? 15.116 -0.727 -28.367 1.00 87.38 427 PHE A C 1
ATOM 3258 O O . PHE A 1 427 ? 15.515 0.240 -27.710 1.00 87.38 427 PHE A O 1
ATOM 3265 N N . GLN A 1 428 ? 13.997 -0.708 -29.080 1.00 86.00 428 GLN A N 1
ATOM 3266 C CA . GLN A 1 428 ? 13.101 0.432 -29.223 1.00 86.00 428 GLN A CA 1
ATOM 3267 C C . GLN A 1 428 ? 11.794 0.138 -28.489 1.00 86.00 428 GLN A C 1
ATOM 3269 O O . GLN A 1 428 ? 11.241 -0.956 -28.615 1.00 86.00 428 GLN A O 1
ATOM 3274 N N . VAL A 1 429 ? 11.310 1.123 -27.729 1.00 86.19 429 VAL A N 1
ATOM 3275 C CA . VAL A 1 429 ? 9.963 1.098 -27.153 1.00 86.19 429 VAL A CA 1
ATOM 3276 C C . VAL A 1 429 ? 8.990 1.539 -28.237 1.00 86.19 429 VAL A C 1
ATOM 3278 O O . VAL A 1 429 ? 8.990 2.699 -28.649 1.00 86.19 429 VAL A O 1
ATOM 3281 N N . LEU A 1 430 ? 8.151 0.614 -28.690 1.00 82.38 430 LEU A N 1
ATOM 3282 C CA . LEU A 1 430 ? 6.926 0.955 -29.390 1.00 82.38 430 LEU A CA 1
ATOM 3283 C C . LEU A 1 430 ? 5.879 1.318 -28.339 1.00 82.38 430 LEU A C 1
ATOM 3285 O O . LEU A 1 430 ? 5.353 0.432 -27.666 1.00 82.38 430 LEU A O 1
ATOM 3289 N N . ASP A 1 431 ? 5.584 2.608 -28.223 1.00 75.94 431 ASP A N 1
ATOM 3290 C CA . ASP A 1 431 ? 4.396 3.087 -27.522 1.00 75.94 431 ASP A CA 1
ATOM 3291 C C . ASP A 1 431 ? 3.204 3.043 -28.490 1.00 75.94 431 ASP A C 1
ATOM 3293 O O . ASP A 1 431 ? 3.328 3.482 -29.641 1.00 75.94 431 ASP A O 1
ATOM 3297 N N . THR A 1 432 ? 2.072 2.477 -28.067 1.00 75.62 432 THR A N 1
ATOM 3298 C CA . THR A 1 432 ? 0.861 2.384 -28.901 1.00 75.62 432 THR A CA 1
ATOM 3299 C C . THR A 1 432 ? -0.209 3.367 -28.429 1.00 75.62 432 THR A C 1
ATOM 3301 O O . THR A 1 432 ? -0.193 3.830 -27.294 1.00 75.62 432 THR A O 1
ATOM 3304 N N . ALA A 1 433 ? -1.136 3.742 -29.314 1.00 78.81 433 ALA A N 1
ATOM 3305 C CA . ALA A 1 433 ? -2.292 4.530 -28.896 1.00 78.81 433 ALA A CA 1
ATOM 3306 C C . ALA A 1 433 ? -3.251 3.627 -28.090 1.00 78.81 433 ALA A C 1
ATOM 3308 O O . ALA A 1 433 ? -3.540 2.526 -28.571 1.00 78.81 433 ALA A O 1
ATOM 3309 N N . PRO A 1 434 ? -3.773 4.067 -26.927 1.00 83.62 434 PRO A N 1
ATOM 3310 C CA . PRO A 1 434 ? -4.727 3.283 -26.149 1.00 83.62 434 PRO A CA 1
ATOM 3311 C C . PRO A 1 434 ? -5.935 2.871 -26.994 1.00 83.62 434 PRO A C 1
ATOM 3313 O O . PRO A 1 434 ? -6.577 3.708 -27.634 1.00 83.62 434 PRO A O 1
ATOM 3316 N N . ALA A 1 435 ? -6.237 1.575 -27.003 1.00 85.06 435 ALA A N 1
ATOM 3317 C CA . ALA A 1 435 ? -7.326 1.002 -27.783 1.00 85.06 435 ALA A CA 1
ATOM 3318 C C . ALA A 1 435 ? -8.444 0.517 -26.854 1.00 85.06 435 ALA A C 1
ATOM 3320 O O . ALA A 1 435 ? -8.176 -0.011 -25.775 1.00 85.06 435 ALA A O 1
ATOM 3321 N N . ARG A 1 436 ? -9.703 0.693 -27.273 1.00 88.31 436 ARG A N 1
ATOM 3322 C CA . ARG A 1 436 ? -10.865 0.196 -26.525 1.00 88.31 436 ARG A CA 1
ATOM 3323 C C . ARG A 1 436 ? -11.196 -1.239 -26.906 1.00 88.31 436 ARG A C 1
ATOM 3325 O O . ARG A 1 436 ? -11.212 -1.588 -28.088 1.00 88.31 436 ARG A O 1
ATOM 3332 N N . TYR A 1 437 ? -11.501 -2.035 -25.894 1.00 88.75 437 TYR A N 1
ATOM 3333 C CA . TYR A 1 437 ? -11.929 -3.423 -25.998 1.00 88.75 437 TYR A CA 1
ATOM 3334 C C . TYR A 1 437 ? -13.117 -3.647 -25.064 1.00 88.75 437 TYR A C 1
ATOM 3336 O O . TYR A 1 437 ? -13.337 -2.881 -24.129 1.00 88.75 437 TYR A O 1
ATOM 3344 N N . PHE A 1 438 ? -13.849 -4.734 -25.282 1.00 90.75 438 PHE A N 1
ATOM 3345 C CA . PHE A 1 438 ? -14.872 -5.192 -24.348 1.00 90.75 438 PHE A CA 1
ATOM 3346 C C . PHE A 1 438 ? -14.386 -6.474 -23.686 1.00 90.75 438 PHE A C 1
ATOM 3348 O O . PHE A 1 438 ? -13.902 -7.373 -24.370 1.00 90.75 438 PHE A O 1
ATOM 3355 N N . THR A 1 439 ? -14.507 -6.568 -22.365 1.00 90.50 439 THR A N 1
ATOM 3356 C CA . THR A 1 439 ? -14.245 -7.825 -21.648 1.00 90.50 439 THR A CA 1
ATOM 3357 C C . THR A 1 439 ? -15.328 -8.865 -21.960 1.00 90.50 439 THR A C 1
ATOM 3359 O O . THR A 1 439 ? -16.377 -8.543 -22.523 1.00 90.50 439 THR A O 1
ATOM 3362 N N . ALA A 1 440 ? -15.137 -10.111 -21.519 1.00 91.69 440 ALA A N 1
ATOM 3363 C CA . ALA A 1 440 ? -16.176 -11.148 -21.567 1.00 91.69 440 ALA A CA 1
ATOM 3364 C C . ALA A 1 440 ? -17.469 -10.756 -20.811 1.00 91.69 440 ALA A C 1
ATOM 3366 O O . ALA A 1 440 ? -18.531 -11.324 -21.051 1.00 91.69 440 ALA A O 1
ATOM 3367 N N . GLU A 1 441 ? -17.385 -9.763 -19.919 1.00 91.12 441 GLU A N 1
ATOM 3368 C CA . GLU A 1 441 ? -18.496 -9.185 -19.150 1.00 91.12 441 GLU A CA 1
ATOM 3369 C C . GLU A 1 441 ? -19.110 -7.946 -19.834 1.00 91.12 441 GLU A C 1
ATOM 3371 O O . GLU A 1 441 ? -19.920 -7.251 -19.230 1.00 91.12 441 GLU A O 1
ATOM 3376 N N . GLN A 1 442 ? -18.700 -7.637 -21.071 1.00 89.44 442 GLN A N 1
ATOM 3377 C CA . GLN A 1 442 ? -19.091 -6.452 -21.851 1.00 89.44 442 GLN A CA 1
ATOM 3378 C C . GLN A 1 442 ? -18.719 -5.093 -21.217 1.00 89.44 442 GLN A C 1
ATOM 3380 O O . GLN A 1 442 ? -19.205 -4.053 -21.661 1.00 89.44 442 GLN A O 1
ATOM 3385 N N . LYS A 1 443 ? -17.804 -5.065 -20.236 1.00 88.56 443 LYS A N 1
ATOM 3386 C CA . LYS A 1 443 ? -17.238 -3.816 -19.691 1.00 88.56 443 LYS A CA 1
ATOM 3387 C C . LYS A 1 443 ? -16.299 -3.185 -20.735 1.00 88.56 443 LYS A C 1
ATOM 3389 O O . LYS A 1 443 ? -15.385 -3.867 -21.201 1.00 88.56 443 LYS A O 1
ATOM 3394 N N . ASP A 1 444 ? -16.514 -1.911 -21.087 1.00 89.81 444 ASP A N 1
ATOM 3395 C CA . ASP A 1 444 ? -15.603 -1.120 -21.941 1.00 89.81 444 ASP A CA 1
ATOM 3396 C C . ASP A 1 444 ? -14.306 -0.819 -21.175 1.00 89.81 444 ASP A C 1
ATOM 3398 O O . ASP A 1 444 ? -14.343 -0.234 -20.088 1.00 89.81 444 ASP A O 1
ATOM 3402 N N . VAL A 1 445 ? -13.172 -1.240 -21.736 1.00 88.62 445 VAL A N 1
ATOM 3403 C CA . VAL A 1 445 ? -11.832 -1.067 -21.171 1.00 88.62 445 VAL A CA 1
ATOM 3404 C C . VAL A 1 445 ? -10.899 -0.436 -22.200 1.00 88.62 445 VAL A C 1
ATOM 3406 O O . VAL A 1 445 ? -10.739 -0.931 -23.316 1.00 88.62 445 VAL A O 1
ATOM 3409 N N . SER A 1 446 ? -10.225 0.643 -21.807 1.00 89.12 446 SER A N 1
ATOM 3410 C CA . SER A 1 446 ? -9.105 1.199 -22.561 1.00 89.12 446 SER A CA 1
ATOM 3411 C C . SER A 1 446 ? -7.841 0.459 -22.151 1.00 89.12 446 SER A C 1
ATOM 3413 O O . SER A 1 446 ? -7.434 0.522 -20.989 1.00 89.12 446 SER A O 1
ATOM 3415 N N . VAL A 1 447 ? -7.205 -0.232 -23.094 1.00 87.50 447 VAL A N 1
ATOM 3416 C CA . VAL A 1 447 ? -5.954 -0.949 -22.842 1.00 87.50 447 VAL A CA 1
ATOM 3417 C C . VAL A 1 447 ? -4.832 -0.347 -23.679 1.00 87.50 447 VAL A C 1
ATOM 3419 O O . VAL A 1 447 ? -4.908 -0.262 -24.907 1.00 87.50 447 VAL A O 1
ATOM 3422 N N . ASP A 1 448 ? -3.796 0.088 -22.973 1.00 87.38 448 ASP A N 1
ATOM 3423 C CA . ASP A 1 448 ? -2.560 0.649 -23.502 1.00 87.38 448 ASP A CA 1
ATOM 3424 C C . ASP A 1 448 ? -1.444 -0.403 -23.395 1.00 87.38 448 ASP A C 1
ATOM 3426 O O . ASP A 1 448 ? -1.337 -1.124 -22.394 1.00 87.38 448 ASP A O 1
ATOM 3430 N N . PHE A 1 449 ? -0.605 -0.493 -24.424 1.00 85.31 449 PHE A N 1
ATOM 3431 C CA . PHE A 1 449 ? 0.473 -1.470 -24.536 1.00 85.31 449 PHE A CA 1
ATOM 3432 C C . PHE A 1 449 ? 1.766 -0.788 -24.967 1.00 85.31 449 PHE A C 1
ATOM 3434 O O . PHE A 1 449 ? 1.779 -0.005 -25.920 1.00 85.31 449 PHE A O 1
ATOM 3441 N N . PHE A 1 450 ? 2.869 -1.185 -24.335 1.00 87.56 450 PHE A N 1
ATOM 3442 C CA . PHE A 1 450 ? 4.198 -0.957 -24.887 1.00 87.56 450 PHE A CA 1
ATOM 3443 C C . PHE A 1 450 ? 4.807 -2.291 -25.309 1.00 87.56 450 PHE A C 1
ATOM 3445 O O . PHE A 1 450 ? 4.623 -3.322 -24.656 1.00 87.56 450 PHE A O 1
ATOM 3452 N N . ALA A 1 451 ? 5.540 -2.279 -26.414 1.00 89.00 451 ALA A N 1
ATOM 3453 C CA . ALA A 1 451 ? 6.243 -3.452 -26.909 1.00 89.00 451 ALA A CA 1
ATOM 3454 C C . ALA A 1 451 ? 7.714 -3.113 -27.141 1.00 89.00 451 ALA A C 1
ATOM 3456 O O . ALA A 1 451 ? 8.043 -2.009 -27.574 1.00 89.00 451 ALA A O 1
ATOM 3457 N N . ILE A 1 452 ? 8.604 -4.057 -26.842 1.00 89.44 452 ILE A N 1
ATOM 3458 C CA . ILE A 1 452 ? 10.050 -3.864 -26.951 1.00 89.44 452 ILE A CA 1
ATOM 3459 C C . ILE A 1 452 ? 10.590 -4.822 -28.006 1.00 89.44 452 ILE A C 1
ATOM 3461 O O . ILE A 1 452 ? 10.466 -6.044 -27.902 1.00 89.44 452 ILE A O 1
ATOM 3465 N N . GLY A 1 453 ? 11.189 -4.244 -29.043 1.00 90.75 453 GLY A N 1
ATOM 3466 C CA . GLY A 1 453 ? 11.729 -4.970 -30.186 1.00 90.75 453 GLY A CA 1
ATOM 3467 C C . GLY A 1 453 ? 12.929 -4.264 -30.804 1.00 90.75 453 GLY A C 1
ATOM 3468 O O . GLY A 1 453 ? 13.364 -3.212 -30.336 1.00 90.75 453 GLY A O 1
ATOM 3469 N N . TYR A 1 454 ? 13.486 -4.861 -31.852 1.00 90.00 454 TYR A N 1
ATOM 3470 C CA . TYR A 1 454 ? 14.611 -4.305 -32.602 1.00 90.00 454 TYR A CA 1
ATOM 3471 C C . TYR A 1 454 ? 14.554 -4.687 -34.082 1.00 90.00 454 TYR A C 1
ATOM 3473 O O . TYR A 1 454 ? 13.871 -5.635 -34.481 1.00 90.00 454 TYR A O 1
ATOM 3481 N N . ILE A 1 455 ? 15.304 -3.950 -34.902 1.00 90.06 455 ILE A N 1
ATOM 3482 C CA . ILE A 1 455 ? 15.490 -4.263 -36.320 1.00 90.06 455 ILE A CA 1
ATOM 3483 C C . ILE A 1 455 ? 16.421 -5.478 -36.417 1.00 90.06 455 ILE A C 1
ATOM 3485 O O . ILE A 1 455 ? 17.603 -5.403 -36.077 1.00 90.06 455 ILE A O 1
ATOM 3489 N N . SER A 1 456 ? 15.863 -6.599 -36.869 1.00 89.50 456 SER A N 1
ATOM 3490 C CA . SER A 1 456 ? 16.558 -7.881 -37.030 1.00 89.50 456 SER A CA 1
ATOM 3491 C C . SER A 1 456 ? 17.164 -8.043 -38.430 1.00 89.50 456 SER A C 1
ATOM 3493 O O . SER A 1 456 ? 18.242 -8.618 -38.561 1.00 89.50 456 SER A O 1
ATOM 3495 N N . ASN A 1 457 ? 16.511 -7.477 -39.454 1.00 88.75 457 ASN A N 1
ATOM 3496 C CA . ASN A 1 457 ? 17.008 -7.377 -40.824 1.00 88.75 457 ASN A CA 1
ATOM 3497 C C . ASN A 1 457 ? 16.708 -5.981 -41.397 1.00 88.75 457 ASN A C 1
ATOM 3499 O O . ASN A 1 457 ? 15.555 -5.600 -41.614 1.00 88.75 457 ASN A O 1
ATOM 3503 N N . VAL A 1 458 ? 17.763 -5.216 -41.672 1.00 87.62 458 VAL A N 1
ATOM 3504 C CA . VAL A 1 458 ? 17.704 -3.848 -42.205 1.00 87.62 458 VAL A CA 1
ATOM 3505 C C . VAL A 1 458 ? 17.165 -3.820 -43.635 1.00 87.62 458 VAL A C 1
ATOM 3507 O O . VAL A 1 458 ? 16.467 -2.880 -44.013 1.00 87.62 458 VAL A O 1
ATOM 3510 N N . GLY A 1 459 ? 17.484 -4.834 -44.443 1.00 86.62 459 GLY A N 1
ATOM 3511 C CA . GLY A 1 459 ? 17.039 -4.937 -45.832 1.00 86.62 459 GLY A CA 1
ATOM 3512 C C . GLY A 1 459 ? 15.530 -5.154 -45.952 1.00 86.62 459 GLY A C 1
ATOM 3513 O O . GLY A 1 459 ? 14.887 -4.546 -46.807 1.00 86.62 459 GLY A O 1
ATOM 3514 N N . ASP A 1 460 ? 14.950 -5.974 -45.079 1.00 87.50 460 ASP A N 1
ATOM 3515 C CA . ASP A 1 460 ? 13.502 -6.194 -44.999 1.00 87.50 460 ASP A CA 1
ATOM 3516 C C . ASP A 1 460 ? 12.789 -5.000 -44.367 1.00 87.50 460 ASP A C 1
ATOM 3518 O O . ASP A 1 460 ? 11.822 -4.491 -44.936 1.00 87.50 460 ASP A O 1
ATOM 3522 N N . TYR A 1 461 ? 13.340 -4.457 -43.278 1.00 88.88 461 TYR A N 1
ATOM 3523 C CA . TYR A 1 461 ? 12.831 -3.243 -42.645 1.00 88.88 461 TYR A CA 1
ATOM 3524 C C . TYR A 1 461 ? 12.768 -2.064 -43.619 1.00 88.88 461 TYR A C 1
ATOM 3526 O O . TYR A 1 461 ? 11.735 -1.400 -43.725 1.00 88.88 461 TYR A O 1
ATOM 3534 N N . PHE A 1 462 ? 13.832 -1.821 -44.391 1.00 88.06 462 PHE A N 1
ATOM 3535 C CA . PHE A 1 462 ? 13.857 -0.750 -45.384 1.00 88.06 462 PHE A CA 1
ATOM 3536 C C . PHE A 1 462 ? 12.891 -1.006 -46.550 1.00 88.06 462 PHE A C 1
ATOM 3538 O O . PHE 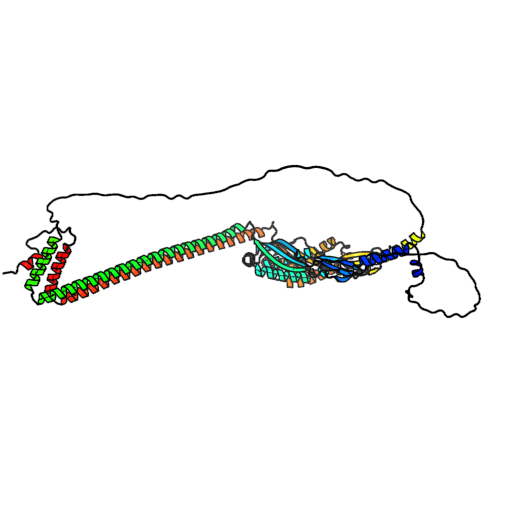A 1 462 ? 12.214 -0.073 -46.983 1.00 88.06 462 PHE A O 1
ATOM 3545 N N . ARG A 1 463 ? 12.771 -2.256 -47.028 1.00 87.44 463 ARG A N 1
ATOM 3546 C CA . ARG A 1 463 ? 11.787 -2.635 -48.061 1.00 87.44 463 ARG A CA 1
ATOM 3547 C C . ARG A 1 463 ? 10.344 -2.431 -47.597 1.00 87.44 463 ARG A C 1
ATOM 3549 O O . ARG A 1 463 ? 9.520 -1.979 -48.385 1.00 87.44 463 ARG A O 1
ATOM 3556 N N . ALA A 1 464 ? 10.044 -2.725 -46.334 1.00 87.75 464 ALA A N 1
ATOM 3557 C CA . ALA A 1 464 ? 8.711 -2.553 -45.773 1.00 87.75 464 ALA A CA 1
ATOM 3558 C C . ALA A 1 464 ? 8.375 -1.078 -45.480 1.00 87.75 464 ALA A C 1
ATOM 3560 O O . ALA A 1 464 ? 7.288 -0.618 -45.837 1.00 87.75 464 ALA A O 1
ATOM 3561 N N . THR A 1 465 ? 9.280 -0.342 -44.827 1.00 88.62 465 THR A N 1
ATOM 3562 C CA . THR A 1 465 ? 8.986 0.958 -44.182 1.00 88.62 465 THR A CA 1
ATOM 3563 C C . THR A 1 465 ? 9.559 2.181 -44.902 1.00 88.62 465 THR A C 1
ATOM 3565 O O . THR A 1 465 ? 9.255 3.307 -44.519 1.00 88.62 465 THR A O 1
ATOM 3568 N N . GLY A 1 466 ? 10.447 2.000 -45.888 1.00 84.81 466 GLY A N 1
ATOM 3569 C CA . GLY A 1 466 ? 11.281 3.088 -46.421 1.00 84.81 466 GLY A CA 1
ATOM 3570 C C . GLY A 1 466 ? 12.341 3.604 -45.432 1.00 84.81 466 GLY A C 1
ATOM 3571 O O . GLY A 1 466 ? 13.055 4.565 -45.730 1.00 84.81 466 GLY A O 1
ATOM 3572 N N . GLY A 1 467 ? 12.465 2.965 -44.263 1.00 83.38 467 GLY A N 1
ATOM 3573 C CA . GLY A 1 467 ? 13.372 3.336 -43.183 1.00 83.38 467 GLY A CA 1
ATOM 3574 C C . GLY A 1 467 ? 12.801 4.307 -42.143 1.00 83.38 467 GLY A C 1
ATOM 3575 O O . GLY A 1 467 ? 13.556 4.710 -41.262 1.00 83.38 467 GLY A O 1
ATOM 3576 N N . ASP A 1 468 ? 11.522 4.691 -42.222 1.00 87.06 468 ASP A N 1
ATOM 3577 C CA . ASP A 1 468 ? 10.886 5.587 -41.243 1.00 87.06 468 ASP A CA 1
ATOM 3578 C C . ASP A 1 468 ? 10.267 4.785 -40.074 1.00 87.06 468 ASP A C 1
ATOM 3580 O O . ASP A 1 468 ? 9.326 4.012 -40.304 1.00 87.06 468 ASP A O 1
ATOM 3584 N N . PRO A 1 469 ? 10.723 4.974 -38.815 1.00 82.50 469 PRO A N 1
ATOM 3585 C CA . PRO A 1 469 ? 10.137 4.304 -37.653 1.00 82.50 469 PRO A CA 1
ATOM 3586 C C . PRO A 1 469 ? 8.660 4.659 -37.432 1.00 82.50 469 PRO A C 1
ATOM 3588 O O . PRO A 1 469 ? 7.920 3.858 -36.874 1.00 82.50 469 PRO A O 1
ATOM 3591 N N . ARG A 1 470 ? 8.163 5.803 -37.917 1.00 85.56 470 ARG A N 1
ATOM 3592 C CA . ARG A 1 470 ? 6.729 6.138 -37.837 1.00 85.56 470 ARG A CA 1
ATOM 3593 C C . ARG A 1 470 ? 5.884 5.186 -38.682 1.00 85.56 470 ARG A C 1
ATOM 3595 O O . ARG A 1 470 ? 4.815 4.764 -38.248 1.00 85.56 470 ARG A O 1
ATOM 3602 N N . ILE A 1 471 ? 6.383 4.811 -39.862 1.00 88.25 471 ILE A N 1
ATOM 3603 C CA . ILE A 1 471 ? 5.732 3.846 -40.761 1.00 88.25 471 ILE A CA 1
ATOM 3604 C C . ILE A 1 471 ? 5.868 2.422 -40.206 1.00 88.25 471 ILE A C 1
ATOM 3606 O O . ILE A 1 471 ? 4.941 1.626 -40.348 1.00 88.25 471 ILE A O 1
ATOM 3610 N N . ALA A 1 472 ? 6.981 2.109 -39.535 1.00 86.00 472 ALA A N 1
ATOM 3611 C CA . ALA A 1 472 ? 7.141 0.864 -38.788 1.00 86.00 472 ALA A CA 1
ATOM 3612 C C . ALA A 1 472 ? 6.078 0.741 -37.682 1.00 86.00 472 ALA A C 1
ATOM 3614 O O . ALA A 1 472 ? 5.273 -0.189 -37.694 1.00 86.00 472 ALA A O 1
ATOM 3615 N N . ASN A 1 473 ? 6.005 1.733 -36.791 1.00 85.56 473 ASN A N 1
ATOM 3616 C CA . ASN A 1 473 ? 5.082 1.772 -35.656 1.00 85.56 473 ASN A CA 1
ATOM 3617 C C . ASN A 1 473 ? 3.613 1.702 -36.105 1.00 85.56 473 ASN A C 1
ATOM 3619 O O . ASN A 1 473 ? 2.841 0.915 -35.560 1.00 85.56 473 ASN A O 1
ATOM 3623 N N . ALA A 1 474 ? 3.245 2.444 -37.157 1.00 86.19 474 ALA A N 1
ATOM 3624 C CA . ALA A 1 474 ? 1.898 2.427 -37.734 1.00 86.19 474 ALA A CA 1
ATOM 3625 C C . ALA A 1 474 ? 1.488 1.069 -38.346 1.00 86.19 474 ALA A C 1
ATOM 3627 O O . ALA A 1 474 ? 0.297 0.825 -38.530 1.00 86.19 474 ALA A O 1
ATOM 3628 N N . ARG A 1 475 ? 2.445 0.178 -38.652 1.00 87.88 475 ARG A N 1
ATOM 3629 C CA . ARG A 1 475 ? 2.176 -1.202 -39.101 1.00 87.88 475 ARG A CA 1
ATOM 3630 C C . ARG A 1 475 ? 2.286 -2.237 -37.984 1.00 87.88 475 ARG A C 1
ATOM 3632 O O . ARG A 1 475 ? 1.574 -3.232 -38.033 1.00 87.88 475 ARG A O 1
ATOM 3639 N N . LEU A 1 476 ? 3.129 -2.007 -36.976 1.00 87.38 476 LEU A N 1
ATOM 3640 C CA . LEU A 1 476 ? 3.232 -2.868 -35.793 1.00 87.38 476 LEU A CA 1
ATOM 3641 C C . LEU A 1 476 ? 1.986 -2.781 -34.901 1.00 87.38 476 LEU A C 1
ATOM 3643 O O . LEU A 1 476 ? 1.495 -3.809 -34.440 1.00 87.38 476 LEU A O 1
ATOM 3647 N N . ALA A 1 477 ? 1.455 -1.575 -34.678 1.00 85.38 477 ALA A N 1
ATOM 3648 C CA . ALA A 1 477 ? 0.308 -1.348 -33.798 1.00 85.38 477 ALA A CA 1
ATOM 3649 C C . ALA A 1 477 ? -0.939 -2.210 -34.133 1.00 85.38 477 ALA A C 1
ATOM 3651 O O . ALA A 1 477 ? -1.435 -2.879 -33.222 1.00 85.38 477 ALA A O 1
ATOM 3652 N N . PRO A 1 478 ? -1.444 -2.279 -35.387 1.00 87.06 478 PRO A N 1
ATOM 3653 C CA . PRO A 1 478 ? -2.583 -3.145 -35.711 1.00 87.06 478 PRO A CA 1
ATOM 3654 C C . PRO A 1 478 ? -2.276 -4.639 -35.511 1.00 87.06 478 PRO A C 1
ATOM 3656 O O . PRO A 1 478 ? -3.097 -5.350 -34.945 1.00 87.06 478 PRO A O 1
ATOM 3659 N N . ILE A 1 479 ? -1.073 -5.108 -35.873 1.00 89.25 479 ILE A N 1
ATOM 3660 C CA . ILE A 1 479 ? -0.659 -6.513 -35.677 1.00 89.25 479 ILE A CA 1
ATOM 3661 C C . ILE A 1 479 ? -0.730 -6.900 -34.191 1.00 89.25 479 ILE A C 1
ATOM 3663 O O . ILE A 1 479 ? -1.260 -7.953 -33.838 1.00 89.25 479 ILE A O 1
ATOM 3667 N N . ILE A 1 480 ? -0.221 -6.031 -33.313 1.00 87.00 480 ILE A N 1
ATOM 3668 C CA . ILE A 1 480 ? -0.230 -6.250 -31.863 1.00 87.00 480 ILE A CA 1
ATOM 3669 C C . ILE A 1 480 ? -1.665 -6.208 -31.323 1.00 87.00 480 ILE A C 1
ATOM 3671 O O . ILE A 1 480 ? -2.099 -7.164 -30.682 1.00 87.00 480 ILE A O 1
ATOM 3675 N N . THR A 1 481 ? -2.424 -5.149 -31.613 1.00 85.12 481 THR A N 1
ATOM 3676 C CA . THR A 1 481 ? -3.795 -4.984 -31.090 1.00 85.12 481 THR A CA 1
ATOM 3677 C C . THR A 1 481 ? -4.748 -6.096 -31.545 1.00 85.12 481 THR A C 1
ATOM 3679 O O . THR A 1 481 ? -5.484 -6.629 -30.714 1.00 85.12 481 THR A O 1
ATOM 3682 N N . ASP A 1 482 ? -4.693 -6.537 -32.806 1.00 85.88 482 ASP A N 1
ATOM 3683 C CA . ASP A 1 482 ? -5.558 -7.615 -33.303 1.00 85.88 482 ASP A CA 1
ATOM 3684 C C . ASP A 1 482 ? -5.181 -9.000 -32.753 1.00 85.88 482 ASP A C 1
ATOM 3686 O O . ASP A 1 482 ? -6.076 -9.803 -32.486 1.00 85.88 482 ASP A O 1
ATOM 3690 N N . SER A 1 483 ? -3.894 -9.267 -32.488 1.00 86.12 483 SER A N 1
ATOM 3691 C CA . SER A 1 483 ? -3.479 -10.505 -31.800 1.00 86.12 483 SER A CA 1
ATOM 3692 C C . SER A 1 483 ? -4.028 -10.588 -30.366 1.00 86.12 483 SER A C 1
ATOM 3694 O O . SER A 1 483 ? -4.503 -11.637 -29.929 1.00 86.12 483 SER A O 1
ATOM 3696 N N . LEU A 1 484 ? -4.041 -9.461 -29.645 1.00 83.62 484 LEU A N 1
ATOM 3697 C CA . LEU A 1 484 ? -4.480 -9.397 -28.250 1.00 83.62 484 LEU A CA 1
ATOM 3698 C C . LEU A 1 484 ? -6.005 -9.302 -28.101 1.00 83.62 484 LEU A C 1
ATOM 3700 O O . LEU A 1 484 ? -6.542 -9.766 -27.094 1.00 83.62 484 LEU A O 1
ATOM 3704 N N . ARG A 1 485 ? -6.711 -8.758 -29.103 1.00 86.38 485 ARG A N 1
ATOM 3705 C CA . ARG A 1 485 ? -8.174 -8.566 -29.123 1.00 86.38 485 ARG A CA 1
ATOM 3706 C C . ARG A 1 485 ? -8.936 -9.811 -28.656 1.00 86.38 485 ARG A C 1
ATOM 3708 O O . ARG A 1 485 ? -9.800 -9.717 -27.789 1.00 86.38 485 ARG A O 1
ATOM 3715 N N . ASN A 1 486 ? -8.579 -10.987 -29.174 1.00 83.19 486 ASN A N 1
ATOM 3716 C CA . ASN A 1 486 ? -9.236 -12.249 -28.817 1.00 83.19 486 ASN A CA 1
ATOM 3717 C C . ASN A 1 486 ? -8.986 -12.654 -27.353 1.00 83.19 486 ASN A C 1
ATOM 3719 O O . ASN A 1 486 ? -9.905 -13.112 -26.677 1.00 83.19 486 ASN A O 1
ATOM 3723 N N . GLN A 1 487 ? -7.768 -12.447 -26.840 1.00 83.88 487 GLN A N 1
ATOM 3724 C CA . GLN A 1 487 ? -7.424 -12.751 -25.447 1.00 83.88 487 GLN A CA 1
ATOM 3725 C C . GLN A 1 487 ? -8.154 -11.826 -24.463 1.00 83.88 487 GLN A C 1
ATOM 3727 O O . GLN A 1 487 ? -8.591 -12.293 -23.413 1.00 83.88 487 GLN A O 1
ATOM 3732 N N . ILE A 1 488 ? -8.338 -10.549 -24.812 1.00 84.75 488 ILE A N 1
ATOM 3733 C CA . ILE A 1 488 ? -9.048 -9.558 -23.985 1.00 84.75 488 ILE A CA 1
ATOM 3734 C C . ILE A 1 488 ? -10.553 -9.855 -23.957 1.00 84.75 488 ILE A C 1
ATOM 3736 O O . ILE A 1 488 ? -11.132 -9.995 -22.881 1.00 84.75 488 ILE A O 1
ATOM 3740 N N . ASN A 1 489 ? -11.161 -10.063 -25.130 1.00 88.12 489 ASN A N 1
ATOM 3741 C CA . ASN A 1 489 ? -12.587 -10.377 -25.261 1.00 88.12 489 ASN A CA 1
ATOM 3742 C C . ASN A 1 489 ? -12.993 -11.688 -24.551 1.00 88.12 489 ASN A C 1
ATOM 3744 O O . ASN A 1 489 ? -14.165 -11.884 -24.243 1.00 88.12 489 ASN A O 1
ATOM 3748 N N . SER A 1 490 ? -12.040 -12.594 -24.295 1.00 89.38 490 SER A N 1
ATOM 3749 C CA . SER A 1 490 ? -12.273 -13.887 -23.631 1.00 89.38 490 SER A CA 1
ATOM 3750 C C . SER A 1 490 ? -12.167 -13.872 -22.096 1.00 89.38 490 SER A C 1
ATOM 3752 O O . SER A 1 490 ? -12.380 -14.911 -21.471 1.00 89.38 490 SER A O 1
ATOM 3754 N N . ARG A 1 491 ? -11.827 -12.733 -21.471 1.00 88.69 491 ARG A N 1
ATOM 3755 C CA . ARG A 1 491 ? -11.509 -12.634 -20.029 1.00 88.69 491 ARG A CA 1
ATOM 3756 C C . ARG A 1 491 ? -12.383 -11.613 -19.309 1.00 88.69 491 ARG A C 1
ATOM 3758 O O . ARG A 1 491 ? -12.847 -10.652 -19.918 1.00 88.69 491 ARG A O 1
ATOM 3765 N N . THR A 1 492 ? -12.595 -11.803 -18.007 1.00 91.25 492 THR A N 1
ATOM 3766 C CA . THR A 1 492 ? -13.257 -10.799 -17.148 1.00 91.25 492 THR A CA 1
ATOM 3767 C C . THR A 1 492 ? -12.333 -9.610 -16.864 1.00 91.25 492 THR A C 1
ATOM 3769 O O . THR A 1 492 ? -11.118 -9.708 -17.062 1.00 91.25 492 THR A O 1
ATOM 3772 N N . LEU A 1 493 ? -12.879 -8.490 -16.370 1.00 88.31 493 LEU A N 1
ATOM 3773 C CA . LEU A 1 493 ? -12.053 -7.333 -15.996 1.00 88.31 493 LEU A CA 1
ATOM 3774 C C . LEU A 1 493 ? -11.050 -7.705 -14.889 1.00 88.31 493 LEU A C 1
ATOM 3776 O O . LEU A 1 493 ? -9.847 -7.518 -15.076 1.00 88.31 493 LEU A O 1
ATOM 3780 N N . GLN A 1 494 ? -11.507 -8.340 -13.806 1.00 88.44 494 GLN A N 1
ATOM 3781 C CA . GLN A 1 494 ? -10.622 -8.895 -12.775 1.00 88.44 494 GLN A CA 1
ATOM 3782 C C . GLN A 1 494 ? -9.511 -9.800 -13.351 1.00 88.44 494 GLN A C 1
ATOM 3784 O O . GLN A 1 494 ? -8.348 -9.626 -12.996 1.00 88.44 494 GLN A O 1
ATOM 3789 N N . GLN A 1 495 ? -9.816 -10.725 -14.272 1.00 88.06 495 GLN A N 1
ATOM 3790 C CA . GLN A 1 495 ? -8.800 -11.603 -14.880 1.00 88.06 495 GLN A CA 1
ATOM 3791 C C . GLN A 1 495 ? -7.776 -10.846 -15.740 1.00 88.06 495 GLN A C 1
ATOM 3793 O O . GLN A 1 495 ? -6.608 -11.231 -15.777 1.00 88.06 495 GLN A O 1
ATOM 3798 N N . LEU A 1 496 ? -8.194 -9.782 -16.431 1.00 86.06 496 LEU A N 1
ATOM 3799 C CA . LEU A 1 496 ? -7.308 -8.926 -17.224 1.00 86.06 496 LEU A CA 1
ATOM 3800 C C . LEU A 1 496 ? -6.360 -8.104 -16.329 1.00 86.06 496 LEU A C 1
ATOM 3802 O O . LEU A 1 496 ? -5.203 -7.867 -16.690 1.00 86.06 496 LEU A O 1
ATOM 3806 N N . VAL A 1 497 ? -6.837 -7.693 -15.151 1.00 85.75 497 VAL A N 1
ATOM 3807 C CA . VAL A 1 497 ? -6.084 -6.916 -14.155 1.00 85.75 497 VAL A CA 1
ATOM 3808 C C . VAL A 1 497 ? -5.123 -7.796 -13.348 1.00 85.75 497 VAL A C 1
ATOM 3810 O O . VAL A 1 497 ? -3.934 -7.488 -13.313 1.00 85.75 497 VAL A O 1
ATOM 3813 N N . SER A 1 498 ? -5.607 -8.894 -12.754 1.00 83.19 498 SER A N 1
ATOM 3814 C CA . SER A 1 498 ? -4.874 -9.684 -11.750 1.00 83.19 498 SER A CA 1
ATOM 3815 C C . SER A 1 498 ? -4.291 -11.015 -12.251 1.00 83.19 498 SER A C 1
ATOM 3817 O O . SER A 1 498 ? -3.692 -11.741 -11.459 1.00 83.19 498 SER A O 1
ATOM 3819 N N . GLY A 1 499 ? -4.536 -11.406 -13.506 1.00 77.94 499 GLY A N 1
ATOM 3820 C CA . GLY A 1 499 ? -4.096 -12.693 -14.057 1.00 77.94 499 GLY A CA 1
ATOM 3821 C C . GLY A 1 499 ? -2.618 -12.724 -14.464 1.00 77.94 499 GLY A C 1
ATOM 3822 O O . GLY A 1 499 ? -2.027 -11.694 -14.789 1.00 77.94 499 GLY A O 1
ATOM 3823 N N . ASP A 1 500 ? -2.018 -13.917 -14.507 1.00 69.62 500 ASP A N 1
ATOM 3824 C CA . ASP A 1 500 ? -0.608 -14.085 -14.872 1.00 69.62 500 ASP A CA 1
ATOM 3825 C C . ASP A 1 500 ? -0.352 -13.876 -16.370 1.00 69.62 500 ASP A C 1
ATOM 3827 O O . ASP A 1 500 ? -0.435 -14.777 -17.204 1.00 69.62 500 ASP A O 1
ATOM 3831 N N . ARG A 1 501 ? 0.006 -12.635 -16.709 1.00 71.75 501 ARG A N 1
ATOM 3832 C CA . ARG A 1 501 ? 0.256 -12.186 -18.086 1.00 71.75 501 ARG A CA 1
ATOM 3833 C C . ARG A 1 501 ? 1.455 -12.893 -18.741 1.00 71.75 501 ARG A C 1
ATOM 3835 O O . ARG A 1 501 ? 1.466 -13.052 -19.957 1.00 71.75 501 ARG A O 1
ATOM 3842 N N . SER A 1 502 ? 2.449 -13.318 -17.954 1.00 68.19 502 SER A N 1
ATOM 3843 C CA . SER A 1 502 ? 3.767 -13.775 -18.436 1.00 68.19 502 SER A CA 1
ATOM 3844 C C . SER A 1 502 ? 3.713 -14.958 -19.417 1.00 68.19 502 SER A C 1
ATOM 3846 O O . SER A 1 502 ? 4.386 -14.928 -20.443 1.00 68.19 502 SER A O 1
ATOM 3848 N N . GLU A 1 503 ? 2.925 -15.993 -19.113 1.00 67.88 503 GLU A N 1
ATOM 3849 C CA . GLU A 1 503 ? 2.852 -17.222 -19.923 1.00 67.88 503 GLU A CA 1
ATOM 3850 C C . GLU A 1 503 ? 2.070 -16.993 -21.228 1.00 67.88 503 GLU A C 1
ATOM 3852 O O . GLU A 1 503 ? 2.483 -17.420 -22.305 1.00 67.88 503 GLU A O 1
ATOM 3857 N N . LEU A 1 504 ? 0.994 -16.206 -21.145 1.00 69.50 504 LEU A N 1
ATOM 3858 C CA . LEU A 1 504 ? 0.155 -15.817 -22.280 1.00 69.50 504 LEU A CA 1
ATOM 3859 C C . LEU A 1 504 ? 0.916 -14.931 -23.277 1.00 69.50 504 LEU A C 1
ATOM 3861 O O . LEU A 1 504 ? 0.810 -15.118 -24.488 1.00 69.50 504 LEU A O 1
ATOM 3865 N N . ILE A 1 505 ? 1.715 -13.984 -22.770 1.00 78.25 505 ILE A N 1
ATOM 3866 C CA . ILE A 1 505 ? 2.578 -13.126 -23.592 1.00 78.25 505 ILE A CA 1
ATOM 3867 C C . ILE A 1 505 ? 3.569 -13.979 -24.399 1.00 78.25 505 ILE A C 1
ATOM 3869 O O . ILE A 1 505 ? 3.761 -13.705 -25.581 1.00 78.25 505 ILE A O 1
ATOM 3873 N N . ALA A 1 506 ? 4.146 -15.037 -23.818 1.00 79.62 506 ALA A N 1
ATOM 3874 C CA . ALA A 1 506 ? 5.104 -15.901 -24.512 1.00 79.62 506 ALA A CA 1
ATOM 3875 C C . ALA A 1 506 ? 4.494 -16.639 -25.723 1.00 79.62 506 ALA A C 1
ATOM 3877 O O . ALA A 1 506 ? 5.143 -16.737 -26.766 1.00 79.62 506 ALA A O 1
ATOM 3878 N N . GLU A 1 507 ? 3.244 -17.106 -25.623 1.00 82.12 507 GLU A N 1
ATOM 3879 C CA . GLU A 1 507 ? 2.530 -17.708 -26.758 1.00 82.12 507 GLU A CA 1
ATOM 3880 C C . GLU A 1 507 ? 2.232 -16.664 -27.848 1.00 82.12 507 GLU A C 1
ATOM 3882 O O . GLU A 1 507 ? 2.578 -16.858 -29.017 1.00 82.12 507 GLU A O 1
ATOM 3887 N N . GLN A 1 508 ? 1.640 -15.524 -27.472 1.00 85.81 508 GLN A N 1
ATOM 3888 C CA . GLN A 1 508 ? 1.237 -14.493 -28.437 1.00 85.81 508 GLN A CA 1
ATOM 3889 C C . GLN A 1 508 ? 2.447 -13.831 -29.121 1.00 85.81 508 GLN A C 1
ATOM 3891 O O . GLN A 1 508 ? 2.401 -13.554 -30.320 1.00 85.81 508 GLN A O 1
ATOM 3896 N N . LEU A 1 509 ? 3.577 -13.674 -28.418 1.00 88.38 509 LEU A N 1
ATOM 3897 C CA . LEU A 1 509 ? 4.842 -13.210 -28.998 1.00 88.38 509 LEU A CA 1
ATOM 3898 C C . LEU A 1 509 ? 5.326 -14.088 -30.157 1.00 88.38 509 LEU A C 1
ATOM 3900 O O . LEU A 1 509 ? 6.001 -13.564 -31.043 1.00 88.38 509 LEU A O 1
ATOM 3904 N N . LYS A 1 510 ? 4.992 -15.386 -30.203 1.00 88.12 510 LYS A N 1
ATOM 3905 C CA . LYS A 1 510 ? 5.335 -16.235 -31.354 1.00 88.12 510 LYS A CA 1
ATOM 3906 C C . LYS A 1 510 ? 4.561 -15.803 -32.601 1.00 88.12 510 LYS A C 1
ATOM 3908 O O . LYS A 1 510 ? 5.179 -15.508 -33.620 1.00 88.12 510 LYS A O 1
ATOM 3913 N N . GLY A 1 511 ? 3.233 -15.699 -32.502 1.00 89.19 511 GLY A N 1
ATOM 3914 C CA . GLY A 1 511 ? 2.375 -15.267 -33.613 1.00 89.19 511 GLY A CA 1
ATOM 3915 C C . GLY A 1 511 ? 2.678 -13.837 -34.073 1.00 89.19 511 GLY A C 1
ATOM 3916 O O . GLY A 1 511 ? 2.733 -13.564 -35.271 1.00 89.19 511 GLY A O 1
ATOM 3917 N N . ILE A 1 512 ? 2.977 -12.937 -33.131 1.00 90.69 512 ILE A N 1
ATOM 3918 C CA . ILE A 1 512 ? 3.419 -11.573 -33.443 1.00 90.69 512 ILE A CA 1
ATOM 3919 C C . ILE A 1 512 ? 4.764 -11.596 -34.177 1.00 90.69 512 ILE A C 1
ATOM 3921 O O . ILE A 1 512 ? 4.891 -10.927 -35.195 1.00 90.69 512 ILE A O 1
ATOM 3925 N N . ASN A 1 513 ? 5.754 -12.377 -33.729 1.00 91.56 513 ASN A N 1
ATOM 3926 C CA . ASN A 1 513 ? 7.043 -12.480 -34.425 1.00 91.56 513 ASN A CA 1
ATOM 3927 C C . ASN A 1 513 ? 6.921 -13.074 -35.837 1.00 91.56 513 ASN A C 1
ATOM 3929 O O . ASN A 1 513 ? 7.586 -12.589 -36.750 1.00 91.56 513 ASN A O 1
ATOM 3933 N N . GLU A 1 514 ? 6.040 -14.055 -36.049 1.00 90.25 514 GLU A N 1
ATOM 3934 C CA . GLU A 1 514 ? 5.731 -14.577 -37.389 1.00 90.25 514 GLU A CA 1
ATOM 3935 C C . GLU A 1 514 ? 5.138 -13.485 -38.303 1.00 90.25 514 GLU A C 1
ATOM 3937 O O . GLU A 1 514 ? 5.526 -13.377 -39.467 1.00 90.25 514 GLU A O 1
ATOM 3942 N N . ALA A 1 515 ? 4.275 -12.612 -37.771 1.00 87.75 515 ALA A N 1
ATOM 3943 C CA . ALA A 1 515 ? 3.701 -11.489 -38.514 1.00 87.75 515 ALA A CA 1
ATOM 3944 C C . ALA A 1 515 ? 4.689 -10.322 -38.751 1.00 87.75 515 ALA A C 1
ATOM 3946 O O . ALA A 1 515 ? 4.697 -9.734 -39.835 1.00 87.75 515 ALA A O 1
ATOM 3947 N N . VAL A 1 516 ? 5.538 -9.974 -37.773 1.00 90.56 516 VAL A N 1
ATOM 3948 C CA . VAL A 1 516 ? 6.468 -8.829 -37.882 1.00 90.56 516 VAL A CA 1
ATOM 3949 C C . VAL A 1 516 ? 7.790 -9.157 -38.581 1.00 90.56 516 VAL A C 1
ATOM 3951 O O . VAL A 1 516 ? 8.491 -8.234 -39.002 1.00 90.56 516 VAL A O 1
ATOM 3954 N N . ALA A 1 517 ? 8.103 -10.438 -38.806 1.00 88.25 517 ALA A N 1
ATOM 3955 C CA . ALA A 1 517 ? 9.252 -10.859 -39.610 1.00 88.25 517 ALA A CA 1
ATOM 3956 C C . ALA A 1 517 ? 9.232 -10.241 -41.024 1.00 88.25 517 ALA A C 1
ATOM 3958 O O . ALA A 1 517 ? 10.265 -9.792 -41.520 1.00 88.25 517 ALA A O 1
ATOM 3959 N N . GLY A 1 518 ? 8.048 -10.103 -41.639 1.00 85.88 518 GLY A N 1
ATOM 3960 C CA . GLY A 1 518 ? 7.869 -9.409 -42.926 1.00 85.88 518 GLY A CA 1
ATOM 3961 C C . GLY A 1 518 ? 8.142 -7.894 -42.893 1.00 85.88 518 GLY A C 1
ATOM 3962 O O . GLY A 1 518 ? 8.196 -7.256 -43.943 1.00 85.88 518 GLY A O 1
ATOM 3963 N N . LEU A 1 519 ? 8.332 -7.313 -41.704 1.00 88.31 519 LEU A N 1
ATOM 3964 C CA . LEU A 1 519 ? 8.763 -5.930 -41.481 1.00 88.31 519 LEU A CA 1
ATOM 3965 C C . LEU A 1 519 ? 10.248 -5.832 -41.071 1.00 88.31 519 LEU A C 1
ATOM 3967 O O . LEU A 1 519 ? 10.696 -4.751 -40.692 1.00 88.31 519 LEU A O 1
ATOM 3971 N N . GLY A 1 520 ? 11.011 -6.933 -41.101 1.00 87.62 520 GLY A N 1
ATOM 3972 C CA . GLY A 1 520 ? 12.427 -6.965 -40.712 1.00 87.62 520 GLY A CA 1
ATOM 3973 C C . GLY A 1 520 ? 12.692 -6.728 -39.221 1.00 87.62 520 GLY A C 1
ATOM 3974 O O . GLY A 1 520 ? 13.820 -6.419 -38.833 1.00 87.62 520 GLY A O 1
ATOM 3975 N N . MET A 1 521 ? 11.681 -6.860 -38.361 1.00 90.12 521 MET A N 1
ATOM 3976 C CA . MET A 1 521 ? 11.772 -6.604 -36.918 1.00 90.12 521 MET A CA 1
ATOM 3977 C C . MET A 1 521 ? 11.495 -7.866 -36.103 1.00 90.12 521 MET A C 1
ATOM 3979 O O . MET A 1 521 ? 10.818 -8.777 -36.570 1.00 90.12 521 MET A O 1
ATOM 3983 N N . GLN A 1 522 ? 12.015 -7.897 -34.876 1.00 90.56 522 GLN A N 1
ATOM 3984 C CA . GLN A 1 522 ? 11.748 -8.946 -33.897 1.00 90.56 522 GLN A CA 1
ATOM 3985 C C . GLN A 1 522 ? 11.290 -8.315 -32.579 1.00 90.56 522 GLN A C 1
ATOM 3987 O O . GLN A 1 522 ? 11.935 -7.396 -32.068 1.00 90.56 522 GLN A O 1
ATOM 3992 N N . MET A 1 523 ? 10.201 -8.838 -32.017 1.00 90.88 523 MET A N 1
ATOM 3993 C CA . MET A 1 523 ? 9.683 -8.464 -30.700 1.00 90.88 523 MET A CA 1
ATOM 3994 C C . MET A 1 523 ? 10.264 -9.395 -29.635 1.00 90.88 523 MET A C 1
ATOM 3996 O O . MET A 1 523 ? 10.239 -10.616 -29.792 1.00 90.88 523 MET A O 1
ATOM 4000 N N . ILE A 1 524 ? 10.788 -8.814 -28.557 1.00 88.69 524 ILE A N 1
ATOM 4001 C CA . ILE A 1 524 ? 11.333 -9.544 -27.403 1.00 88.69 524 ILE A CA 1
ATOM 4002 C C . ILE A 1 524 ? 10.276 -9.681 -26.314 1.00 88.69 524 ILE A C 1
ATOM 4004 O O . ILE A 1 524 ? 10.138 -10.753 -25.736 1.00 88.69 524 ILE A O 1
ATOM 4008 N N . ASP A 1 525 ? 9.542 -8.602 -26.040 1.00 88.06 525 ASP A N 1
ATOM 4009 C CA . ASP A 1 525 ? 8.503 -8.571 -25.015 1.00 88.06 525 ASP A CA 1
ATOM 4010 C C . ASP A 1 525 ? 7.378 -7.602 -25.409 1.00 88.06 525 ASP A C 1
ATOM 4012 O O . ASP A 1 525 ? 7.565 -6.679 -26.209 1.00 88.06 525 ASP A O 1
ATOM 4016 N N . LEU A 1 526 ? 6.200 -7.832 -24.843 1.00 87.94 526 LEU A N 1
ATOM 4017 C CA . LEU A 1 526 ? 4.963 -7.104 -25.080 1.00 87.94 526 LEU A CA 1
ATOM 4018 C C . LEU A 1 526 ? 4.221 -6.998 -23.754 1.00 87.94 526 LEU A C 1
ATOM 4020 O O . LEU A 1 526 ? 3.854 -8.009 -23.161 1.00 87.94 526 LEU A O 1
ATOM 4024 N N . ARG A 1 527 ? 3.990 -5.775 -23.279 1.00 85.88 527 ARG A N 1
ATOM 4025 C CA . ARG A 1 527 ? 3.475 -5.528 -21.933 1.00 85.88 527 ARG A CA 1
ATOM 4026 C C . ARG A 1 527 ? 2.260 -4.623 -21.954 1.00 85.88 527 ARG A C 1
ATOM 4028 O O . ARG A 1 527 ? 2.185 -3.646 -22.696 1.00 85.88 527 ARG A O 1
ATOM 4035 N N . ILE A 1 528 ? 1.316 -4.950 -21.077 1.00 84.31 528 ILE A N 1
ATOM 4036 C CA . ILE A 1 528 ? 0.159 -4.104 -20.810 1.00 84.31 528 ILE A CA 1
ATOM 4037 C C . ILE A 1 528 ? 0.635 -2.948 -19.929 1.00 84.31 528 ILE A C 1
ATOM 4039 O O . ILE A 1 528 ? 1.014 -3.147 -18.771 1.00 84.31 528 ILE A O 1
ATOM 4043 N N . LYS A 1 529 ? 0.659 -1.751 -20.513 1.00 84.25 529 LYS A N 1
ATOM 4044 C CA . LYS A 1 529 ? 1.090 -0.499 -19.888 1.00 84.25 529 LYS A CA 1
ATOM 4045 C C . LYS A 1 529 ? 0.062 -0.043 -18.863 1.00 84.25 529 LYS A C 1
ATOM 4047 O O . LYS A 1 529 ? 0.413 0.278 -17.733 1.00 84.25 529 LYS A O 1
ATOM 4052 N N . GLN A 1 530 ? -1.212 -0.076 -19.251 1.00 81.50 530 GLN A N 1
ATOM 4053 C CA . GLN A 1 530 ? -2.351 0.338 -18.440 1.00 81.50 530 GLN A CA 1
ATOM 4054 C C . GLN A 1 530 ? -3.615 -0.379 -18.927 1.00 81.50 530 GLN A C 1
ATOM 4056 O O . GLN A 1 530 ? -3.871 -0.452 -20.125 1.00 81.50 530 GLN A O 1
ATOM 4061 N N . VAL A 1 531 ? -4.394 -0.911 -17.984 1.00 83.44 531 VAL A N 1
ATOM 4062 C CA . VAL A 1 531 ? -5.813 -1.242 -18.175 1.00 83.44 531 VAL A CA 1
ATOM 4063 C C . VAL A 1 531 ? -6.565 -0.155 -17.426 1.00 83.44 531 VAL A C 1
ATOM 4065 O O . VAL A 1 531 ? -6.294 0.042 -16.241 1.00 83.44 531 VAL A O 1
ATOM 4068 N N . ASP A 1 532 ? -7.453 0.558 -18.105 1.00 80.31 532 ASP A N 1
ATOM 4069 C CA . ASP A 1 532 ? -8.234 1.642 -17.516 1.00 80.31 532 ASP A CA 1
ATOM 4070 C C . ASP A 1 532 ? -9.694 1.590 -17.964 1.00 80.31 532 ASP A C 1
ATOM 4072 O O . ASP A 1 532 ? -10.033 0.990 -18.988 1.00 80.31 532 ASP A O 1
ATOM 4076 N N . LEU A 1 533 ? -10.554 2.260 -17.209 1.00 82.12 533 LEU A N 1
ATOM 4077 C CA . LEU A 1 533 ? -11.932 2.521 -17.597 1.00 82.12 533 LEU A CA 1
ATOM 4078 C C . LEU A 1 533 ? -11.964 3.891 -18.294 1.00 82.12 533 LEU A C 1
ATOM 4080 O O . LEU A 1 533 ? -11.518 4.870 -17.693 1.00 82.12 533 LEU A O 1
ATOM 4084 N N . PRO A 1 534 ? -12.452 4.004 -19.546 1.00 80.31 534 PRO A N 1
ATOM 4085 C CA . PRO A 1 534 ? -12.524 5.298 -20.223 1.00 80.31 534 PRO A CA 1
ATOM 4086 C C . PRO A 1 534 ? -13.306 6.314 -19.382 1.00 80.31 534 PRO A C 1
ATOM 4088 O O . PRO A 1 534 ? -14.349 5.979 -18.822 1.00 80.31 534 PRO A O 1
ATOM 4091 N N . THR A 1 535 ? -12.839 7.560 -19.300 1.00 73.00 535 THR A N 1
ATOM 4092 C CA . THR A 1 535 ? -13.475 8.600 -18.464 1.00 73.00 535 THR A CA 1
ATOM 4093 C C . THR A 1 535 ? -14.857 9.034 -18.968 1.00 73.00 535 THR A C 1
ATOM 4095 O O . THR A 1 535 ? -15.611 9.666 -18.233 1.00 73.00 535 THR A O 1
ATOM 4098 N N . ASP A 1 536 ? -15.206 8.667 -20.201 1.00 73.88 536 ASP A N 1
ATOM 4099 C CA . ASP A 1 536 ? -16.528 8.782 -20.823 1.00 73.88 536 ASP A CA 1
ATOM 4100 C C . ASP A 1 536 ? -17.395 7.508 -20.698 1.00 73.88 536 ASP A C 1
ATOM 4102 O O . ASP A 1 536 ? -18.551 7.508 -21.121 1.00 73.88 536 ASP A O 1
ATOM 4106 N N . SER A 1 537 ? -16.867 6.423 -20.119 1.00 74.56 537 SER A N 1
ATOM 4107 C CA . SER A 1 537 ? -17.597 5.168 -19.897 1.00 74.56 537 SER A CA 1
ATOM 4108 C C . SER A 1 537 ? -18.505 5.242 -18.666 1.00 74.56 537 SER A C 1
ATOM 4110 O O . SER A 1 537 ? -18.221 5.930 -17.686 1.00 74.56 537 SER A O 1
ATOM 4112 N N . GLN A 1 538 ? -19.598 4.477 -18.667 1.00 79.12 538 GLN A N 1
ATOM 4113 C CA . GLN A 1 538 ? -20.469 4.346 -17.491 1.00 79.12 538 GLN A CA 1
ATOM 4114 C C . GLN A 1 538 ? -19.794 3.538 -16.367 1.00 79.12 538 GLN A C 1
ATOM 4116 O O . GLN A 1 538 ? -19.958 3.873 -15.195 1.00 79.12 538 GLN A O 1
ATOM 4121 N N . VAL A 1 539 ? -18.928 2.578 -16.721 1.00 83.75 539 VAL A N 1
ATOM 4122 C CA . VAL A 1 539 ? -18.327 1.604 -15.788 1.00 83.75 539 VAL A CA 1
ATOM 4123 C C . VAL A 1 539 ? -17.512 2.272 -14.668 1.00 83.75 539 VAL A C 1
ATOM 4125 O O . VAL A 1 539 ? -17.493 1.774 -13.543 1.00 83.75 539 VAL A O 1
ATOM 4128 N N . ILE A 1 540 ? -16.870 3.422 -14.923 1.00 86.94 540 ILE A N 1
ATOM 4129 C CA . ILE A 1 540 ? -16.128 4.161 -13.884 1.00 86.94 540 ILE A CA 1
ATOM 4130 C C . ILE A 1 540 ? -17.061 4.713 -12.792 1.00 86.94 540 ILE A C 1
ATOM 4132 O O . ILE A 1 540 ? -16.736 4.667 -11.606 1.00 86.94 540 ILE A O 1
ATOM 4136 N N . ASN A 1 541 ? -18.261 5.159 -13.177 1.00 88.31 541 ASN A N 1
ATOM 4137 C CA . ASN A 1 541 ? -19.272 5.657 -12.248 1.00 88.31 541 ASN A CA 1
ATOM 4138 C C . ASN A 1 541 ? -19.893 4.508 -11.444 1.00 88.31 541 ASN A C 1
ATOM 4140 O O . ASN A 1 541 ? -20.078 4.651 -10.235 1.00 88.31 541 ASN A O 1
ATOM 4144 N N . ASP A 1 542 ? -20.124 3.353 -12.076 1.00 88.69 542 ASP A N 1
ATOM 4145 C CA . ASP A 1 542 ? -20.600 2.139 -11.400 1.00 88.69 542 ASP A CA 1
ATOM 4146 C C . ASP A 1 542 ? -19.595 1.647 -10.344 1.00 88.69 542 ASP A C 1
ATOM 4148 O O . ASP A 1 542 ? -19.979 1.294 -9.226 1.00 88.69 542 ASP A O 1
ATOM 4152 N N . VAL A 1 543 ? -18.291 1.690 -10.653 1.00 89.06 543 VAL A N 1
ATOM 4153 C CA . VAL A 1 543 ? -17.219 1.421 -9.679 1.00 89.06 543 VAL A CA 1
ATOM 4154 C C . VAL A 1 543 ? -17.257 2.433 -8.531 1.00 89.06 543 VAL A C 1
ATOM 4156 O O . VAL A 1 543 ? -17.201 2.029 -7.370 1.00 89.06 543 VAL A O 1
ATOM 4159 N N . TYR A 1 544 ? -17.415 3.730 -8.809 1.00 91.56 544 TYR A N 1
ATOM 4160 C CA . TYR A 1 544 ? -17.487 4.756 -7.763 1.00 91.56 544 TYR A CA 1
ATOM 4161 C C . TYR A 1 544 ? -18.740 4.646 -6.877 1.00 91.56 544 TYR A C 1
ATOM 4163 O O . TYR A 1 544 ? -18.638 4.861 -5.666 1.00 91.56 544 TYR A O 1
ATOM 4171 N N . GLU A 1 545 ? -19.908 4.296 -7.427 1.00 92.62 545 GLU A N 1
ATOM 4172 C CA . GLU A 1 545 ? -21.111 3.995 -6.635 1.00 92.62 545 GLU A CA 1
ATOM 4173 C C . GLU A 1 545 ? -20.912 2.732 -5.788 1.00 92.62 545 GLU A C 1
ATOM 4175 O O . GLU A 1 545 ? -21.170 2.758 -4.583 1.00 92.62 545 GLU A O 1
ATOM 4180 N N . ARG A 1 546 ? -20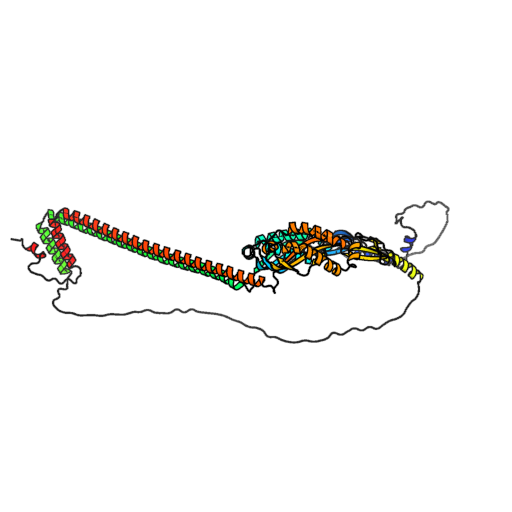.366 1.650 -6.365 1.00 92.75 546 ARG A N 1
ATOM 4181 C CA . ARG A 1 546 ? -20.048 0.407 -5.641 1.00 92.75 546 ARG A CA 1
ATOM 4182 C C . ARG A 1 546 ? -19.090 0.657 -4.475 1.00 92.75 546 ARG A C 1
ATOM 4184 O O . ARG A 1 546 ? -19.370 0.216 -3.361 1.00 92.75 546 ARG A O 1
ATOM 4191 N N . MET A 1 547 ? -18.007 1.405 -4.697 1.00 92.94 547 MET A N 1
ATOM 4192 C CA . MET A 1 547 ? -17.051 1.791 -3.652 1.00 92.94 547 MET A CA 1
ATOM 4193 C C . MET A 1 547 ? -17.732 2.586 -2.531 1.00 92.94 547 MET A C 1
ATOM 4195 O O . MET A 1 547 ? -17.542 2.278 -1.353 1.00 92.94 547 MET A O 1
ATOM 4199 N N . ARG A 1 548 ? -18.567 3.578 -2.875 1.00 94.81 548 ARG A N 1
ATOM 4200 C CA . ARG A 1 548 ? -19.313 4.377 -1.888 1.00 94.81 548 ARG A CA 1
ATOM 4201 C C . ARG A 1 548 ? -20.329 3.538 -1.112 1.00 94.81 548 ARG A C 1
ATOM 4203 O O . ARG A 1 548 ? -20.414 3.688 0.105 1.00 94.81 548 ARG A O 1
ATOM 4210 N N . ALA A 1 549 ? -21.061 2.642 -1.771 1.00 95.62 549 ALA A N 1
ATOM 4211 C CA . ALA A 1 549 ? -22.023 1.746 -1.132 1.00 95.62 549 ALA A CA 1
ATOM 4212 C C . ALA A 1 549 ? -21.339 0.760 -0.169 1.00 95.62 549 ALA A C 1
ATOM 4214 O O . ALA A 1 549 ? -21.753 0.641 0.984 1.00 95.62 549 ALA A O 1
ATOM 4215 N N . GLN A 1 550 ? -20.250 0.118 -0.604 1.00 94.25 550 GLN A N 1
ATOM 4216 C CA . GLN A 1 550 ? -19.487 -0.836 0.204 1.00 94.25 550 GLN A CA 1
ATOM 4217 C C . GLN A 1 550 ? -18.885 -0.175 1.455 1.00 94.25 550 GLN A C 1
ATOM 4219 O O . GLN A 1 550 ? -19.029 -0.704 2.557 1.00 94.25 550 GLN A O 1
ATOM 4224 N N . ARG A 1 551 ? -18.276 1.013 1.320 1.00 94.00 551 ARG A N 1
ATOM 4225 C CA . ARG A 1 551 ? -17.725 1.752 2.471 1.00 94.00 551 ARG A CA 1
ATOM 4226 C C . ARG A 1 551 ? -18.815 2.284 3.407 1.00 94.00 551 ARG A C 1
ATOM 4228 O O . ARG A 1 551 ? -18.648 2.217 4.620 1.00 94.00 551 ARG A O 1
ATOM 4235 N N . LYS A 1 552 ? -19.977 2.703 2.895 1.00 95.50 552 LYS A N 1
ATOM 4236 C CA . LYS A 1 552 ? -21.140 3.047 3.739 1.00 95.50 552 LYS A CA 1
ATOM 4237 C C . LYS A 1 552 ? -21.674 1.851 4.526 1.00 95.50 552 LYS A C 1
ATOM 4239 O O . LYS A 1 552 ? -22.000 1.995 5.703 1.00 95.50 552 LYS A O 1
ATOM 4244 N N . GLN A 1 553 ? -21.727 0.669 3.914 1.00 96.62 553 GLN A N 1
ATOM 4245 C CA . GLN A 1 553 ? -22.123 -0.568 4.592 1.00 96.62 553 GLN A CA 1
ATOM 4246 C C . GLN A 1 553 ? -21.118 -0.959 5.691 1.00 96.62 553 GLN A C 1
ATOM 4248 O O . GLN A 1 553 ? -21.523 -1.324 6.794 1.00 96.62 553 GLN A O 1
ATOM 4253 N N . GLU A 1 554 ? -19.817 -0.830 5.420 1.00 95.62 554 GLU A N 1
ATOM 4254 C CA . GLU A 1 554 ? -18.738 -1.034 6.395 1.00 95.62 554 GLU A CA 1
ATOM 4255 C C . GLU A 1 554 ? -18.828 -0.039 7.568 1.00 95.62 554 GLU A C 1
ATOM 4257 O O . GLU A 1 554 ? -18.806 -0.450 8.729 1.00 95.62 554 GLU A O 1
ATOM 4262 N N . ALA A 1 555 ? -19.033 1.252 7.286 1.00 97.50 555 ALA A N 1
ATOM 4263 C CA . ALA A 1 555 ? -19.224 2.291 8.298 1.00 97.50 555 ALA A CA 1
ATOM 4264 C C . ALA A 1 555 ? -20.475 2.047 9.165 1.00 97.50 555 ALA A C 1
ATOM 4266 O O . ALA A 1 555 ? -20.424 2.183 10.387 1.00 97.50 555 ALA A O 1
ATOM 4267 N N . ALA A 1 556 ? -21.596 1.644 8.560 1.00 97.12 556 ALA A N 1
ATOM 4268 C CA . ALA A 1 556 ? -22.813 1.283 9.288 1.00 97.12 556 ALA A CA 1
ATOM 4269 C C . ALA A 1 556 ? -22.602 0.055 10.194 1.00 97.12 556 ALA A C 1
ATOM 4271 O O . ALA A 1 556 ? -22.998 0.082 11.359 1.00 97.12 556 ALA A O 1
ATOM 4272 N N . LYS A 1 557 ? -21.914 -0.984 9.697 1.00 97.81 557 LYS A N 1
ATOM 4273 C CA . LYS A 1 557 ? -21.557 -2.181 10.477 1.00 97.81 557 LYS A CA 1
ATOM 4274 C C . LYS A 1 557 ? -20.675 -1.834 11.679 1.00 97.81 557 LYS A C 1
ATOM 4276 O O . LYS A 1 557 ? -20.950 -2.291 12.782 1.00 97.81 557 LYS A O 1
ATOM 4281 N N . LEU A 1 558 ? -19.661 -0.987 11.493 1.00 97.94 558 LEU A N 1
ATOM 4282 C CA . LEU A 1 558 ? -18.766 -0.551 12.571 1.00 97.94 558 LEU A CA 1
ATOM 4283 C C . LEU A 1 558 ? -19.494 0.248 13.663 1.00 97.94 558 LEU A C 1
ATOM 4285 O O . LEU A 1 558 ? -19.208 0.050 14.843 1.00 97.94 558 LEU A O 1
ATOM 4289 N N . ARG A 1 559 ? -20.459 1.105 13.297 1.00 96.88 559 ARG A N 1
ATOM 4290 C CA . ARG A 1 559 ? -21.313 1.808 14.273 1.00 96.88 559 ARG A CA 1
ATOM 4291 C C . ARG A 1 559 ? -22.167 0.825 15.073 1.00 96.88 559 ARG A C 1
ATOM 4293 O O . ARG A 1 559 ? -22.118 0.867 16.297 1.00 96.88 559 ARG A O 1
ATOM 4300 N N . ALA A 1 560 ? -22.854 -0.097 14.396 1.00 98.19 560 ALA A N 1
ATOM 4301 C CA . ALA A 1 560 ? -23.683 -1.115 15.044 1.00 98.19 560 ALA A CA 1
ATOM 4302 C C . ALA A 1 560 ? -22.873 -2.012 16.002 1.00 98.19 560 ALA A C 1
ATOM 4304 O O . ALA A 1 560 ? -23.296 -2.231 17.132 1.00 98.19 560 ALA A O 1
ATOM 4305 N N . GLU A 1 561 ? -21.673 -2.453 15.604 1.00 98.19 561 GLU A N 1
ATOM 4306 C CA . GLU A 1 561 ? -20.751 -3.190 16.485 1.00 98.19 561 GLU A CA 1
ATOM 4307 C C . GLU A 1 561 ? -20.330 -2.369 17.715 1.00 98.19 561 GLU A C 1
ATOM 4309 O O . GLU A 1 561 ? -20.184 -2.918 18.805 1.00 98.19 561 GLU A O 1
ATOM 4314 N N . GLY A 1 562 ? -20.110 -1.060 17.560 1.00 98.19 562 GLY A N 1
ATOM 4315 C CA . GLY A 1 562 ? -19.779 -0.163 18.671 1.00 98.19 562 GLY A CA 1
ATOM 4316 C C . GLY A 1 562 ? -20.942 0.051 19.636 1.00 98.19 562 GLY A C 1
ATOM 4317 O O . GLY A 1 562 ? -20.749 0.016 20.851 1.00 98.19 562 GLY A O 1
ATOM 4318 N N . GLU A 1 563 ? -22.152 0.214 19.107 1.00 97.69 563 GLU A N 1
ATOM 4319 C CA . GLU A 1 563 ? -23.384 0.290 19.891 1.00 97.69 563 GLU A CA 1
ATOM 4320 C C . GLU A 1 563 ? -23.612 -1.019 20.664 1.00 97.69 563 GLU A C 1
ATOM 4322 O O . GLU A 1 563 ? -23.695 -0.980 21.891 1.00 97.69 563 GLU A O 1
ATOM 4327 N N . GLU A 1 564 ? -23.583 -2.176 19.995 1.00 98.12 564 GLU A N 1
ATOM 4328 C CA . GLU A 1 564 ? -23.720 -3.509 20.605 1.00 98.12 564 GLU A CA 1
ATOM 4329 C C . GLU A 1 564 ? -22.692 -3.751 21.725 1.00 98.12 564 GLU A C 1
ATOM 4331 O O . GLU A 1 564 ? -23.055 -4.146 22.839 1.00 98.12 564 GLU A O 1
ATOM 4336 N N . GLN A 1 565 ? -21.410 -3.470 21.468 1.00 98.12 565 GLN A N 1
ATOM 4337 C CA . GLN A 1 565 ? -20.341 -3.653 22.453 1.00 98.12 565 GLN A CA 1
ATOM 4338 C C . GLN A 1 565 ? -20.488 -2.684 23.635 1.00 98.12 565 GLN A C 1
ATOM 4340 O O . GLN A 1 565 ? -20.338 -3.096 24.787 1.00 98.12 565 GLN A O 1
ATOM 4345 N N . SER A 1 566 ? -20.854 -1.422 23.389 1.00 98.44 566 SER A N 1
ATOM 4346 C CA . SER A 1 566 ? -21.074 -0.437 24.458 1.00 98.44 566 SER A CA 1
ATOM 4347 C C . SER A 1 566 ? -22.276 -0.779 25.347 1.00 98.44 566 SER A C 1
ATOM 4349 O O . SER A 1 566 ? -22.184 -0.680 26.573 1.00 98.44 566 SER A O 1
ATOM 4351 N N . LEU A 1 567 ? -23.377 -1.253 24.753 1.00 97.88 567 LEU A N 1
ATOM 4352 C CA . LEU A 1 567 ? -24.569 -1.712 25.467 1.00 97.88 567 LEU A CA 1
ATOM 4353 C C . LEU A 1 567 ? -24.272 -2.973 26.281 1.00 97.88 567 LEU A C 1
ATOM 4355 O O . LEU A 1 567 ? -24.675 -3.053 27.439 1.00 97.88 567 LEU A O 1
ATOM 4359 N N . THR A 1 568 ? -23.509 -3.915 25.721 1.00 98.50 568 THR A N 1
ATOM 4360 C CA . THR A 1 568 ? -23.082 -5.139 26.419 1.00 98.50 568 THR A CA 1
ATOM 4361 C C . THR A 1 568 ? -22.231 -4.818 27.651 1.00 98.50 568 THR A C 1
ATOM 4363 O O . THR A 1 568 ? -22.481 -5.360 28.727 1.00 98.50 568 THR A O 1
ATOM 4366 N N . ILE A 1 569 ? -21.267 -3.897 27.529 1.00 98.06 569 ILE A N 1
ATOM 4367 C CA . ILE A 1 569 ? -20.413 -3.464 28.649 1.00 98.06 569 ILE A CA 1
ATOM 4368 C C . ILE A 1 569 ? -21.240 -2.757 29.737 1.00 98.06 569 ILE A C 1
ATOM 4370 O O . ILE A 1 569 ? -21.070 -3.065 30.917 1.00 98.06 569 ILE A O 1
ATOM 4374 N N . ARG A 1 570 ? -22.161 -1.851 29.365 1.00 98.00 570 ARG A N 1
ATOM 4375 C CA . ARG A 1 570 ? -23.040 -1.157 30.328 1.00 98.00 570 ARG A CA 1
ATOM 4376 C C . ARG A 1 570 ? -23.978 -2.137 31.041 1.00 98.00 570 ARG A C 1
ATOM 4378 O O . ARG A 1 570 ? -23.948 -2.207 32.263 1.00 98.00 570 ARG A O 1
ATOM 4385 N N . ALA A 1 571 ? -24.701 -2.978 30.300 1.00 98.44 571 ALA A N 1
ATOM 4386 C CA . ALA A 1 571 ? -25.635 -3.950 30.870 1.00 98.44 571 ALA A CA 1
ATOM 4387 C C . ALA A 1 571 ? -24.955 -4.991 31.781 1.00 98.44 571 ALA A C 1
ATOM 4389 O O . ALA A 1 571 ? -25.552 -5.436 32.763 1.00 98.44 571 ALA A O 1
ATOM 4390 N N . GLN A 1 572 ? -23.705 -5.372 31.491 1.00 98.31 572 GLN A N 1
ATOM 4391 C CA . GLN A 1 572 ? -22.920 -6.226 32.383 1.00 98.31 572 GLN A CA 1
ATOM 4392 C C . GLN A 1 572 ? -22.499 -5.478 33.660 1.00 98.31 572 GLN A C 1
ATOM 4394 O O . GLN A 1 572 ? -22.627 -6.034 34.747 1.00 98.31 572 GLN A O 1
ATOM 4399 N N . ALA A 1 573 ? -22.082 -4.211 33.563 1.00 98.25 573 ALA A N 1
ATOM 4400 C CA . ALA A 1 573 ? -21.767 -3.390 34.734 1.00 98.25 573 ALA A CA 1
ATOM 4401 C C . ALA A 1 573 ? -22.993 -3.127 35.630 1.00 98.25 573 ALA A C 1
ATOM 4403 O O . ALA A 1 573 ? -22.883 -3.207 36.853 1.00 98.25 573 ALA A O 1
ATOM 4404 N N . ASP A 1 574 ? -24.163 -2.877 35.037 1.00 98.00 574 ASP A N 1
ATOM 4405 C CA . ASP A 1 574 ? -25.431 -2.689 35.753 1.00 98.00 574 ASP A CA 1
ATOM 4406 C C . ASP A 1 574 ? -25.874 -3.976 36.463 1.00 98.00 574 ASP A C 1
ATOM 4408 O O . ASP A 1 574 ? -26.300 -3.946 37.623 1.00 98.00 574 ASP A O 1
ATOM 4412 N N . ARG A 1 575 ? -25.708 -5.131 35.801 1.00 98.31 575 ARG A N 1
ATOM 4413 C CA . ARG A 1 575 ? -25.910 -6.456 36.401 1.00 98.31 575 ARG A CA 1
ATOM 4414 C C . ARG A 1 575 ? -24.976 -6.671 37.589 1.00 98.31 575 ARG A C 1
ATOM 4416 O O . ARG A 1 575 ? -25.458 -6.999 38.669 1.00 98.31 575 ARG A O 1
ATOM 4423 N N . ASP A 1 576 ? -23.672 -6.473 37.411 1.00 97.69 576 ASP A N 1
ATOM 4424 C CA . ASP A 1 576 ? -22.672 -6.714 38.458 1.00 97.69 576 ASP A CA 1
ATOM 4425 C C . ASP A 1 576 ? -22.858 -5.766 39.649 1.00 97.69 576 ASP A C 1
ATOM 4427 O O . ASP A 1 576 ? -22.752 -6.187 40.799 1.00 97.69 576 ASP A O 1
ATOM 4431 N N . SER A 1 577 ? -23.222 -4.509 39.387 1.00 97.81 577 SER A N 1
ATOM 4432 C CA . SER A 1 577 ? -23.635 -3.524 40.392 1.00 97.81 577 SER A CA 1
ATOM 4433 C C . SER A 1 577 ? -24.839 -4.008 41.212 1.00 97.81 577 SER A C 1
ATOM 4435 O O . SER A 1 577 ? -24.770 -4.093 42.441 1.00 97.81 577 SER A O 1
ATOM 4437 N N . THR A 1 578 ? -25.914 -4.410 40.526 1.00 98.06 578 THR A N 1
ATOM 4438 C CA . THR A 1 578 ? -27.155 -4.897 41.150 1.00 98.06 578 THR A CA 1
ATOM 4439 C C . THR A 1 578 ? -26.909 -6.158 41.981 1.00 98.06 578 THR A C 1
ATOM 4441 O O . THR A 1 578 ? -27.387 -6.259 43.111 1.00 98.06 578 THR A O 1
ATOM 4444 N N . VAL A 1 579 ? -26.124 -7.106 41.457 1.00 98.19 579 VAL A N 1
ATOM 4445 C CA . VAL A 1 579 ? -25.762 -8.348 42.156 1.00 98.19 579 VAL A CA 1
ATOM 4446 C C . VAL A 1 579 ? -24.903 -8.053 43.387 1.00 98.19 579 VAL A C 1
ATOM 4448 O O . VAL A 1 579 ? -25.223 -8.549 44.463 1.00 98.19 579 VAL A O 1
ATOM 4451 N N . LEU A 1 580 ? -23.868 -7.209 43.281 1.00 97.44 580 LEU A N 1
ATOM 4452 C CA . LEU A 1 580 ? -23.009 -6.846 44.418 1.00 97.44 580 LEU A CA 1
ATOM 4453 C C . LEU A 1 580 ? -23.795 -6.209 45.572 1.00 97.44 580 LEU A C 1
ATOM 4455 O O . LEU A 1 580 ? -23.520 -6.517 46.733 1.00 97.44 580 LEU A O 1
ATOM 4459 N N . ILE A 1 581 ? -24.765 -5.343 45.264 1.00 97.38 581 ILE A N 1
ATOM 4460 C CA . ILE A 1 581 ? -25.628 -4.713 46.271 1.00 97.38 581 ILE A CA 1
ATOM 4461 C C . ILE A 1 581 ? -26.571 -5.758 46.885 1.00 97.38 581 ILE A C 1
ATOM 4463 O O . ILE A 1 581 ? -26.580 -5.913 48.105 1.00 97.38 581 ILE A O 1
ATOM 4467 N N . ALA A 1 582 ? -27.287 -6.541 46.071 1.00 98.06 582 ALA A N 1
ATOM 4468 C CA . ALA A 1 582 ? -28.228 -7.554 46.558 1.00 98.06 582 ALA A CA 1
ATOM 4469 C C . ALA A 1 582 ? -27.552 -8.658 47.398 1.00 98.06 582 ALA A C 1
ATOM 4471 O O . ALA A 1 582 ? -28.086 -9.083 48.424 1.00 98.06 582 ALA A O 1
ATOM 4472 N N . GLU A 1 583 ? -26.352 -9.105 47.013 1.00 97.38 583 GLU A N 1
ATOM 4473 C CA . GLU A 1 583 ? -25.557 -10.040 47.813 1.00 97.38 583 GLU A CA 1
ATOM 4474 C C . GLU A 1 583 ? -25.099 -9.428 49.139 1.00 97.38 583 GLU A C 1
ATOM 4476 O O . GLU A 1 583 ? -25.141 -10.094 50.175 1.00 97.38 583 GLU A O 1
ATOM 4481 N N . ALA A 1 584 ? -24.670 -8.165 49.131 1.00 98.06 584 ALA A N 1
ATOM 4482 C CA . ALA A 1 584 ? -24.245 -7.483 50.344 1.00 98.06 584 ALA A CA 1
ATOM 4483 C C . ALA A 1 584 ? -25.408 -7.208 51.301 1.00 98.06 584 ALA A C 1
ATOM 4485 O O . ALA A 1 584 ? -25.223 -7.349 52.506 1.00 98.06 584 ALA A O 1
ATOM 4486 N N . GLU A 1 585 ? -26.601 -6.888 50.795 1.00 96.88 585 GLU A N 1
ATOM 4487 C CA . GLU A 1 585 ? -27.813 -6.767 51.608 1.00 96.88 585 GLU A CA 1
ATOM 4488 C C . GLU A 1 585 ? -28.244 -8.116 52.190 1.00 96.88 585 GLU A C 1
ATOM 4490 O O . GLU A 1 585 ? -28.470 -8.205 53.398 1.00 96.88 585 GLU A O 1
ATOM 4495 N N . ARG A 1 586 ? -28.271 -9.188 51.383 1.00 98.00 586 ARG A N 1
ATOM 4496 C CA . ARG A 1 586 ? -28.501 -10.568 51.855 1.00 98.00 586 ARG A CA 1
ATOM 4497 C C . ARG A 1 586 ? -27.546 -10.928 52.994 1.00 98.00 586 ARG A C 1
ATOM 4499 O O . ARG A 1 586 ? -27.973 -11.414 54.041 1.00 98.00 586 ARG A O 1
ATOM 4506 N N . ASP A 1 587 ? -26.252 -10.688 52.794 1.00 97.69 587 ASP A N 1
ATOM 4507 C CA . ASP A 1 587 ? -25.221 -11.017 53.776 1.00 97.69 587 ASP A CA 1
ATOM 4508 C C . ASP A 1 587 ? -25.314 -10.132 55.025 1.00 97.69 587 ASP A C 1
ATOM 4510 O O . ASP A 1 587 ? -25.159 -10.639 56.132 1.00 97.69 587 ASP A O 1
ATOM 4514 N N . ALA A 1 588 ? -25.642 -8.847 54.869 1.00 98.12 588 ALA A N 1
ATOM 4515 C CA . ALA A 1 588 ? -25.870 -7.919 55.971 1.00 98.12 588 ALA A CA 1
ATOM 4516 C C . ALA A 1 588 ? -27.085 -8.316 56.827 1.00 98.12 588 ALA A C 1
ATOM 4518 O O . ALA A 1 588 ? -26.991 -8.322 58.054 1.00 98.12 588 ALA A O 1
ATOM 4519 N N . GLN A 1 589 ? -28.214 -8.695 56.217 1.00 97.25 589 GLN A N 1
ATOM 4520 C CA . GLN A 1 589 ? -29.382 -9.170 56.969 1.00 97.25 589 GLN A CA 1
ATOM 4521 C C . GLN A 1 589 ? -29.091 -10.499 57.681 1.00 97.25 589 GLN A C 1
ATOM 4523 O O . GLN A 1 589 ? -29.482 -10.667 58.835 1.00 97.25 589 GLN A O 1
ATOM 4528 N N . ARG A 1 590 ? -28.330 -11.407 57.050 1.00 98.06 590 ARG A N 1
ATOM 4529 C CA . ARG A 1 590 ? -27.834 -12.623 57.713 1.00 98.06 590 ARG A CA 1
ATOM 4530 C C . ARG A 1 590 ? -26.943 -12.292 58.916 1.00 98.06 590 ARG A C 1
ATOM 4532 O O . ARG A 1 590 ? -27.178 -12.836 59.987 1.00 98.06 590 ARG A O 1
ATOM 4539 N N . MET A 1 591 ? -25.971 -11.385 58.781 1.00 97.38 591 MET A N 1
ATOM 4540 C CA . MET A 1 591 ? -25.088 -10.983 59.889 1.00 97.38 591 MET A CA 1
ATOM 4541 C C . MET A 1 591 ? -25.862 -10.374 61.067 1.00 97.38 591 MET A C 1
ATOM 4543 O O . MET A 1 591 ? -25.545 -10.683 62.215 1.00 97.38 591 MET A O 1
ATOM 4547 N N . ARG A 1 592 ? -26.893 -9.556 60.802 1.00 96.88 592 ARG A N 1
ATOM 4548 C CA . ARG A 1 592 ? -27.794 -9.041 61.850 1.00 96.88 592 ARG A CA 1
ATOM 4549 C C . ARG A 1 592 ? -28.531 -10.181 62.547 1.00 96.88 592 ARG A C 1
ATOM 4551 O O . ARG A 1 592 ? -28.367 -10.338 63.749 1.00 96.88 592 ARG A O 1
ATOM 4558 N N . GLY A 1 593 ? -29.215 -11.041 61.787 1.00 97.69 593 GLY A N 1
ATOM 4559 C CA . GLY A 1 593 ? -29.950 -12.185 62.339 1.00 97.69 593 GLY A CA 1
ATOM 4560 C C . GLY A 1 593 ? -29.072 -13.175 63.116 1.00 97.69 593 GLY A C 1
ATOM 4561 O O . GLY A 1 593 ? -29.511 -13.713 64.127 1.00 97.69 593 GLY A O 1
ATOM 4562 N N . GLU A 1 594 ? -27.816 -13.377 62.708 1.00 97.25 594 GLU A N 1
ATOM 4563 C CA . GLU A 1 594 ? -26.818 -14.134 63.479 1.00 97.25 594 GLU A CA 1
ATOM 4564 C C . GLU A 1 594 ? -26.469 -13.449 64.812 1.00 97.25 594 GLU A C 1
ATOM 4566 O O . GLU A 1 594 ? -26.325 -14.129 65.826 1.00 97.25 594 GLU A O 1
ATOM 4571 N N . GLY A 1 595 ? -26.330 -12.119 64.824 1.00 97.50 595 GLY A N 1
ATOM 4572 C CA . GLY A 1 595 ? -26.085 -11.333 66.038 1.00 97.50 595 GLY A CA 1
ATOM 4573 C C . GLY A 1 595 ? -27.270 -11.335 66.998 1.00 97.50 595 GLY A C 1
ATOM 4574 O O . GLY A 1 595 ? -27.088 -11.573 68.189 1.00 97.50 595 GLY A O 1
ATOM 4575 N N . ASP A 1 596 ? -28.480 -11.154 66.472 1.00 96.75 596 ASP A N 1
ATOM 4576 C CA . ASP A 1 596 ? -29.725 -11.188 67.241 1.00 96.75 596 ASP A CA 1
ATOM 4577 C C . ASP A 1 596 ? -29.975 -12.584 67.831 1.00 96.75 596 ASP A C 1
ATOM 4579 O O . ASP A 1 596 ? -30.318 -12.712 69.008 1.00 96.75 596 ASP A O 1
ATOM 4583 N N . ALA A 1 597 ? -29.734 -13.647 67.053 1.00 97.44 597 ALA A N 1
ATOM 4584 C CA . ALA A 1 597 ? -29.834 -15.028 67.521 1.00 97.44 597 ALA A CA 1
ATOM 4585 C C . ALA A 1 597 ? -28.783 -15.363 68.594 1.00 97.44 597 ALA A C 1
ATOM 4587 O O . ALA A 1 597 ? -29.103 -16.033 69.577 1.00 97.44 597 ALA A O 1
ATOM 4588 N N . GLU A 1 598 ? -27.543 -14.886 68.448 1.00 96.00 598 GLU A N 1
ATOM 4589 C CA . GLU A 1 598 ? -26.484 -15.114 69.435 1.00 96.00 598 GLU A CA 1
ATOM 4590 C C . GLU A 1 598 ? -26.721 -14.310 70.725 1.00 96.00 598 GLU A C 1
ATOM 4592 O O . GLU A 1 598 ? -26.616 -14.862 71.820 1.00 96.00 598 GLU A O 1
ATOM 4597 N N . ALA A 1 599 ? -27.159 -13.052 70.629 1.00 95.00 599 ALA A N 1
ATOM 4598 C CA . ALA A 1 599 ? -27.589 -12.274 71.789 1.00 95.00 599 ALA A CA 1
ATOM 4599 C C . ALA A 1 599 ? -28.795 -12.916 72.493 1.00 95.00 599 ALA A C 1
ATOM 4601 O O . ALA A 1 599 ? -28.789 -13.055 73.718 1.00 95.00 599 ALA A O 1
ATOM 4602 N N . ALA A 1 600 ? -29.798 -13.392 71.747 1.00 93.81 600 ALA A N 1
ATOM 4603 C CA . ALA A 1 600 ? -30.918 -14.151 72.304 1.00 93.81 600 ALA A CA 1
ATOM 4604 C C . ALA A 1 600 ? -30.453 -15.450 72.990 1.00 93.81 600 ALA A C 1
ATOM 4606 O O . ALA A 1 600 ? -30.963 -15.796 74.057 1.00 93.81 600 ALA A O 1
ATOM 4607 N N . ARG A 1 601 ? -29.438 -16.138 72.446 1.00 94.56 601 ARG A N 1
ATOM 4608 C CA . ARG A 1 601 ? -28.804 -17.313 73.068 1.00 94.56 601 ARG A CA 1
ATOM 4609 C C . ARG A 1 601 ? -28.098 -16.959 74.381 1.00 94.56 601 ARG A C 1
ATOM 4611 O O . ARG A 1 601 ? -28.205 -17.717 75.345 1.00 94.56 601 ARG A O 1
ATOM 4618 N N . ILE A 1 602 ? -27.396 -15.827 74.444 1.00 92.69 602 ILE A N 1
ATOM 4619 C CA . ILE A 1 602 ? -26.721 -15.338 75.659 1.00 92.69 602 ILE A CA 1
ATOM 4620 C C . ILE A 1 602 ? -27.751 -14.941 76.728 1.00 92.69 602 ILE A C 1
ATOM 4622 O O . ILE A 1 602 ? -27.705 -15.459 77.847 1.00 92.69 602 ILE A O 1
ATOM 4626 N N . TYR A 1 603 ? -28.732 -14.104 76.378 1.00 88.12 603 TYR A N 1
ATOM 4627 C CA . TYR A 1 603 ? -29.821 -13.715 77.277 1.00 88.12 603 TYR A CA 1
ATOM 4628 C C . TYR A 1 603 ? -30.645 -14.926 77.751 1.00 88.12 603 TYR A C 1
ATOM 4630 O O . TYR A 1 603 ? -31.002 -14.997 78.926 1.00 88.12 603 TYR A O 1
ATOM 4638 N N . GLY A 1 604 ? -30.896 -15.907 76.877 1.00 89.19 604 GLY A N 1
ATOM 4639 C CA . GLY A 1 604 ? -31.598 -17.148 77.208 1.00 89.19 604 GLY A CA 1
ATOM 4640 C C . GLY A 1 604 ? -30.833 -18.028 78.200 1.00 89.19 604 GLY A C 1
ATOM 4641 O O . GLY A 1 604 ? -31.430 -18.536 79.149 1.00 89.19 604 GLY A O 1
ATOM 4642 N N . LYS A 1 605 ? -29.505 -18.157 78.053 1.00 89.25 605 LYS A N 1
ATOM 4643 C CA . LYS A 1 605 ? -28.645 -18.831 79.046 1.00 89.25 605 LYS A CA 1
ATOM 4644 C C . LYS A 1 605 ? -28.697 -18.135 80.406 1.00 89.25 605 LYS A C 1
ATOM 4646 O O . LYS A 1 605 ? -28.846 -18.813 81.418 1.00 89.25 605 LYS A O 1
ATOM 4651 N N . ALA A 1 606 ? -28.606 -16.803 80.425 1.00 86.06 606 ALA A N 1
ATOM 4652 C CA . ALA A 1 606 ? -28.689 -16.016 81.653 1.00 86.06 606 ALA A CA 1
ATOM 4653 C C . ALA A 1 606 ? -30.050 -16.207 82.351 1.00 86.06 606 ALA A C 1
ATOM 4655 O O . ALA A 1 606 ? -30.096 -16.589 83.519 1.00 86.06 606 ALA A O 1
ATOM 4656 N N . GLY A 1 607 ? -31.158 -16.043 81.620 1.00 82.56 607 GLY A N 1
ATOM 4657 C CA . GLY A 1 607 ? -32.507 -16.209 82.168 1.00 82.56 607 GLY A CA 1
ATOM 4658 C C . GLY A 1 607 ? -32.840 -17.634 82.615 1.00 82.56 607 GLY A C 1
ATOM 4659 O O . GLY A 1 607 ? -33.581 -17.813 83.578 1.00 82.56 607 GLY A O 1
ATOM 4660 N N . SER A 1 608 ? -32.240 -18.652 81.992 1.00 84.44 608 SER A N 1
ATOM 4661 C CA . SER A 1 608 ? -32.406 -20.055 82.403 1.00 84.44 608 SER A CA 1
ATOM 4662 C C . SER A 1 608 ? -31.764 -20.375 83.759 1.00 84.44 608 SER A C 1
ATOM 4664 O O . SER A 1 608 ? -32.121 -21.377 84.374 1.00 84.44 608 SER A O 1
ATOM 4666 N N . ALA A 1 609 ? -30.822 -19.555 84.241 1.00 83.38 609 ALA A N 1
ATOM 4667 C CA . ALA A 1 609 ? -30.118 -19.803 85.500 1.00 83.38 609 ALA A CA 1
ATOM 4668 C C . ALA A 1 609 ? -30.930 -19.399 86.749 1.00 83.38 609 ALA A C 1
ATOM 4670 O O . ALA A 1 609 ? -30.670 -19.929 87.830 1.00 83.38 609 ALA A O 1
ATOM 4671 N N . ASP A 1 610 ? -31.853 -18.440 86.618 1.00 84.69 610 ASP A N 1
ATOM 4672 C CA . ASP A 1 610 ? -32.914 -18.106 87.584 1.00 84.69 610 ASP A CA 1
ATOM 4673 C C . ASP A 1 610 ? -34.017 -17.306 86.860 1.00 84.69 610 ASP A C 1
ATOM 4675 O O . ASP A 1 610 ? -33.896 -16.083 86.708 1.00 84.69 610 ASP A O 1
ATOM 4679 N N . PRO A 1 611 ? -35.103 -17.969 86.421 1.00 84.75 611 PRO A N 1
ATOM 4680 C CA . PRO A 1 611 ? -36.195 -17.306 85.713 1.00 84.75 611 PRO A CA 1
ATOM 4681 C C . PRO A 1 611 ? -36.916 -16.238 86.547 1.00 84.75 611 PRO A C 1
ATOM 4683 O O . PRO A 1 611 ? -37.444 -15.276 85.989 1.00 84.75 611 PRO A O 1
ATOM 4686 N N . SER A 1 612 ? -36.939 -16.385 87.877 1.00 82.25 612 SER A N 1
ATOM 4687 C CA . SER A 1 612 ? -37.667 -15.485 88.778 1.00 82.25 612 SER A CA 1
ATOM 4688 C C . SER A 1 612 ? -36.929 -14.159 88.965 1.00 82.25 612 SER A C 1
ATOM 4690 O O . SER A 1 612 ? -37.519 -13.084 88.814 1.00 82.25 612 SER A O 1
ATOM 4692 N N . PHE A 1 613 ? -35.614 -14.225 89.187 1.00 84.69 613 PHE A N 1
ATOM 4693 C CA . PHE A 1 613 ? -34.755 -13.051 89.252 1.00 84.69 613 PHE A CA 1
ATOM 4694 C C . PHE A 1 613 ? -34.612 -12.387 87.880 1.00 84.69 613 PHE A C 1
ATOM 4696 O O . PHE A 1 613 ? -34.641 -11.160 87.794 1.00 84.69 613 PHE A O 1
ATOM 4703 N N . TYR A 1 614 ? -34.532 -13.168 86.796 1.00 85.69 614 TYR A N 1
ATOM 4704 C CA . TYR A 1 614 ? -34.451 -12.629 85.436 1.00 85.69 614 TYR A CA 1
ATOM 4705 C C . TYR A 1 614 ? -35.703 -11.842 85.032 1.00 85.69 614 TYR A C 1
ATOM 4707 O O . TYR A 1 614 ? -35.575 -10.745 84.489 1.00 85.69 614 TYR A O 1
ATOM 4715 N N . ALA A 1 615 ? -36.907 -12.338 85.342 1.00 85.00 615 ALA A N 1
ATOM 4716 C CA . ALA A 1 615 ? -38.152 -11.615 85.074 1.00 85.00 615 ALA A CA 1
ATOM 4717 C C . ALA A 1 615 ? -38.220 -10.274 85.834 1.00 85.00 615 ALA A C 1
ATOM 4719 O O . ALA A 1 615 ? -38.531 -9.237 85.242 1.00 85.00 615 ALA A O 1
ATOM 4720 N N . PHE A 1 616 ? -37.852 -10.271 87.121 1.00 84.81 616 PHE A N 1
ATOM 4721 C CA . PHE A 1 616 ? -37.750 -9.044 87.918 1.00 84.81 616 PHE A CA 1
ATOM 4722 C C . PHE A 1 616 ? -36.706 -8.075 87.338 1.00 84.81 616 PHE A C 1
ATOM 4724 O O . PHE A 1 616 ? -37.020 -6.910 87.090 1.00 84.81 616 PHE A O 1
ATOM 4731 N N . TYR A 1 617 ? -35.494 -8.555 87.046 1.00 85.12 617 TYR A N 1
ATOM 4732 C CA . TYR A 1 617 ? -34.411 -7.748 86.481 1.00 85.12 617 TYR A CA 1
ATOM 4733 C C . TYR A 1 617 ? -34.802 -7.118 85.138 1.00 85.12 617 TYR A C 1
ATOM 4735 O O . TYR A 1 617 ? -34.659 -5.908 84.964 1.00 85.12 617 TYR A O 1
ATOM 4743 N N . ARG A 1 618 ? -35.396 -7.899 84.225 1.00 84.88 618 ARG A N 1
ATOM 4744 C CA . ARG A 1 618 ? -35.899 -7.394 82.940 1.00 84.88 618 ARG A CA 1
ATOM 4745 C C . ARG A 1 618 ? -37.007 -6.356 83.099 1.00 84.88 618 ARG A C 1
ATOM 4747 O O . ARG A 1 618 ? -37.048 -5.426 82.302 1.00 84.88 618 ARG A O 1
ATOM 4754 N N . SER A 1 619 ? -37.859 -6.449 84.125 1.00 85.94 619 SER A N 1
ATOM 4755 C CA . SER A 1 619 ? -38.855 -5.400 84.396 1.00 85.94 619 SER A CA 1
ATOM 4756 C C . SER A 1 619 ? -38.207 -4.065 84.801 1.00 85.94 619 SER A C 1
ATOM 4758 O O . SER A 1 619 ? -38.622 -3.013 84.318 1.00 85.94 619 SER A O 1
ATOM 4760 N N . LEU A 1 620 ? -37.121 -4.099 85.589 1.00 83.62 620 LEU A N 1
ATOM 4761 C CA . LEU A 1 620 ? -36.333 -2.908 85.934 1.00 83.62 620 LEU A CA 1
ATOM 4762 C C . LEU A 1 620 ? -35.545 -2.353 84.736 1.00 83.62 620 LEU A C 1
ATOM 4764 O O . LEU A 1 620 ? -35.385 -1.139 84.612 1.00 83.62 620 LEU A O 1
ATOM 4768 N N . GLU A 1 621 ? -35.043 -3.216 83.849 1.00 83.38 621 GLU A N 1
ATOM 4769 C CA . GLU A 1 621 ? -34.395 -2.787 82.603 1.00 83.38 621 GLU A CA 1
ATOM 4770 C C . GLU A 1 621 ? -35.377 -2.146 81.624 1.00 83.38 621 GLU A C 1
ATOM 4772 O O . GLU A 1 621 ? -35.069 -1.086 81.086 1.00 83.38 621 GLU A O 1
ATOM 4777 N N . ALA A 1 622 ? -36.555 -2.744 81.424 1.00 81.62 622 ALA A N 1
ATOM 4778 C CA . ALA A 1 622 ? -37.599 -2.194 80.564 1.00 81.62 622 ALA A CA 1
ATOM 4779 C C . ALA A 1 622 ? -38.075 -0.824 81.073 1.00 81.62 622 ALA A C 1
ATOM 4781 O O . ALA A 1 622 ? -38.176 0.115 80.287 1.00 81.62 622 ALA A O 1
ATOM 4782 N N . TYR A 1 623 ? -38.266 -0.688 82.392 1.00 76.69 623 TYR A N 1
ATOM 4783 C CA . TYR A 1 623 ? -38.578 0.587 83.039 1.00 76.69 623 TYR A CA 1
ATOM 4784 C C . TYR A 1 623 ? -37.483 1.633 82.766 1.00 76.69 623 TYR A C 1
ATOM 4786 O O . TYR A 1 623 ? -37.759 2.657 82.142 1.00 76.69 623 TYR A O 1
ATOM 4794 N N . ARG A 1 624 ? -36.216 1.341 83.109 1.00 79.19 624 ARG A N 1
ATOM 4795 C CA . ARG A 1 624 ? -35.070 2.239 82.844 1.00 79.19 624 ARG A CA 1
ATOM 4796 C C . ARG A 1 624 ? -34.971 2.632 81.362 1.00 79.19 624 ARG A C 1
ATOM 4798 O O . ARG A 1 624 ? -34.820 3.812 81.053 1.00 79.19 624 ARG A O 1
ATOM 4805 N N . GLY A 1 625 ? -35.093 1.662 80.455 1.00 77.50 625 GLY A N 1
ATOM 4806 C CA . GLY A 1 625 ? -35.035 1.871 79.006 1.00 77.50 625 GLY A CA 1
ATOM 4807 C C . GLY A 1 625 ? -36.142 2.793 78.494 1.00 77.50 625 GLY A C 1
ATOM 4808 O O . GLY A 1 625 ? -35.858 3.738 77.766 1.00 77.50 625 GLY A O 1
ATOM 4809 N N . SER A 1 626 ? -37.383 2.594 78.952 1.00 74.38 626 SER A N 1
ATOM 4810 C CA . SER A 1 626 ? -38.537 3.430 78.574 1.00 74.38 626 SER A CA 1
ATOM 4811 C C . SER A 1 626 ? -38.429 4.901 79.006 1.00 74.38 626 SER A C 1
ATOM 4813 O O . SER A 1 626 ? -39.192 5.742 78.538 1.00 74.38 626 SER A O 1
ATOM 4815 N N . MET A 1 627 ? -37.478 5.219 79.889 1.00 70.94 627 MET A N 1
ATOM 4816 C CA . MET A 1 627 ? -37.259 6.551 80.459 1.00 70.94 627 MET A CA 1
ATOM 4817 C C . MET A 1 627 ? -35.864 7.114 80.137 1.00 70.94 627 MET A C 1
ATOM 4819 O O . MET A 1 627 ? -35.452 8.099 80.743 1.00 70.94 627 MET A O 1
ATOM 4823 N N . THR A 1 628 ? -35.131 6.522 79.184 1.00 67.12 628 THR A N 1
ATOM 4824 C CA . THR A 1 628 ? -33.786 6.999 78.797 1.00 67.12 628 THR A CA 1
ATOM 4825 C C . THR A 1 628 ? -33.829 8.194 77.823 1.00 67.12 628 THR A C 1
ATOM 4827 O O . THR A 1 628 ? -32.914 9.012 77.817 1.00 67.12 628 THR A O 1
ATOM 4830 N N . ASP A 1 629 ? -34.911 8.366 77.052 1.00 61.91 629 ASP A N 1
ATOM 4831 C CA . ASP A 1 629 ? -35.023 9.388 75.987 1.00 61.91 629 ASP A CA 1
ATOM 4832 C C . ASP A 1 629 ? -35.285 10.833 76.480 1.00 61.91 629 ASP A C 1
ATOM 4834 O O . ASP A 1 629 ? -35.567 11.730 75.679 1.00 61.91 629 ASP A O 1
ATOM 4838 N N . GLY A 1 630 ? -35.256 11.083 77.796 1.00 57.81 630 GLY A N 1
ATOM 4839 C CA . GLY A 1 630 ? -35.348 12.415 78.425 1.00 57.81 630 GLY A CA 1
ATOM 4840 C C . GLY A 1 630 ? -36.678 13.176 78.268 1.00 57.81 630 GLY A C 1
ATOM 4841 O O . GLY A 1 630 ? -36.872 14.214 78.900 1.00 57.81 630 GLY A O 1
ATOM 4842 N N . ASN A 1 631 ? -37.597 12.672 77.440 1.00 57.78 631 ASN A N 1
ATOM 4843 C CA . ASN A 1 631 ? -38.912 13.255 77.147 1.00 57.78 631 ASN A CA 1
ATOM 4844 C C . ASN A 1 631 ? -40.078 12.469 77.788 1.00 57.78 631 ASN A C 1
ATOM 4846 O O . ASN A 1 631 ? -41.242 12.763 77.519 1.00 57.78 631 ASN A O 1
ATOM 4850 N N . GLY A 1 632 ? -39.782 11.461 78.616 1.00 59.66 632 GLY A N 1
ATOM 4851 C CA . GLY A 1 632 ? -40.786 10.613 79.259 1.00 59.66 632 GLY A CA 1
ATOM 4852 C C . GLY A 1 632 ? -41.558 11.347 80.358 1.00 59.66 632 GLY A C 1
ATOM 4853 O O . GLY A 1 632 ? -40.996 11.698 81.394 1.00 59.66 632 GLY A O 1
ATOM 4854 N N . VAL A 1 633 ? -42.864 11.545 80.160 1.00 58.12 633 VAL A N 1
ATOM 4855 C CA . VAL A 1 633 ? -43.760 12.100 81.188 1.00 58.12 633 VAL A CA 1
ATOM 4856 C C . VAL A 1 633 ? -44.240 10.969 82.097 1.00 58.12 633 VAL A C 1
ATOM 4858 O O . VAL A 1 633 ? -45.037 10.129 81.686 1.00 58.12 633 VAL A O 1
ATOM 4861 N N . ILE A 1 634 ? -43.760 10.945 83.342 1.00 60.12 634 ILE A N 1
ATOM 4862 C CA . ILE A 1 634 ? -44.148 9.931 84.330 1.00 60.12 634 ILE A CA 1
ATOM 4863 C C . ILE A 1 634 ? -45.554 10.246 84.864 1.00 60.12 634 ILE A C 1
ATOM 4865 O O . ILE A 1 634 ? -45.748 11.228 85.579 1.00 60.12 634 ILE A O 1
ATOM 4869 N N . VAL A 1 635 ? -46.527 9.386 84.550 1.00 57.94 635 VAL A N 1
ATOM 4870 C CA . VAL A 1 635 ? -47.900 9.436 85.079 1.00 57.94 635 VAL A CA 1
ATOM 4871 C C . VAL A 1 635 ? -48.113 8.225 85.987 1.00 57.94 635 VAL A C 1
ATOM 4873 O O . VAL A 1 635 ? -48.199 7.099 85.510 1.00 57.94 635 VAL A O 1
ATOM 4876 N N . LEU A 1 636 ? -48.166 8.449 87.301 1.00 55.75 636 LEU A N 1
ATOM 4877 C CA . LEU A 1 636 ? -48.273 7.378 88.299 1.00 55.75 636 LEU A CA 1
ATOM 4878 C C . LEU A 1 636 ? -49.741 7.023 88.582 1.00 55.75 636 LEU A C 1
ATOM 4880 O O . LEU A 1 636 ? -50.405 7.726 89.346 1.00 55.75 636 LEU A O 1
ATOM 4884 N N . ASP A 1 637 ? -50.232 5.911 88.025 1.00 57.44 637 ASP A N 1
ATOM 4885 C CA . ASP A 1 637 ? -51.481 5.290 88.487 1.00 57.44 637 ASP A CA 1
ATOM 4886 C C . ASP A 1 637 ? -51.235 4.340 89.676 1.00 57.44 637 ASP A C 1
ATOM 4888 O O . ASP A 1 637 ? -50.205 3.678 89.803 1.00 57.44 637 ASP A O 1
ATOM 4892 N N . LYS A 1 638 ? -52.226 4.241 90.563 1.00 55.56 638 LYS A N 1
ATOM 4893 C CA . LYS A 1 638 ? -52.182 3.478 91.818 1.00 55.56 638 LYS A CA 1
ATOM 4894 C C . LYS A 1 638 ? -52.213 1.952 91.610 1.00 55.56 638 LYS A C 1
ATOM 4896 O O . LYS A 1 638 ? -51.941 1.196 92.550 1.00 55.56 638 LYS A O 1
ATOM 4901 N N . ASN A 1 639 ? -52.541 1.499 90.398 1.00 56.53 639 ASN A N 1
ATOM 4902 C CA . ASN A 1 639 ? -52.672 0.086 90.033 1.00 56.53 639 ASN A CA 1
ATOM 4903 C C . ASN A 1 639 ? -51.534 -0.451 89.147 1.00 56.53 639 ASN A C 1
ATOM 4905 O O . ASN A 1 639 ? -51.594 -1.615 88.748 1.00 56.53 639 ASN A O 1
ATOM 4909 N N . ASP A 1 640 ? -50.500 0.350 88.873 1.00 64.81 640 ASP A N 1
ATOM 4910 C CA . ASP A 1 640 ? -49.399 -0.010 87.971 1.00 64.81 640 ASP A CA 1
ATOM 4911 C C . ASP A 1 640 ? -48.717 -1.355 88.350 1.00 64.81 640 ASP A C 1
ATOM 4913 O O . ASP A 1 640 ? -48.394 -1.569 89.529 1.00 64.81 640 ASP A O 1
ATOM 4917 N N . PRO A 1 641 ? -48.467 -2.271 87.385 1.00 59.81 641 PRO A N 1
ATOM 4918 C CA . PRO A 1 641 ? -47.690 -3.495 87.595 1.00 59.81 641 PRO A CA 1
ATOM 4919 C C . PRO A 1 641 ? -46.333 -3.295 88.288 1.00 59.81 641 PRO A C 1
ATOM 4921 O O . PRO A 1 641 ? -45.943 -4.122 89.112 1.00 59.81 641 PRO A O 1
ATOM 4924 N N . PHE A 1 642 ? -45.639 -2.185 88.029 1.00 59.75 642 PHE A N 1
ATOM 4925 C CA . PHE A 1 642 ? -44.371 -1.812 88.663 1.00 59.75 642 PHE A CA 1
ATOM 4926 C C . PHE A 1 642 ? -44.482 -1.706 90.194 1.00 59.75 642 PHE A C 1
ATOM 4928 O O . PHE A 1 642 ? -43.548 -2.053 90.918 1.00 59.75 642 PHE A O 1
ATOM 4935 N N . LEU A 1 643 ? -45.647 -1.291 90.704 1.00 62.78 643 LEU A N 1
ATOM 4936 C CA . LEU A 1 643 ? -45.918 -1.138 92.136 1.00 62.78 643 LEU A CA 1
ATOM 4937 C C . LEU A 1 643 ? -46.336 -2.451 92.823 1.00 62.78 643 LEU A C 1
ATOM 4939 O O . LEU A 1 643 ? -46.534 -2.462 94.039 1.00 62.78 643 LEU A O 1
ATOM 4943 N N . GLN A 1 644 ? -46.482 -3.566 92.097 1.00 62.62 644 GLN A N 1
ATOM 4944 C CA . GLN A 1 644 ? -46.874 -4.851 92.695 1.00 62.62 644 GLN A CA 1
ATOM 4945 C C . GLN A 1 644 ? -45.777 -5.431 93.597 1.00 62.62 644 GLN A C 1
ATOM 4947 O O . GLN A 1 644 ? -46.080 -5.933 94.678 1.00 62.62 644 GLN A O 1
ATOM 4952 N N . TYR A 1 645 ? -44.504 -5.263 93.223 1.00 59.19 645 TYR A N 1
ATOM 4953 C CA . TYR A 1 645 ? -43.353 -5.699 94.026 1.00 59.19 645 TYR A CA 1
ATOM 4954 C C . TYR A 1 645 ? -43.198 -4.947 95.362 1.00 59.19 645 TYR A C 1
ATOM 4956 O O . TYR A 1 645 ? -42.391 -5.354 96.191 1.00 59.19 645 TYR A O 1
ATOM 4964 N N . LEU A 1 646 ? -43.980 -3.883 95.589 1.00 56.12 646 LEU A N 1
ATOM 4965 C CA . LEU A 1 646 ? -44.020 -3.129 96.844 1.00 56.12 646 LEU A CA 1
ATOM 4966 C C . LEU A 1 646 ? -45.113 -3.604 97.824 1.00 56.12 646 LEU A C 1
ATOM 4968 O O . LEU A 1 646 ? -45.203 -3.073 98.927 1.00 56.12 646 LEU A O 1
ATOM 4972 N N . LYS A 1 647 ? -45.994 -4.535 97.421 1.00 57.72 647 LYS A N 1
ATOM 4973 C CA . LYS A 1 647 ? -47.218 -4.879 98.178 1.00 57.72 647 LYS A CA 1
ATOM 4974 C C . LYS A 1 647 ? -47.051 -6.026 99.187 1.00 57.72 647 LYS A C 1
ATOM 4976 O O . LYS A 1 647 ? -47.932 -6.200 100.024 1.00 57.72 647 LYS A O 1
ATOM 4981 N N . ASN A 1 648 ? -45.927 -6.748 99.153 1.00 50.06 648 ASN A N 1
ATOM 4982 C CA . ASN A 1 648 ? -45.582 -7.790 100.126 1.00 50.06 648 ASN A CA 1
ATOM 4983 C C . ASN A 1 648 ? -44.539 -7.272 101.132 1.00 50.06 648 ASN A C 1
ATOM 4985 O O . ASN A 1 648 ? -43.346 -7.500 100.966 1.00 50.06 648 ASN A O 1
ATOM 4989 N N . ASP A 1 649 ? -45.015 -6.580 102.166 1.00 42.78 649 ASP A N 1
ATOM 4990 C CA . ASP A 1 649 ? -44.274 -6.231 103.389 1.00 42.78 649 ASP A CA 1
ATOM 4991 C C . ASP A 1 649 ? -45.309 -6.174 104.540 1.00 42.78 649 ASP A C 1
ATOM 4993 O O . ASP A 1 649 ? -45.804 -5.102 104.906 1.00 42.78 649 ASP A O 1
ATOM 4997 N N . ARG A 1 650 ? -45.744 -7.346 105.029 1.00 35.31 650 ARG A N 1
ATOM 4998 C CA . ARG A 1 650 ? -46.649 -7.514 106.182 1.00 35.31 650 ARG A CA 1
ATOM 4999 C C . ARG A 1 650 ? -46.590 -8.921 106.766 1.00 35.31 650 ARG A C 1
ATOM 5001 O O . ARG A 1 650 ? -46.550 -9.866 105.952 1.00 35.31 650 ARG A O 1
#

InterPro domains:
  IPR001107 Band 7 domain [PF01145] (69-241)
  IPR001107 Band 7 domain [PF01145] (386-563)
  IPR001107 Band 7 domain [SM00244] (64-224)
  IPR001107 Band 7 domain [SM00244] (382-547)
  IPR001972 Stomatin/HflK family [PR00721] (71-93)
  IPR001972 Stomatin/HflK family [PR00721] (119-140)
  IPR001972 Stomatin/HflK family [PR00721] (154-171)
  IPR001972 Stomatin/HflK family [PR00721] (200-218)
  IPR010200 HflC [cd03405] (383-634)
  IPR010201 HflK [TIGR01933] (66-323)
  IPR010201 HflK [cd03404] (63-310)
  IPR036013 Band 7/SPFH domain superfamily [G3DSA:3.30.479.30] (94-226)
  IPR036013 Band 7/SPFH domain superfamily [G3DSA:3.30.479.30] (411-549)
  IPR036013 Band 7/SPFH domain superfamily [SSF117892] (97-230)
  IPR036013 Band 7/SPFH domain superfamily [SSF117892] (414-553)

Foldseek 3Di:
DDDDDDDYDDYDDDDDDDDDDDDDDDDDDDDDPDPDDDDVVVVQCDDDDSVVVVVVVVVLQVVQQKDADAQQKKKFKDALQETDDIHHHGIDGDGHPPGIDIDIDRFNDWDKDKDWDWAQALVRATWIWIKMWIKGQQDPVLQVAAAPHLVVQLVLLLLQLLLQLRLQHDPVCVQPVVVVSQVSSQVSSQVSSVLSSNSMHIPGMDTDHTGHPPLQVVLVVLLVVLLVLLVVLLVVLVVLLVPLLVVLLVLLVVLQVVLLVLLVVLLVVLVVVLVVLVVLVVVCVVPVPVSLVVLLVVLVVVLPVLQPDQDDDDDDDDDDDDDDDDDDDDDDDDDDDDDDDDDDDDDDDDDDDDDDDDDDDDDDDDDVPVVVVVVVVVQVVVQKDFAHSQKWKFKAFVNHTDDWRHHGRIDGDHPPGIDMDIDGFHKYKLWEDFDWAAALVRAIKTWTKIFIKGQQIPNLLCVQQVRDVVSVSVVLRVLVCVLCRVVRNHHDPSCVSNPDVVVVQVVSLVVSQVVCVSNRMHTSGMGTSGIGHPPPGCVVVVSSVVSSVVSNVSSVVSNVSSVVSSVVSNVVSVVSSVVSNVVSNVSSVVSNVSSVVSSCVSLVVSCVVPVVVSVSVVVSVVVSVCSNVSPDNDDDDPPDPSCPSVPPDD

pLDDT: mean 78.47, std 20.02, range [27.83, 98.5]

Sequence (650 aa):
MAWNTPGGNKGGQGPEDNRRGPFGSRGGGNGGGWGGLPGPLKDLFDGGILRWVAAAAVLLVLFSSFQLIGEQQRGVVLRFGQFSRILTPGPNFKLPWPIESVTKVNATEIKTFSIQVPVLTRDENIVNVSLNVQYRIDDPQQYLFGTVDANQVLEQSAQSAVREEVGRADLNAVLNNRGPLAVAAEERLQTLLTAFKTGLTVTGLTLQDARPPEEVKPAFDEVNGAQQVKERLINEAQAYAAKVVPEARGQASRARTTAEGYKQAVVSKAEGDGQRFSLLQAQYKDAPEVTRKRLWLETVQQVLSENRKVIGGDGRQLIYVPMTGDTRASTSAPAPVPNPDVVMPSLPGTTAVEASRDPGRPPMRNSIWIAAVVAVLLGLLGSVYVVREDQTAMVLNLGKVVRSDIKPGLHFKLPVVETVRVFDRRFQVLDTAPARYFTAEQKDVSVDFFAIGYISNVGDYFRATGGDPRIANARLAPIITDSLRNQINSRTLQQLVSGDRSELIAEQLKGINEAVAGLGMQMIDLRIKQVDLPTDSQVINDVYERMRAQRKQEAAKLRAEGEEQSLTIRAQADRDSTVLIAEAERDAQRMRGEGDAEAARIYGKAGSADPSFYAFYRSLEAYRGSMTDGNGVIVLDKNDPFLQYLKNDR